Protein AF-0000000071003092 (afdb_homodimer)

Sequence (730 aa):
MAEKEVPLTAVKVDALVVMKIIKHSSQSFPTTATGSIVGMDVDGTLEITNSFPFPVVEMPADSHFDNAAPNPAAAAPRAKANVAYQAEMIRMLREVNVDANNVGWYTSANMGNFVNMNVIENQFFYQKEMNERTVALVHDVSRSAQGSLSLRAFRLSSKFMTAFKENKFTSEELQKSSLRHQDIFVELPVEIHNSHLITTFIHQLQCPSQSTPTDLPPSLAALEKSSFVKDSVLAPNFDNLSLSIDPFLEKNCDLLLDSIETHHTETNNFQYYQRSLAREQAKITAWQAKRKAENASRAALKQPLLPEDEYQRLFKLPQEPSRLETMLNTRQVEQYSRQIDSFVSATTGKMFAVKGNLLPGETAKMAEKEVPLTAVKVDALVVMKIIKHSSQSFPTTATGSIVGMDVDGTLEITNSFPFPVVEMPADSHFDNAAPNPAAAAPRAKANVAYQAEMIRMLREVNVDANNVGWYTSANMGNFVNMNVIENQFFYQKEMNERTVALVHDVSRSAQGSLSLRAFRLSSKFMTAFKENKFTSEELQKSSLRHQDIFVELPVEIHNSHLITTFIHQLQCPSQSTPTDLPPSLAALEKSSFVKDSVLAPNFDNLSLSIDPFLEKNCDLLLDSIETHHTETNNFQYYQRSLAREQAKITAWQAKRKAENASRAALKQPLLPEDEYQRLFKLPQEPSRLETMLNTRQVEQYSRQIDSFVSATTGKMFAVKGNLLPGETAK

Structure (mmCIF, N/CA/C/O backbone):
data_AF-0000000071003092-model_v1
#
loop_
_entity.id
_entity.type
_entity.pdbx_description
1 polymer 'Eukaryotic translation initiation factor 3 subunit H'
#
loop_
_atom_site.group_PDB
_atom_site.id
_atom_site.type_symbol
_atom_site.label_atom_id
_atom_site.label_alt_id
_atom_site.label_comp_id
_atom_site.label_asym_id
_atom_site.label_entity_id
_atom_site.label_seq_id
_atom_site.pdbx_PDB_ins_code
_atom_site.Cartn_x
_atom_site.Cartn_y
_atom_site.Cartn_z
_atom_site.occupancy
_atom_site.B_iso_or_equiv
_atom_site.auth_seq_id
_atom_site.auth_comp_id
_atom_site.auth_asym_id
_atom_site.auth_atom_id
_atom_site.pdbx_PDB_model_num
ATOM 1 N N . MET A 1 1 ? 34.219 16.156 12.375 1 23.14 1 MET A N 1
ATOM 2 C CA . MET A 1 1 ? 33.688 17.078 11.375 1 23.14 1 MET A CA 1
ATOM 3 C C . MET A 1 1 ? 32.156 16.922 11.25 1 23.14 1 MET A C 1
ATOM 5 O O . MET A 1 1 ? 31.688 15.82 10.961 1 23.14 1 MET A O 1
ATOM 9 N N . ALA A 1 2 ? 31.375 17.438 11.961 1 35.41 2 ALA A N 1
ATOM 10 C CA . ALA A 1 2 ? 29.938 17.422 12.164 1 35.41 2 ALA A CA 1
ATOM 11 C C . ALA A 1 2 ? 29.203 17.469 10.828 1 35.41 2 ALA A C 1
ATOM 13 O O . ALA A 1 2 ? 29.406 18.391 10.031 1 35.41 2 ALA A O 1
ATOM 14 N N . GLU A 1 3 ? 29.047 16.422 10.062 1 40.38 3 GLU A N 1
ATOM 15 C CA . GLU A 1 3 ? 28.516 16.297 8.711 1 40.38 3 GLU A CA 1
ATOM 16 C C . GLU A 1 3 ? 27.406 17.297 8.445 1 40.38 3 GLU A C 1
ATOM 18 O O . GLU A 1 3 ? 26.469 17.406 9.242 1 40.38 3 GLU A O 1
ATOM 23 N N . LYS A 1 4 ? 27.562 18.406 7.949 1 46.22 4 LYS A N 1
ATOM 24 C CA . LYS A 1 4 ? 26.766 19.578 7.605 1 46.22 4 LYS A CA 1
ATOM 25 C C . LYS A 1 4 ? 25.375 19.172 7.113 1 46.22 4 LYS A C 1
ATOM 27 O O . LYS A 1 4 ? 25.25 18.547 6.066 1 46.22 4 LYS A O 1
ATOM 32 N N . GLU A 1 5 ? 24.391 18.75 7.922 1 61.12 5 GLU A N 1
ATOM 33 C CA . GLU A 1 5 ? 23.062 18.219 7.621 1 61.12 5 GLU A CA 1
ATOM 34 C C . GLU A 1 5 ? 22.359 19.062 6.562 1 61.12 5 GLU A C 1
ATOM 36 O O . GLU A 1 5 ? 22.219 20.281 6.723 1 61.12 5 GLU A O 1
ATOM 41 N N . VAL A 1 6 ? 22.469 18.797 5.285 1 68.94 6 VAL A N 1
ATOM 42 C CA . VAL A 1 6 ? 21.781 19.438 4.156 1 68.94 6 VAL A CA 1
ATOM 43 C C . VAL A 1 6 ? 20.312 19.625 4.484 1 68.94 6 VAL A C 1
ATOM 45 O O . VAL A 1 6 ? 19.625 18.688 4.898 1 68.94 6 VAL A O 1
ATOM 48 N N . PRO A 1 7 ? 20 20.922 4.57 1 83.5 7 PRO A N 1
ATOM 49 C CA . PRO A 1 7 ? 18.594 21.203 4.855 1 83.5 7 PRO A CA 1
ATOM 50 C C . PRO A 1 7 ? 17.641 20.547 3.84 1 83.5 7 PRO A C 1
ATOM 52 O O . PRO A 1 7 ? 18.031 20.312 2.693 1 83.5 7 PRO A O 1
ATOM 55 N N . LEU A 1 8 ? 16.484 20.156 4.266 1 89.75 8 LEU A N 1
ATOM 56 C CA . LEU A 1 8 ? 15.477 19.594 3.379 1 89.75 8 LEU A CA 1
ATOM 57 C C . LEU A 1 8 ? 14.945 20.641 2.408 1 89.75 8 LEU A C 1
ATOM 59 O O . LEU A 1 8 ? 14.539 21.734 2.826 1 89.75 8 LEU A O 1
ATOM 63 N N . THR A 1 9 ? 14.992 20.375 1.158 1 91.12 9 THR A N 1
ATOM 64 C CA . THR A 1 9 ? 14.609 21.375 0.163 1 91.12 9 THR A CA 1
ATOM 65 C C . THR A 1 9 ? 13.375 20.906 -0.612 1 91.12 9 THR A C 1
ATOM 67 O O . THR A 1 9 ? 12.648 21.734 -1.178 1 91.12 9 THR A O 1
ATOM 70 N N . ALA A 1 10 ? 13.203 19.594 -0.686 1 94.38 10 ALA A N 1
ATOM 71 C CA . ALA A 1 10 ? 12.078 19.078 -1.462 1 94.38 10 ALA A CA 1
ATOM 72 C C . ALA A 1 10 ? 11.641 17.703 -0.952 1 94.38 10 ALA A C 1
ATOM 74 O O . ALA A 1 10 ? 12.359 17.062 -0.191 1 94.38 10 ALA A O 1
ATOM 75 N N . VAL A 1 11 ? 10.469 17.391 -1.286 1 96.19 11 VAL A N 1
ATOM 76 C CA . VAL A 1 11 ? 9.906 16.094 -0.94 1 96.19 11 VAL A CA 1
ATOM 77 C C . VAL A 1 11 ? 9.492 15.359 -2.211 1 96.19 11 VAL A C 1
ATOM 79 O O . VAL A 1 11 ? 8.781 15.914 -3.055 1 96.19 11 VAL A O 1
ATOM 82 N N . LYS A 1 12 ? 10.031 14.219 -2.414 1 94.81 12 LYS A N 1
ATOM 83 C CA . LYS A 1 12 ? 9.641 13.336 -3.514 1 94.81 12 LYS A CA 1
ATOM 84 C C . LYS A 1 12 ? 8.742 12.203 -3.02 1 94.81 12 LYS A C 1
ATOM 86 O O . LYS A 1 12 ? 9.148 11.422 -2.158 1 94.81 12 LYS A O 1
ATOM 91 N N . VAL A 1 13 ? 7.535 12.164 -3.514 1 94.19 13 VAL A N 1
ATOM 92 C CA . VAL A 1 13 ? 6.57 11.18 -3.043 1 94.19 13 VAL A CA 1
ATOM 93 C C . VAL A 1 13 ? 6.242 10.203 -4.168 1 94.19 13 VAL A C 1
ATOM 95 O O . VAL A 1 13 ? 5.906 10.609 -5.281 1 94.19 13 VAL A O 1
ATOM 98 N N . ASP A 1 14 ? 6.297 8.953 -3.889 1 90.88 14 ASP A N 1
ATOM 99 C CA . ASP A 1 14 ? 5.895 7.945 -4.867 1 90.88 14 ASP A CA 1
ATOM 100 C C . ASP A 1 14 ? 4.398 8.031 -5.16 1 90.88 14 ASP A C 1
ATOM 102 O O . ASP A 1 14 ? 3.594 8.242 -4.25 1 90.88 14 ASP A O 1
ATOM 106 N N . ALA A 1 15 ? 4.07 7.789 -6.359 1 86.38 15 ALA A N 1
ATOM 107 C CA . ALA A 1 15 ? 2.674 7.844 -6.781 1 86.38 15 ALA A CA 1
ATOM 108 C C . ALA A 1 15 ? 1.819 6.855 -5.992 1 86.38 15 ALA A C 1
ATOM 110 O O . ALA A 1 15 ? 0.671 7.148 -5.656 1 86.38 15 ALA A O 1
ATOM 111 N N . LEU A 1 16 ? 2.391 5.746 -5.73 1 87.31 16 LEU A N 1
ATOM 112 C CA . LEU A 1 16 ? 1.67 4.727 -4.969 1 87.31 16 LEU A CA 1
ATOM 113 C C . LEU A 1 16 ? 1.322 5.234 -3.576 1 87.31 16 LEU A C 1
ATOM 115 O O . LEU A 1 16 ? 0.236 4.961 -3.062 1 87.31 16 LEU A O 1
ATOM 119 N N . VAL A 1 17 ? 2.207 5.957 -2.971 1 92.88 17 VAL A N 1
ATOM 120 C CA . VAL A 1 17 ? 1.978 6.539 -1.651 1 92.88 17 VAL A CA 1
ATOM 121 C C . VAL A 1 17 ? 0.837 7.551 -1.723 1 92.88 17 VAL A C 1
ATOM 123 O O . VAL A 1 17 ? -0.047 7.562 -0.863 1 92.88 17 VAL A O 1
ATOM 126 N N . VAL A 1 18 ? 0.883 8.344 -2.752 1 91.38 18 VAL A N 1
ATOM 127 C CA . VAL A 1 18 ? -0.157 9.352 -2.943 1 91.38 18 VAL A CA 1
ATOM 128 C C . VAL A 1 18 ? -1.518 8.672 -3.068 1 91.38 18 VAL A C 1
ATOM 130 O O . VAL A 1 18 ? -2.492 9.094 -2.441 1 91.38 18 VAL A O 1
ATOM 133 N N . MET A 1 19 ? -1.547 7.629 -3.74 1 86.81 19 MET A N 1
ATOM 134 C CA . MET A 1 19 ? -2.797 6.906 -3.945 1 86.81 19 MET A CA 1
ATOM 135 C C . MET A 1 19 ? -3.303 6.309 -2.637 1 86.81 19 MET A C 1
ATOM 137 O O . MET A 1 19 ? -4.508 6.305 -2.373 1 86.81 19 MET A O 1
ATOM 141 N N . LYS A 1 20 ? -2.383 5.781 -1.911 1 91.12 20 LYS A N 1
ATOM 142 C CA . LYS A 1 20 ? -2.748 5.234 -0.607 1 91.12 20 LYS A CA 1
ATOM 143 C C . LYS A 1 20 ? -3.371 6.305 0.282 1 91.12 20 LYS A C 1
ATOM 145 O O . LYS A 1 20 ? -4.391 6.062 0.935 1 91.12 20 LYS A O 1
ATOM 150 N N . ILE A 1 21 ? -2.771 7.449 0.269 1 93.75 21 ILE A N 1
ATOM 151 C CA . ILE A 1 21 ? -3.227 8.547 1.11 1 93.75 21 ILE A CA 1
ATOM 152 C C . ILE A 1 21 ? -4.602 9.023 0.641 1 93.75 21 ILE A C 1
ATOM 154 O O . ILE A 1 21 ? -5.496 9.258 1.457 1 93.75 21 ILE A O 1
ATOM 158 N N . ILE A 1 22 ? -4.766 9.094 -0.672 1 88.81 22 ILE A N 1
ATOM 159 C CA . ILE A 1 22 ? -6.039 9.516 -1.238 1 88.81 22 ILE A CA 1
ATOM 160 C C . ILE A 1 22 ? -7.133 8.523 -0.839 1 88.81 22 ILE A C 1
ATOM 162 O O . ILE A 1 22 ? -8.219 8.93 -0.404 1 88.81 22 ILE A O 1
ATOM 166 N N . LYS A 1 23 ? -6.855 7.316 -0.991 1 85.81 23 LYS A N 1
ATOM 167 C CA . LYS A 1 23 ? -7.832 6.285 -0.647 1 85.81 23 LYS A CA 1
ATOM 168 C C . LYS A 1 23 ? -8.203 6.352 0.831 1 85.81 23 LYS A C 1
ATOM 170 O O . LYS A 1 23 ? -9.383 6.363 1.179 1 85.81 23 LYS A O 1
ATOM 175 N N . HIS A 1 24 ? -7.234 6.398 1.65 1 90.19 24 HIS A N 1
ATOM 176 C CA . HIS A 1 24 ? -7.473 6.465 3.088 1 90.19 24 HIS A CA 1
ATOM 177 C C . HIS A 1 24 ? -8.266 7.715 3.459 1 90.19 24 HIS A C 1
ATOM 179 O O . HIS A 1 24 ? -9.219 7.641 4.238 1 90.19 24 HIS A O 1
ATOM 185 N N . SER A 1 25 ? -7.809 8.852 2.932 1 90.25 25 SER A N 1
ATOM 186 C CA . SER A 1 25 ? -8.477 10.117 3.215 1 90.25 25 SER A CA 1
ATOM 187 C C . SER A 1 25 ? -9.938 10.078 2.787 1 90.25 25 SER A C 1
ATOM 189 O O . SER A 1 25 ? -10.812 10.617 3.473 1 90.25 25 SER A O 1
ATOM 191 N N . SER A 1 26 ? -10.156 9.414 1.669 1 83.5 26 SER A N 1
ATOM 192 C CA . SER A 1 26 ? -11.516 9.312 1.139 1 83.5 26 SER A CA 1
ATOM 193 C C . SER A 1 26 ? -12.367 8.375 1.979 1 83.5 26 SER A C 1
ATOM 195 O O . SER A 1 26 ? -13.531 8.664 2.254 1 83.5 26 SER A O 1
ATOM 197 N N . GLN A 1 27 ? -11.836 7.289 2.385 1 83.31 27 GLN A N 1
ATOM 198 C CA . GLN A 1 27 ? -12.562 6.293 3.164 1 83.31 27 GLN A CA 1
ATOM 199 C C . GLN A 1 27 ? -12.891 6.816 4.559 1 83.31 27 GLN A C 1
ATOM 201 O O . GLN A 1 27 ? -13.93 6.469 5.129 1 83.31 27 GLN A O 1
ATOM 206 N N . SER A 1 28 ? -12.008 7.625 5.055 1 85.88 28 SER A N 1
ATOM 207 C CA . SER A 1 28 ? -12.172 8.117 6.422 1 85.88 28 SER A CA 1
ATOM 208 C C . SER A 1 28 ? -12.992 9.398 6.457 1 85.88 28 SER A C 1
ATOM 210 O O . SER A 1 28 ? -13.445 9.82 7.52 1 85.88 28 SER A O 1
ATOM 212 N N . PHE A 1 29 ? -13.203 9.945 5.266 1 80.81 29 PHE A N 1
ATOM 213 C CA . PHE A 1 29 ? -13.922 11.219 5.199 1 80.81 29 PHE A CA 1
ATOM 214 C C . PHE A 1 29 ? -15.328 11.078 5.762 1 80.81 29 PHE A C 1
ATOM 216 O O . PHE A 1 29 ? -16.031 10.102 5.461 1 80.81 29 PHE A O 1
ATOM 223 N N . PRO A 1 30 ? -15.648 11.93 6.742 1 83.44 30 PRO A N 1
ATOM 224 C CA . PRO A 1 30 ? -15.109 13.273 6.996 1 83.44 30 PRO A CA 1
ATOM 225 C C . PRO A 1 30 ? -14.148 13.305 8.18 1 83.44 30 PRO A C 1
ATOM 227 O O . PRO A 1 30 ? -13.633 14.367 8.531 1 83.44 30 PRO A O 1
ATOM 230 N N . THR A 1 31 ? -13.961 12.172 8.773 1 86.19 31 THR A N 1
ATOM 231 C CA . THR A 1 31 ? -13.008 12.117 9.875 1 86.19 31 THR A CA 1
ATOM 232 C C . THR A 1 31 ? -11.578 12.266 9.367 1 86.19 31 THR A C 1
ATOM 234 O O . THR A 1 31 ? -11.25 11.82 8.266 1 86.19 31 THR A O 1
ATOM 237 N N . THR A 1 32 ? -10.812 12.938 10.148 1 90.56 32 THR A N 1
ATOM 238 C CA . THR A 1 32 ? -9.422 13.156 9.781 1 90.56 32 THR A CA 1
ATOM 239 C C . THR A 1 32 ? -8.68 11.828 9.688 1 90.56 32 THR A C 1
ATOM 241 O O . THR A 1 32 ? -8.805 10.977 10.57 1 90.56 32 THR A O 1
ATOM 244 N N . ALA A 1 33 ? -8.023 11.594 8.562 1 93 33 ALA A N 1
ATOM 245 C CA . ALA A 1 33 ? -7.172 10.43 8.367 1 93 33 ALA A CA 1
ATOM 246 C C . ALA A 1 33 ? -5.711 10.766 8.656 1 93 33 ALA A C 1
ATOM 248 O O . ALA A 1 33 ? -5.199 11.789 8.195 1 93 33 ALA A O 1
ATOM 249 N N . THR A 1 34 ? -5.07 9.984 9.516 1 96.5 34 THR A N 1
ATOM 250 C CA . THR A 1 34 ? -3.648 10.164 9.781 1 96.5 34 THR A CA 1
ATOM 251 C C . THR A 1 34 ? -2.895 8.852 9.578 1 96.5 34 THR A C 1
ATOM 253 O O . THR A 1 34 ? -3.473 7.773 9.711 1 96.5 34 THR A O 1
ATOM 256 N N . GLY A 1 35 ? -1.672 8.961 9.188 1 97.06 35 GLY A N 1
ATOM 257 C CA . GLY A 1 35 ? -0.821 7.797 8.992 1 97.06 35 GLY A CA 1
ATOM 258 C C . GLY A 1 35 ? 0.658 8.133 8.984 1 97.06 35 GLY A C 1
ATOM 259 O O . GLY A 1 35 ? 1.035 9.297 9.133 1 97.06 35 GLY A O 1
ATOM 260 N N . SER A 1 36 ? 1.406 7.098 8.859 1 96.56 36 SER A N 1
ATOM 261 C CA . SER A 1 36 ? 2.859 7.238 8.859 1 96.56 36 SER A CA 1
ATOM 262 C C . SER A 1 36 ? 3.42 7.16 7.441 1 96.56 36 SER A C 1
ATOM 264 O O . SER A 1 36 ? 2.846 6.496 6.574 1 96.56 36 SER A O 1
ATOM 266 N N . ILE A 1 37 ? 4.43 7.898 7.207 1 96.44 37 ILE A N 1
ATOM 267 C CA . ILE A 1 37 ? 5.148 7.824 5.938 1 96.44 37 ILE A CA 1
ATOM 268 C C . ILE A 1 37 ? 6.594 7.406 6.188 1 96.44 37 ILE A C 1
ATOM 270 O O . ILE A 1 37 ? 7.203 7.812 7.184 1 96.44 37 ILE A O 1
ATOM 274 N N . VAL A 1 38 ? 7.133 6.57 5.293 1 94.44 38 VAL A N 1
ATOM 275 C CA . VAL A 1 38 ? 8.492 6.059 5.449 1 94.44 38 VAL A CA 1
ATOM 276 C C . VAL A 1 38 ? 9.266 6.25 4.148 1 94.44 38 VAL A C 1
ATOM 278 O O . VAL A 1 38 ? 8.672 6.336 3.07 1 94.44 38 VAL A O 1
ATOM 281 N N . GLY A 1 39 ? 10.508 6.379 4.273 1 94 39 GLY A N 1
ATOM 282 C CA . GLY A 1 39 ? 11.391 6.621 3.139 1 94 39 GLY A CA 1
ATOM 283 C C . GLY A 1 39 ? 12.812 6.945 3.547 1 94 39 GLY A C 1
ATOM 284 O O . GLY A 1 39 ? 13.328 6.398 4.527 1 94 39 GLY A O 1
ATOM 285 N N . MET A 1 40 ? 13.492 7.766 2.672 1 90.5 40 MET A N 1
ATOM 286 C CA . MET A 1 40 ? 14.891 8.109 2.943 1 90.5 40 MET A CA 1
ATOM 287 C C . MET A 1 40 ? 15.195 9.531 2.488 1 90.5 40 MET A C 1
ATOM 289 O O . MET A 1 40 ? 14.516 10.07 1.609 1 90.5 40 MET A O 1
ATOM 293 N N . ASP A 1 41 ? 16.156 10.078 3.186 1 89.69 41 ASP A N 1
ATOM 294 C CA . ASP A 1 41 ? 16.703 11.375 2.789 1 89.69 41 ASP A CA 1
ATOM 295 C C . ASP A 1 41 ? 17.891 11.211 1.855 1 89.69 41 ASP A C 1
ATOM 297 O O . ASP A 1 41 ? 18.891 10.586 2.221 1 89.69 41 ASP A O 1
ATOM 301 N N . VAL A 1 42 ? 17.719 11.711 0.663 1 88.88 42 VAL A N 1
ATOM 302 C CA . VAL A 1 42 ? 18.812 11.633 -0.312 1 88.88 42 VAL A CA 1
ATOM 303 C C . VAL A 1 42 ? 19.234 13.039 -0.717 1 88.88 42 VAL A C 1
ATOM 305 O O . VAL A 1 42 ? 18.594 13.672 -1.559 1 88.88 42 VAL A O 1
ATOM 308 N N . ASP A 1 43 ? 20.266 13.531 -0.182 1 89.75 43 ASP A N 1
ATOM 309 C CA . ASP A 1 43 ? 20.875 14.812 -0.544 1 89.75 43 ASP A CA 1
ATOM 310 C C . ASP A 1 43 ? 19.875 15.961 -0.385 1 89.75 43 ASP A C 1
ATOM 312 O O . ASP A 1 43 ? 19.688 16.75 -1.31 1 89.75 43 ASP A O 1
ATOM 316 N N . GLY A 1 44 ? 19.156 15.945 0.688 1 89.19 44 GLY A N 1
ATOM 317 C CA . GLY A 1 44 ? 18.266 17.062 0.984 1 89.19 44 GLY A CA 1
ATOM 318 C C . GLY A 1 44 ? 16.859 16.859 0.449 1 89.19 44 GLY A C 1
ATOM 319 O O . GLY A 1 44 ? 15.977 17.672 0.71 1 89.19 44 GLY A O 1
ATOM 320 N N . THR A 1 45 ? 16.703 15.828 -0.333 1 93.31 45 THR A N 1
ATOM 321 C CA . THR A 1 45 ? 15.367 15.477 -0.821 1 93.31 45 THR A CA 1
ATOM 322 C C . THR A 1 45 ? 14.805 14.289 -0.053 1 93.31 45 THR A C 1
ATOM 324 O O . THR A 1 45 ? 15.422 13.227 0.001 1 93.31 45 THR A O 1
ATOM 327 N N . LEU A 1 46 ? 13.719 14.539 0.566 1 94.44 46 LEU A N 1
ATOM 328 C CA . LEU A 1 46 ? 13.07 13.453 1.298 1 94.44 46 LEU A CA 1
ATOM 329 C C . LEU A 1 46 ? 12.242 12.586 0.358 1 94.44 46 LEU A C 1
ATOM 331 O O . LEU A 1 46 ? 11.25 13.055 -0.215 1 94.44 46 LEU A O 1
ATOM 335 N N . GLU A 1 47 ? 12.641 11.398 0.172 1 94.62 47 GLU A N 1
ATOM 336 C CA . GLU A 1 47 ? 11.93 10.461 -0.696 1 94.62 47 GLU A CA 1
ATOM 337 C C . GLU A 1 47 ? 10.984 9.578 0.107 1 94.62 47 GLU A C 1
ATOM 339 O O . GLU A 1 47 ? 11.422 8.758 0.916 1 94.62 47 GLU A O 1
ATOM 344 N N . ILE A 1 48 ? 9.719 9.805 -0.11 1 95.38 48 ILE A N 1
ATOM 345 C CA . ILE A 1 48 ? 8.695 9.016 0.572 1 95.38 48 ILE A CA 1
ATOM 346 C C . ILE A 1 48 ? 8.281 7.84 -0.307 1 95.38 48 ILE A C 1
ATOM 348 O O . ILE A 1 48 ? 7.711 8.031 -1.382 1 95.38 48 ILE A O 1
ATOM 352 N N . THR A 1 49 ? 8.508 6.652 0.167 1 92.31 49 THR A N 1
ATOM 353 C CA . THR A 1 49 ? 8.359 5.48 -0.692 1 92.31 49 THR A CA 1
ATOM 354 C C . THR A 1 49 ? 7.191 4.609 -0.228 1 92.31 49 THR A C 1
ATOM 356 O O . THR A 1 49 ? 6.719 3.75 -0.972 1 92.31 49 THR A O 1
ATOM 359 N N . ASN A 1 50 ? 6.746 4.781 0.964 1 92.88 50 ASN A N 1
ATOM 360 C CA . ASN A 1 50 ? 5.633 3.992 1.483 1 92.88 50 ASN A CA 1
ATOM 361 C C . ASN A 1 50 ? 4.883 4.738 2.582 1 92.88 50 ASN A C 1
ATOM 363 O O . ASN A 1 50 ? 5.383 5.73 3.117 1 92.88 50 ASN A O 1
ATOM 367 N N . SER A 1 51 ? 3.67 4.254 2.85 1 95.06 51 SER A N 1
ATOM 368 C CA . SER A 1 51 ? 2.836 4.82 3.904 1 95.06 51 SER A CA 1
ATOM 369 C C . SER A 1 51 ? 1.873 3.783 4.469 1 95.06 51 SER A C 1
ATOM 371 O O . SER A 1 51 ? 1.607 2.764 3.828 1 95.06 51 SER A O 1
ATOM 373 N N . PHE A 1 52 ? 1.426 4.004 5.695 1 93.81 52 PHE A N 1
ATOM 374 C CA . PHE A 1 52 ? 0.403 3.152 6.289 1 93.81 52 PHE A CA 1
ATOM 375 C C . PHE A 1 52 ? -0.428 3.93 7.305 1 93.81 52 PHE A C 1
ATOM 377 O O . PHE A 1 52 ? 0.091 4.805 7.996 1 93.81 52 PHE A O 1
ATOM 384 N N . PRO A 1 53 ? -1.672 3.643 7.355 1 94.88 53 PRO A N 1
ATOM 385 C CA . PRO A 1 53 ? -2.576 4.379 8.242 1 94.88 53 PRO A CA 1
ATOM 386 C C . PRO A 1 53 ? -2.371 4.023 9.719 1 94.88 53 PRO A C 1
ATOM 388 O O . PRO A 1 53 ? -1.895 2.932 10.031 1 94.88 53 PRO A O 1
ATOM 391 N N . PHE A 1 54 ? -2.699 4.941 10.562 1 95.38 54 PHE A N 1
ATOM 392 C CA . PHE A 1 54 ? -2.697 4.688 12 1 95.38 54 PHE A CA 1
ATOM 393 C C . PHE A 1 54 ? -4.043 4.137 12.453 1 95.38 54 PHE A C 1
ATOM 395 O O . PHE A 1 54 ? -5.09 4.535 11.938 1 95.38 54 PHE A O 1
ATOM 402 N N . PRO A 1 55 ? -3.982 3.248 13.445 1 91.25 55 PRO A N 1
ATOM 403 C CA . PRO A 1 55 ? -5.246 2.852 14.07 1 91.25 55 PRO A CA 1
ATOM 404 C C . PRO A 1 55 ? -5.902 3.992 14.844 1 91.25 55 PRO A C 1
ATOM 406 O O . PRO A 1 55 ? -5.211 4.82 15.438 1 91.25 55 PRO A O 1
ATOM 409 N N . VAL A 1 56 ? -7.207 4.09 14.648 1 83.44 56 VAL A N 1
ATOM 410 C CA . VAL A 1 56 ? -7.941 5.094 15.414 1 83.44 56 VAL A CA 1
ATOM 411 C C . VAL A 1 56 ? -8.68 4.426 16.578 1 83.44 56 VAL A C 1
ATOM 413 O O . VAL A 1 56 ? -9.461 3.496 16.359 1 83.44 56 VAL A O 1
ATOM 416 N N . VAL A 1 57 ? -8.148 4.566 17.797 1 69.19 57 VAL A N 1
ATOM 417 C CA . VAL A 1 57 ? -8.766 3.959 18.969 1 69.19 57 VAL A CA 1
ATOM 418 C C . VAL A 1 57 ? -9.977 4.781 19.391 1 69.19 57 VAL A C 1
ATOM 420 O O . VAL A 1 57 ? -9.852 5.965 19.719 1 69.19 57 VAL A O 1
ATOM 423 N N . GLU A 1 58 ? -11.164 4.438 18.812 1 62.72 58 GLU A N 1
ATOM 424 C CA . GLU A 1 58 ? -12.336 5.133 19.328 1 62.72 58 GLU A CA 1
ATOM 425 C C . GLU A 1 58 ? -12.531 4.855 20.828 1 62.72 58 GLU A C 1
ATOM 427 O O . GLU A 1 58 ? -12.469 3.705 21.266 1 62.72 58 GLU A O 1
ATOM 432 N N . MET A 1 59 ? -12.102 5.664 21.688 1 55.25 59 MET A N 1
ATOM 433 C CA . MET A 1 59 ? -12.422 5.484 23.094 1 55.25 59 MET A CA 1
ATOM 434 C C . MET A 1 59 ? -13.93 5.375 23.297 1 55.25 59 MET A C 1
ATOM 436 O O . MET A 1 59 ? -14.703 6.09 22.656 1 55.25 59 MET A O 1
ATOM 440 N N . PRO A 1 60 ? -14.469 4.266 23.797 1 50.44 60 PRO A N 1
ATOM 441 C CA . PRO A 1 60 ? -15.883 4.156 24.156 1 50.44 60 PRO A CA 1
ATOM 442 C C . PRO A 1 60 ? -16.453 5.453 24.719 1 50.44 60 PRO A C 1
ATOM 444 O O . PRO A 1 60 ? -15.734 6.215 25.375 1 50.44 60 PRO A O 1
ATOM 447 N N . ALA A 1 61 ? -17.531 5.918 24.062 1 46.91 61 ALA A N 1
ATOM 448 C CA . ALA A 1 61 ? -18.281 7.066 24.562 1 46.91 61 ALA A CA 1
ATOM 449 C C . ALA A 1 61 ? -18.312 7.082 26.094 1 46.91 61 ALA A C 1
ATOM 451 O O . ALA A 1 61 ? -18.422 8.148 26.703 1 46.91 61 ALA A O 1
ATOM 452 N N . ASP A 1 62 ? -18.578 5.863 26.562 1 45.94 62 ASP A N 1
ATOM 453 C CA . ASP A 1 62 ? -18.875 5.848 28 1 45.94 62 ASP A CA 1
ATOM 454 C C . ASP A 1 62 ? -17.656 6.238 28.828 1 45.94 62 ASP A C 1
ATOM 456 O O . ASP A 1 62 ? -17.703 6.176 30.047 1 45.94 62 ASP A O 1
ATOM 460 N N . SER A 1 63 ? -16.562 6 28.25 1 43.47 63 SER A N 1
ATOM 461 C CA . SER A 1 63 ? -15.508 6.328 29.219 1 43.47 63 SER A CA 1
ATOM 462 C C . SER A 1 63 ? -15.469 7.824 29.5 1 43.47 63 SER A C 1
ATOM 464 O O . SER A 1 63 ? -15.336 8.633 28.578 1 43.47 63 SER A O 1
ATOM 466 N N . HIS A 1 64 ? -16.219 8.242 30.344 1 39.53 64 HIS A N 1
ATOM 467 C CA . HIS A 1 64 ? -16.266 9.516 31.047 1 39.53 64 HIS A CA 1
ATOM 468 C C . HIS A 1 64 ? -14.875 10.117 31.219 1 39.53 64 HIS A C 1
ATOM 470 O O . HIS A 1 64 ? -14.664 10.984 32.062 1 39.53 64 HIS A O 1
ATOM 476 N N . PHE A 1 65 ? -13.781 9.359 30.891 1 42.62 65 PHE A N 1
ATOM 477 C CA . PHE A 1 65 ? -12.578 10.086 31.281 1 42.62 65 PHE A CA 1
ATOM 478 C C . PHE A 1 65 ? -12.438 11.367 30.453 1 42.62 65 PHE A C 1
ATOM 480 O O . PHE A 1 65 ? -12.578 11.344 29.234 1 42.62 65 PHE A O 1
ATOM 487 N N . ASP A 1 66 ? -12.578 12.461 30.984 1 42.44 66 ASP A N 1
ATOM 488 C CA . ASP A 1 66 ? -12.492 13.883 30.641 1 42.44 66 ASP A CA 1
ATOM 489 C C . ASP A 1 66 ? -11.391 14.141 29.609 1 42.44 66 ASP A C 1
ATOM 491 O O . ASP A 1 66 ? -11.422 15.156 28.922 1 42.44 66 ASP A O 1
ATOM 495 N N . ASN A 1 67 ? -10.164 13.406 29.703 1 41.88 67 ASN A N 1
ATOM 496 C CA . ASN A 1 67 ? -8.984 13.898 29.016 1 41.88 67 ASN A CA 1
ATOM 497 C C . ASN A 1 67 ? -8.914 13.375 27.578 1 41.88 67 ASN A C 1
ATOM 499 O O . ASN A 1 67 ? -7.836 13.289 27 1 41.88 67 ASN A O 1
ATOM 503 N N . ALA A 1 68 ? -9.898 12.766 27.141 1 44.88 68 ALA A N 1
ATOM 504 C CA . ALA A 1 68 ? -9.812 12.266 25.766 1 44.88 68 ALA A CA 1
ATOM 505 C C . ALA A 1 68 ? -9.719 13.414 24.766 1 44.88 68 ALA A C 1
ATOM 507 O O . ALA A 1 68 ? -10.5 14.367 24.828 1 44.88 68 ALA A O 1
ATOM 508 N N . ALA A 1 69 ? -8.664 13.578 24.109 1 51.62 69 ALA A N 1
ATOM 509 C CA . ALA A 1 69 ? -8.469 14.625 23.109 1 51.62 69 ALA A CA 1
ATOM 510 C C . ALA A 1 69 ? -9.633 14.656 22.109 1 51.62 69 ALA A C 1
ATOM 512 O O . ALA A 1 69 ? -10.133 13.602 21.703 1 51.62 69 ALA A O 1
ATOM 513 N N . PRO A 1 70 ? -10.461 15.656 21.969 1 58.12 70 PRO A N 1
ATOM 514 C CA . PRO A 1 70 ? -11.672 15.828 21.156 1 58.12 70 PRO A CA 1
ATOM 515 C C . PRO A 1 70 ? -11.562 15.195 19.781 1 58.12 70 PRO A C 1
ATOM 517 O O . PRO A 1 70 ? -12.57 14.805 19.188 1 58.12 70 PRO A O 1
ATOM 520 N N . ASN A 1 71 ? -10.359 14.812 19.312 1 77 71 ASN A N 1
ATOM 521 C CA . ASN A 1 71 ? -10.242 14.219 17.984 1 77 71 ASN A CA 1
ATOM 522 C C . ASN A 1 71 ? -9.148 13.156 17.953 1 77 71 ASN A C 1
ATOM 524 O O . ASN A 1 71 ? -8.008 13.445 17.594 1 77 71 ASN A O 1
ATOM 528 N N . PRO A 1 72 ? -9.516 11.961 18.438 1 81.12 72 PRO A N 1
ATOM 529 C CA . PRO A 1 72 ? -8.508 10.906 18.547 1 81.12 72 PRO A CA 1
ATOM 530 C C . PRO A 1 72 ? -7.781 10.648 17.219 1 81.12 72 PRO A C 1
ATOM 532 O O . PRO A 1 72 ? -6.586 10.352 17.219 1 81.12 72 PRO A O 1
ATOM 535 N N . ALA A 1 73 ? -8.477 10.812 16.141 1 87.19 73 ALA A N 1
ATOM 536 C CA . ALA A 1 73 ? -7.855 10.578 14.844 1 87.19 73 ALA A CA 1
ATOM 537 C C . ALA A 1 73 ? -6.77 11.617 14.562 1 87.19 73 ALA A C 1
ATOM 539 O O . ALA A 1 73 ? -5.719 11.289 14.008 1 87.19 73 ALA A O 1
ATOM 540 N N . ALA A 1 74 ? -7.02 12.812 15.055 1 88.81 74 ALA A N 1
ATOM 541 C CA . ALA A 1 74 ? -6.078 13.906 14.812 1 88.81 74 ALA A CA 1
ATOM 542 C C . ALA A 1 74 ? -4.848 13.781 15.711 1 88.81 74 ALA A C 1
ATOM 544 O O . ALA A 1 74 ? -3.762 14.242 15.352 1 88.81 74 ALA A O 1
ATOM 545 N N . ALA A 1 75 ? -5.012 13.094 16.828 1 90.25 75 ALA A N 1
ATOM 546 C CA . ALA A 1 75 ? -3.914 12.953 17.781 1 90.25 75 ALA A CA 1
ATOM 547 C C . ALA A 1 75 ? -3.227 11.602 17.625 1 90.25 75 ALA A C 1
ATOM 549 O O . ALA A 1 75 ? -2.271 11.289 18.328 1 90.25 75 ALA A O 1
ATOM 550 N N . ALA A 1 76 ? -3.582 10.859 16.625 1 92.06 76 ALA A N 1
ATOM 551 C CA . ALA A 1 76 ? -3.127 9.484 16.469 1 92.06 76 ALA A CA 1
ATOM 552 C C . ALA A 1 76 ? -1.615 9.422 16.266 1 92.06 76 ALA A C 1
ATOM 554 O O . ALA A 1 76 ? -0.944 8.547 16.812 1 92.06 76 ALA A O 1
ATOM 555 N N . PRO A 1 77 ? -1.009 10.359 15.531 1 93.5 77 PRO A N 1
ATOM 556 C CA . PRO A 1 77 ? 0.423 10.266 15.242 1 93.5 77 PRO A CA 1
ATOM 557 C C . PRO A 1 77 ? 1.291 10.359 16.484 1 93.5 77 PRO A C 1
ATOM 559 O O . PRO A 1 77 ? 2.436 9.898 16.484 1 93.5 77 PRO A O 1
ATOM 562 N N . ARG A 1 78 ? 0.779 10.938 17.578 1 91.69 78 ARG A N 1
ATOM 563 C CA . ARG A 1 78 ? 1.59 11.109 18.781 1 91.69 78 ARG A CA 1
ATOM 564 C C . ARG A 1 78 ? 1.121 10.18 19.891 1 91.69 78 ARG A C 1
ATOM 566 O O . ARG A 1 78 ? 1.687 10.18 21 1 91.69 78 ARG A O 1
ATOM 573 N N . ALA A 1 79 ? 0.088 9.445 19.656 1 91.75 79 ALA A N 1
ATOM 574 C CA . ALA A 1 79 ? -0.406 8.492 20.641 1 91.75 79 ALA A CA 1
ATOM 575 C C . ALA A 1 79 ? 0.618 7.387 20.906 1 91.75 79 ALA A C 1
ATOM 577 O O . ALA A 1 79 ? 1.217 6.859 19.953 1 91.75 79 ALA A O 1
ATOM 578 N N . LYS A 1 80 ? 0.791 7.059 22.141 1 91.38 80 LYS A N 1
ATOM 579 C CA . LYS A 1 80 ? 1.794 6.078 22.531 1 91.38 80 LYS A CA 1
ATOM 580 C C . LYS A 1 80 ? 1.567 4.742 21.828 1 91.38 80 LYS A C 1
ATOM 582 O O . LYS A 1 80 ? 2.518 4.113 21.359 1 91.38 80 LYS A O 1
ATOM 587 N N . ALA A 1 81 ? 0.347 4.324 21.781 1 91.38 81 ALA A N 1
ATOM 588 C CA . ALA A 1 81 ? 0.009 3.064 21.125 1 91.38 81 ALA A CA 1
ATOM 589 C C . ALA A 1 81 ? 0.386 3.096 19.656 1 91.38 81 ALA A C 1
ATOM 591 O O . ALA A 1 81 ? 0.842 2.092 19.094 1 91.38 81 ALA A O 1
ATOM 592 N N . ASN A 1 82 ? 0.218 4.234 19.016 1 93.75 82 ASN A N 1
ATOM 593 C CA . ASN A 1 82 ? 0.501 4.348 17.594 1 93.75 82 ASN A CA 1
ATOM 594 C C . ASN A 1 82 ? 1.998 4.484 17.328 1 93.75 82 ASN A C 1
ATOM 596 O O . ASN A 1 82 ? 2.48 4.102 16.25 1 93.75 82 ASN A O 1
ATOM 600 N N . VAL A 1 83 ? 2.732 5.012 18.328 1 93.5 83 VAL A N 1
ATOM 601 C CA . VAL A 1 83 ? 4.188 5.039 18.203 1 93.5 83 VAL A CA 1
ATOM 602 C C . VAL A 1 83 ? 4.73 3.615 18.188 1 93.5 83 VAL A C 1
ATOM 604 O O . VAL A 1 83 ? 5.605 3.291 17.375 1 93.5 83 VAL A O 1
ATOM 607 N N . ALA A 1 84 ? 4.172 2.795 19.047 1 93.81 84 ALA A N 1
ATOM 608 C CA . ALA A 1 84 ? 4.566 1.39 19.078 1 93.81 84 ALA A CA 1
ATOM 609 C C . ALA A 1 84 ? 4.152 0.671 17.797 1 93.81 84 ALA A C 1
ATOM 611 O O . ALA A 1 84 ? 4.914 -0.13 17.25 1 93.81 84 ALA A O 1
ATOM 612 N N . TYR A 1 85 ? 2.992 0.989 17.438 1 94.25 85 TYR A N 1
ATOM 613 C CA . TYR A 1 85 ? 2.486 0.42 16.188 1 94.25 85 TYR A CA 1
ATOM 614 C C . TYR A 1 85 ? 3.395 0.776 15.023 1 94.25 85 TYR A C 1
ATOM 616 O O . TYR A 1 85 ? 3.74 -0.086 14.211 1 94.25 85 TYR A O 1
ATOM 624 N N . GLN A 1 86 ? 3.709 1.984 14.914 1 94 86 GLN A N 1
ATOM 625 C CA . GLN A 1 86 ? 4.562 2.486 13.836 1 94 86 GLN A CA 1
ATOM 626 C C . GLN A 1 86 ? 5.922 1.79 13.852 1 94 86 GLN A C 1
ATOM 628 O O . GLN A 1 86 ? 6.434 1.404 12.797 1 94 86 GLN A O 1
ATOM 633 N N . ALA A 1 87 ? 6.457 1.659 15.008 1 93.44 87 ALA A N 1
ATOM 634 C CA . ALA A 1 87 ? 7.758 1.003 15.133 1 93.44 87 ALA A CA 1
ATOM 635 C C . ALA A 1 87 ? 7.691 -0.444 14.656 1 93.44 87 ALA A C 1
ATOM 637 O O . ALA A 1 87 ? 8.586 -0.912 13.953 1 93.44 87 ALA A O 1
ATOM 638 N N . GLU A 1 88 ? 6.66 -1.069 15.055 1 94.06 88 GLU A N 1
ATOM 639 C CA . GLU A 1 88 ? 6.48 -2.459 14.648 1 94.06 88 GLU A CA 1
ATOM 640 C C . GLU A 1 88 ? 6.281 -2.574 13.141 1 94.06 88 GLU A C 1
ATOM 642 O O . GLU A 1 88 ? 6.836 -3.471 12.5 1 94.06 88 GLU A O 1
ATOM 647 N N . MET A 1 89 ? 5.461 -1.746 12.633 1 92.81 89 MET A N 1
ATOM 648 C CA . MET A 1 89 ? 5.207 -1.746 11.195 1 92.81 89 MET A CA 1
ATOM 649 C C . MET A 1 89 ? 6.496 -1.494 10.414 1 92.81 89 MET A C 1
ATOM 651 O O . MET A 1 89 ? 6.758 -2.154 9.406 1 92.81 89 MET A O 1
ATOM 655 N N . ILE A 1 90 ? 7.27 -0.569 10.836 1 92.62 90 ILE A N 1
ATOM 656 C CA . ILE A 1 90 ? 8.523 -0.234 10.164 1 92.62 90 ILE A CA 1
ATOM 657 C C . ILE A 1 90 ? 9.477 -1.424 10.227 1 92.62 90 ILE A C 1
ATOM 659 O O . ILE A 1 90 ? 10.164 -1.725 9.25 1 92.62 90 ILE A O 1
ATOM 663 N N . ARG A 1 91 ? 9.508 -2.09 11.344 1 92.81 91 ARG A N 1
ATOM 664 C CA . ARG A 1 91 ? 10.32 -3.295 11.477 1 92.81 91 ARG A CA 1
ATOM 665 C C . ARG A 1 91 ? 9.906 -4.348 10.453 1 92.81 91 ARG A C 1
ATOM 667 O O . ARG A 1 91 ? 10.766 -4.961 9.805 1 92.81 91 ARG A O 1
ATOM 674 N N . MET A 1 92 ? 8.641 -4.531 10.305 1 91.5 92 MET A N 1
ATOM 675 C CA . MET A 1 92 ? 8.117 -5.52 9.367 1 91.5 92 MET A CA 1
ATOM 676 C C . MET A 1 92 ? 8.445 -5.129 7.93 1 91.5 92 MET A C 1
ATOM 678 O O . MET A 1 92 ? 8.758 -5.988 7.105 1 91.5 92 MET A O 1
ATOM 682 N N . LEU A 1 93 ? 8.359 -3.861 7.648 1 89.62 93 LEU A N 1
ATOM 683 C CA . LEU A 1 93 ? 8.664 -3.373 6.309 1 89.62 93 LEU A CA 1
ATOM 684 C C . LEU A 1 93 ? 10.148 -3.541 5.996 1 89.62 93 LEU A C 1
ATOM 686 O O . LEU A 1 93 ? 10.523 -3.771 4.844 1 89.62 93 LEU A O 1
ATOM 690 N N . ARG A 1 94 ? 10.977 -3.451 6.977 1 88.88 94 ARG A N 1
ATOM 691 C CA . ARG A 1 94 ? 12.414 -3.637 6.793 1 88.88 94 ARG A CA 1
ATOM 692 C C . ARG A 1 94 ? 12.727 -5.074 6.387 1 88.88 94 ARG A C 1
ATOM 694 O O . ARG A 1 94 ? 13.695 -5.32 5.66 1 88.88 94 ARG A O 1
ATOM 701 N N . GLU A 1 95 ? 11.883 -5.949 6.828 1 87.38 95 GLU A N 1
ATOM 702 C CA . GLU A 1 95 ? 12.094 -7.355 6.504 1 87.38 95 GLU A CA 1
ATOM 703 C C . GLU A 1 95 ? 11.914 -7.609 5.008 1 87.38 95 GLU A C 1
ATOM 705 O O . GLU A 1 95 ? 12.43 -8.602 4.48 1 87.38 95 GLU A O 1
ATOM 710 N N . VAL A 1 96 ? 11.125 -6.754 4.355 1 85.31 96 VAL A N 1
ATOM 711 C CA . VAL A 1 96 ? 10.891 -6.953 2.932 1 85.31 96 VAL A CA 1
ATOM 712 C C . VAL A 1 96 ? 11.734 -5.961 2.127 1 85.31 96 VAL A C 1
ATOM 714 O O . VAL A 1 96 ? 11.414 -5.664 0.971 1 85.31 96 VAL A O 1
ATOM 717 N N . ASN A 1 97 ? 12.781 -5.441 2.621 1 71.38 97 ASN A N 1
ATOM 718 C CA . ASN A 1 97 ? 13.805 -4.605 2.008 1 71.38 97 ASN A CA 1
ATOM 719 C C . ASN A 1 97 ? 13.227 -3.291 1.49 1 71.38 97 ASN A C 1
ATOM 721 O O . ASN A 1 97 ? 13.586 -2.834 0.405 1 71.38 97 ASN A O 1
ATOM 725 N N . VAL A 1 98 ? 12.281 -2.91 2.088 1 72.5 98 VAL A N 1
ATOM 726 C CA . VAL A 1 98 ? 11.781 -1.57 1.794 1 72.5 98 VAL A CA 1
ATOM 727 C C . VAL A 1 98 ? 12.531 -0.543 2.641 1 72.5 98 VAL A C 1
ATOM 729 O O . VAL A 1 98 ? 12.82 -0.79 3.812 1 72.5 98 VAL A O 1
ATOM 732 N N . ASP A 1 99 ? 13.289 0.377 1.929 1 69.62 99 ASP A N 1
ATOM 733 C CA . ASP A 1 99 ? 13.828 1.498 2.693 1 69.62 99 ASP A CA 1
ATOM 734 C C . ASP A 1 99 ? 12.75 2.139 3.562 1 69.62 99 ASP A C 1
ATOM 736 O O . ASP A 1 99 ? 11.836 2.789 3.051 1 69.62 99 ASP A O 1
ATOM 740 N N . ALA A 1 100 ? 12.82 1.712 4.852 1 76.75 100 ALA A N 1
ATOM 741 C CA . ALA A 1 100 ? 11.68 2.129 5.66 1 76.75 100 ALA A CA 1
ATOM 742 C C . ALA A 1 100 ? 12.133 2.914 6.887 1 76.75 100 ALA A C 1
ATOM 744 O O . ALA A 1 100 ? 12.203 2.371 7.992 1 76.75 100 ALA A O 1
ATOM 745 N N . ASN A 1 101 ? 12.664 4.121 6.707 1 88 101 ASN A N 1
ATOM 746 C CA . ASN A 1 101 ? 12.82 5.027 7.84 1 88 101 ASN A CA 1
ATOM 747 C C . ASN A 1 101 ? 11.617 5.957 7.977 1 88 101 ASN A C 1
ATOM 749 O O . ASN A 1 101 ? 10.938 6.254 6.992 1 88 101 ASN A O 1
ATOM 753 N N . ASN A 1 102 ? 11.422 6.207 9.227 1 92.25 102 ASN A N 1
ATOM 754 C CA . ASN A 1 102 ? 10.328 7.137 9.469 1 92.25 102 ASN A CA 1
ATOM 755 C C . ASN A 1 102 ? 10.664 8.539 8.984 1 92.25 102 ASN A C 1
ATOM 757 O O . ASN A 1 102 ? 11.641 9.141 9.438 1 92.25 102 ASN A O 1
ATOM 761 N N . VAL A 1 103 ? 9.953 9.055 8.109 1 94.62 103 VAL A N 1
ATOM 762 C CA . VAL A 1 103 ? 10.258 10.367 7.551 1 94.62 103 VAL A CA 1
ATOM 763 C C . VAL A 1 103 ? 9.102 11.328 7.832 1 94.62 103 VAL A C 1
ATOM 765 O O . VAL A 1 103 ? 9.078 12.453 7.316 1 94.62 103 VAL A O 1
ATOM 768 N N . GLY A 1 104 ? 8.117 10.883 8.609 1 96.88 104 GLY A N 1
ATOM 769 C CA . GLY A 1 104 ? 7.047 11.797 8.969 1 96.88 104 GLY A CA 1
ATOM 770 C C . GLY A 1 104 ? 5.684 11.133 9.047 1 96.88 104 GLY A C 1
ATOM 771 O O . GLY A 1 104 ? 5.574 9.977 9.445 1 96.88 104 GLY A O 1
ATOM 772 N N . TRP A 1 105 ? 4.652 12.008 8.773 1 97.56 105 TRP A N 1
ATOM 773 C CA . TRP A 1 105 ? 3.264 11.57 8.867 1 97.56 105 TRP A CA 1
ATOM 774 C C . TRP A 1 105 ? 2.387 12.336 7.887 1 97.56 105 TRP A C 1
ATOM 776 O O . TRP A 1 105 ? 2.84 13.289 7.254 1 97.56 105 TRP A O 1
ATOM 786 N N . TYR A 1 106 ? 1.253 11.805 7.656 1 98.19 106 TYR A N 1
ATOM 787 C CA . TYR A 1 106 ? 0.326 12.516 6.785 1 98.19 106 TYR A CA 1
ATOM 788 C C . TYR A 1 106 ? -1.023 12.711 7.465 1 98.19 106 TYR A C 1
ATOM 790 O O . TYR A 1 106 ? -1.354 12 8.422 1 98.19 106 TYR A O 1
ATOM 798 N N . THR A 1 107 ? -1.768 13.703 7.02 1 96.94 107 THR A N 1
ATOM 799 C CA . THR A 1 107 ? -3.105 14 7.52 1 96.94 107 THR A CA 1
ATOM 800 C C . THR A 1 107 ? -4.008 14.484 6.391 1 96.94 107 THR A C 1
ATOM 802 O O . THR A 1 107 ? -3.533 15.094 5.43 1 96.94 107 THR A O 1
ATOM 805 N N . SER A 1 108 ? -5.203 14.07 6.484 1 93.81 108 SER A N 1
ATOM 806 C CA . SER A 1 108 ? -6.191 14.617 5.562 1 93.81 108 SER A CA 1
ATOM 807 C C . SER A 1 108 ? -6.723 15.961 6.055 1 93.81 108 SER A C 1
ATOM 809 O O . SER A 1 108 ? -6.633 16.266 7.246 1 93.81 108 SER A O 1
ATOM 811 N N . ALA A 1 109 ? -7.062 16.828 5.195 1 87.62 109 ALA A N 1
ATOM 812 C CA . ALA A 1 109 ? -7.688 18.109 5.488 1 87.62 109 ALA A CA 1
ATOM 813 C C . ALA A 1 109 ? -8.93 18.328 4.629 1 87.62 109 ALA A C 1
ATOM 815 O O . ALA A 1 109 ? -9.141 17.625 3.639 1 87.62 109 ALA A O 1
ATOM 816 N N . ASN A 1 110 ? -9.75 19.078 5.18 1 81.5 110 ASN A N 1
ATOM 817 C CA . ASN A 1 110 ? -10.953 19.484 4.465 1 81.5 110 ASN A CA 1
ATOM 818 C C . ASN A 1 110 ? -11.016 21 4.297 1 81.5 110 ASN A C 1
ATOM 820 O O . ASN A 1 110 ? -11.07 21.734 5.281 1 81.5 110 ASN A O 1
ATOM 824 N N . MET A 1 111 ? -10.93 21.453 3.135 1 69.75 111 MET A N 1
ATOM 825 C CA . MET A 1 111 ? -11.008 22.875 2.832 1 69.75 111 MET A CA 1
ATOM 826 C C . MET A 1 111 ? -9.891 23.641 3.535 1 69.75 111 MET A C 1
ATOM 828 O O . MET A 1 111 ? -10.125 24.719 4.09 1 69.75 111 MET A O 1
ATOM 832 N N . GLY A 1 112 ? -8.789 23.016 3.656 1 75.31 112 GLY A N 1
ATOM 833 C CA . GLY A 1 112 ? -7.609 23.688 4.184 1 75.31 112 GLY A CA 1
ATOM 834 C C . GLY A 1 112 ? -7.598 23.781 5.695 1 75.31 112 GLY A C 1
ATOM 835 O O . GLY A 1 112 ? -6.809 24.531 6.273 1 75.31 112 GLY A O 1
ATOM 836 N N . ASN A 1 113 ? -8.391 23.047 6.422 1 77.5 113 ASN A N 1
ATOM 837 C CA . ASN A 1 113 ? -8.523 23.109 7.875 1 77.5 113 ASN A CA 1
ATOM 838 C C . ASN A 1 113 ? -7.453 22.281 8.57 1 77.5 113 ASN A C 1
ATOM 840 O O . ASN A 1 113 ? -7.77 21.422 9.398 1 77.5 113 ASN A O 1
ATOM 844 N N . PHE A 1 114 ? -6.164 22.531 8.305 1 85.25 114 PHE A N 1
ATOM 845 C CA . PHE A 1 114 ? -5.145 21.688 8.914 1 85.25 114 PHE A CA 1
ATOM 846 C C . PHE A 1 114 ? -4.262 22.5 9.859 1 85.25 114 PHE A C 1
ATOM 848 O O . PHE A 1 114 ? -3.439 21.922 10.586 1 85.25 114 PHE A O 1
ATOM 855 N N . VAL A 1 115 ? -4.461 23.859 9.961 1 84.06 115 VAL A N 1
ATOM 856 C CA . VAL A 1 115 ? -3.629 24.672 10.836 1 84.06 115 VAL A CA 1
ATOM 857 C C . VAL A 1 115 ? -4.25 24.734 12.234 1 84.06 115 VAL A C 1
ATOM 859 O O . VAL A 1 115 ? -4.973 25.672 12.562 1 84.06 115 VAL A O 1
ATOM 862 N N . ASN A 1 116 ? -4.047 23.75 12.984 1 82 116 ASN A N 1
ATOM 863 C CA . ASN A 1 116 ? -4.598 23.641 14.336 1 82 116 ASN A CA 1
ATOM 864 C C . ASN A 1 116 ? -3.584 23.047 15.312 1 82 116 ASN A C 1
ATOM 866 O O . ASN A 1 116 ? -2.471 22.703 14.914 1 82 116 ASN A O 1
ATOM 870 N N . MET A 1 117 ? -3.961 23 16.516 1 85.75 117 MET A N 1
ATOM 871 C CA . MET A 1 117 ? -3.047 22.609 17.578 1 85.75 117 MET A CA 1
ATOM 872 C C . MET A 1 117 ? -2.611 21.156 17.406 1 85.75 117 MET A C 1
ATOM 874 O O . MET A 1 117 ? -1.47 20.797 17.719 1 85.75 117 MET A O 1
ATOM 878 N N . ASN A 1 118 ? -3.467 20.328 16.922 1 88.5 118 ASN A N 1
ATOM 879 C CA . ASN A 1 118 ? -3.125 18.922 16.734 1 88.5 118 ASN A CA 1
ATOM 880 C C . ASN A 1 118 ? -1.988 18.766 15.727 1 88.5 118 ASN A C 1
ATOM 882 O O . ASN A 1 118 ? -1.035 18.016 15.977 1 88.5 118 ASN A O 1
ATOM 886 N N . VAL A 1 119 ? -2.119 19.469 14.664 1 91.19 119 VAL A N 1
ATOM 887 C CA . VAL A 1 119 ? -1.104 19.375 13.625 1 91.19 119 VAL A CA 1
ATOM 888 C C . VAL A 1 119 ? 0.228 19.906 14.148 1 91.19 119 VAL A C 1
ATOM 890 O O . VAL A 1 119 ? 1.283 19.328 13.875 1 91.19 119 VAL A O 1
ATOM 893 N N . ILE A 1 120 ? 0.145 20.984 14.93 1 91.44 120 ILE A N 1
ATOM 894 C CA . ILE A 1 120 ? 1.354 21.578 15.477 1 91.44 120 ILE A CA 1
ATOM 895 C C . ILE A 1 120 ? 2.025 20.609 16.453 1 91.44 120 ILE A C 1
ATOM 897 O O . ILE A 1 120 ? 3.232 20.375 16.359 1 91.44 120 ILE A O 1
ATOM 901 N N . GLU A 1 121 ? 1.264 20.062 17.328 1 92.12 121 GLU A N 1
ATOM 902 C CA . GLU A 1 121 ? 1.801 19.141 18.312 1 92.12 121 GLU A CA 1
ATOM 903 C C . GLU A 1 121 ? 2.369 17.891 17.656 1 92.12 121 GLU A C 1
ATOM 905 O O . GLU A 1 121 ? 3.416 17.391 18.078 1 92.12 121 GLU A O 1
ATOM 910 N N . ASN A 1 122 ? 1.645 17.391 16.688 1 94.5 122 ASN A N 1
ATOM 911 C CA . ASN A 1 122 ? 2.127 16.203 15.969 1 94.5 122 ASN A CA 1
ATOM 912 C C . ASN A 1 122 ? 3.475 16.469 15.305 1 94.5 122 ASN A C 1
ATOM 914 O O . ASN A 1 122 ? 4.426 15.711 15.5 1 94.5 122 ASN A O 1
ATOM 918 N N . GLN A 1 123 ? 3.498 17.516 14.562 1 95.25 123 GLN A N 1
ATOM 919 C CA . GLN A 1 123 ? 4.723 17.797 13.82 1 95.25 123 GLN A CA 1
ATOM 920 C C . GLN A 1 123 ? 5.871 18.125 14.773 1 95.25 123 GLN A C 1
ATOM 922 O O . GLN A 1 123 ? 7.023 17.781 14.5 1 95.25 123 GLN A O 1
ATOM 927 N N . PHE A 1 124 ? 5.605 18.875 15.883 1 94.06 124 PHE A N 1
ATOM 928 C CA . PHE A 1 124 ? 6.621 19.141 16.891 1 94.06 124 PHE A CA 1
ATOM 929 C C . PHE A 1 124 ? 7.191 17.844 17.453 1 94.06 124 PHE A C 1
ATOM 931 O O . PHE A 1 124 ? 8.406 17.719 17.609 1 94.06 124 PHE A O 1
ATOM 938 N N . PHE A 1 125 ? 6.336 16.953 17.75 1 94.12 125 PHE A N 1
ATOM 939 C CA . PHE A 1 125 ? 6.723 15.648 18.266 1 94.12 125 PHE A CA 1
ATOM 940 C C . PHE A 1 125 ? 7.648 14.922 17.297 1 94.12 125 PHE A C 1
ATOM 942 O O . PHE A 1 125 ? 8.688 14.398 17.703 1 94.12 125 PHE A O 1
ATOM 949 N N . TYR A 1 126 ? 7.312 14.852 16 1 94.81 126 TYR A N 1
ATOM 950 C CA . TYR A 1 126 ? 8.102 14.148 14.992 1 94.81 126 TYR A CA 1
ATOM 951 C C . TYR A 1 126 ? 9.445 14.844 14.773 1 94.81 126 TYR A C 1
ATOM 953 O O . TYR A 1 126 ? 10.484 14.188 14.688 1 94.81 126 TYR A O 1
ATOM 961 N N . GLN A 1 127 ? 9.414 16.172 14.719 1 92.25 127 GLN A N 1
ATOM 962 C CA . GLN A 1 127 ? 10.617 16.938 14.406 1 92.25 127 GLN A CA 1
ATOM 963 C C . GLN A 1 127 ? 11.578 16.953 15.594 1 92.25 127 GLN A C 1
ATOM 965 O O . GLN A 1 127 ? 12.797 17.062 15.414 1 92.25 127 GLN A O 1
ATOM 970 N N . LYS A 1 128 ? 11.094 16.844 16.766 1 89 128 LYS A N 1
ATOM 971 C CA . LYS A 1 128 ? 11.922 16.906 17.969 1 89 128 LYS A CA 1
ATOM 972 C C . LYS A 1 128 ? 12.375 15.523 18.406 1 89 128 LYS A C 1
ATOM 974 O O . LYS A 1 128 ? 13.555 15.305 18.656 1 89 128 LYS A O 1
ATOM 979 N N . GLU A 1 129 ? 11.398 14.539 18.484 1 78.56 129 GLU A N 1
ATOM 980 C CA . GLU A 1 129 ? 11.648 13.258 19.141 1 78.56 129 GLU A CA 1
ATOM 981 C C . GLU A 1 129 ? 12.078 12.195 18.125 1 78.56 129 GLU A C 1
ATOM 983 O O . GLU A 1 129 ? 12.859 11.305 18.453 1 78.56 129 GLU A O 1
ATOM 988 N N . MET A 1 130 ? 11.594 12.297 16.953 1 71.62 130 MET A N 1
ATOM 989 C CA . MET A 1 130 ? 11.82 11.203 16.016 1 71.62 130 MET A CA 1
ATOM 990 C C . MET A 1 130 ? 13.023 11.484 15.117 1 71.62 130 MET A C 1
ATOM 992 O O . MET A 1 130 ? 14.016 10.758 15.164 1 71.62 130 MET A O 1
ATOM 996 N N . ASN A 1 131 ? 12.797 12.398 14.258 1 72.62 131 ASN A N 1
ATOM 997 C CA . ASN A 1 131 ? 13.82 12.797 13.297 1 72.62 131 ASN A CA 1
ATOM 998 C C . ASN A 1 131 ? 13.641 14.25 12.867 1 72.62 131 ASN A C 1
ATOM 1000 O O . ASN A 1 131 ? 12.539 14.664 12.5 1 72.62 131 ASN A O 1
ATOM 1004 N N . GLU A 1 132 ? 14.68 14.945 13 1 80.81 132 GLU A N 1
ATOM 1005 C CA . GLU A 1 132 ? 14.602 16.344 12.578 1 80.81 132 GLU A CA 1
ATOM 1006 C C . GLU A 1 132 ? 14.148 16.453 11.125 1 80.81 132 GLU A C 1
ATOM 1008 O O . GLU A 1 132 ? 13.5 17.422 10.742 1 80.81 132 GLU A O 1
ATOM 1013 N N . ARG A 1 133 ? 14.453 15.375 10.422 1 88.56 133 ARG A N 1
ATOM 1014 C CA . ARG A 1 133 ? 14.141 15.43 9 1 88.56 133 ARG A CA 1
ATOM 1015 C C . ARG A 1 133 ? 12.812 14.742 8.695 1 88.56 133 ARG A C 1
ATOM 1017 O O . ARG A 1 133 ? 12.789 13.695 8.039 1 88.56 133 ARG A O 1
ATOM 1024 N N . THR A 1 134 ? 11.766 15.242 9.273 1 94.75 134 THR A N 1
ATOM 1025 C CA . THR A 1 134 ? 10.422 14.703 9.07 1 94.75 134 THR A CA 1
ATOM 1026 C C . THR A 1 134 ? 9.492 15.781 8.508 1 94.75 134 THR A C 1
ATOM 1028 O O . THR A 1 134 ? 9.727 16.969 8.703 1 94.75 134 THR A O 1
ATOM 1031 N N . VAL A 1 135 ? 8.547 15.383 7.809 1 96.75 135 VAL A N 1
ATOM 1032 C CA . VAL A 1 135 ? 7.59 16.312 7.223 1 96.75 135 VAL A CA 1
ATOM 1033 C C . VAL A 1 135 ? 6.168 15.844 7.508 1 96.75 135 VAL A C 1
ATOM 1035 O O . VAL A 1 135 ? 5.941 14.664 7.781 1 96.75 135 VAL A O 1
ATOM 1038 N N . ALA A 1 136 ? 5.234 16.797 7.484 1 97.25 136 ALA A N 1
ATOM 1039 C CA . ALA A 1 136 ? 3.803 16.5 7.504 1 97.25 136 ALA A CA 1
ATOM 1040 C C . ALA A 1 136 ? 3.189 16.656 6.117 1 97.25 136 ALA A C 1
ATOM 1042 O O . ALA A 1 136 ? 3.197 17.75 5.551 1 97.25 136 ALA A O 1
ATOM 1043 N N . LEU A 1 137 ? 2.711 15.57 5.602 1 97.81 137 LEU A N 1
ATOM 1044 C CA . LEU A 1 137 ? 2.002 15.633 4.328 1 97.81 137 LEU A CA 1
ATOM 1045 C C . LEU A 1 137 ? 0.517 15.906 4.543 1 97.81 137 LEU A C 1
ATOM 1047 O O . LEU A 1 137 ? -0.139 15.211 5.324 1 97.81 137 LEU A O 1
ATOM 1051 N N . VAL A 1 138 ? 0.005 16.953 3.889 1 95.44 138 VAL A N 1
ATOM 1052 C CA . VAL A 1 138 ? -1.399 17.312 4.047 1 95.44 138 VAL A CA 1
ATOM 1053 C C . VAL A 1 138 ? -2.139 17.094 2.727 1 95.44 138 VAL A C 1
ATOM 1055 O O . VAL A 1 138 ? -1.81 17.719 1.713 1 95.44 138 VAL A O 1
ATOM 1058 N N . HIS A 1 139 ? -3.018 16.188 2.766 1 94.19 139 HIS A N 1
ATOM 1059 C CA . HIS A 1 139 ? -3.883 15.945 1.615 1 94.19 139 HIS A CA 1
ATOM 1060 C C . HIS A 1 139 ? -5.258 16.578 1.819 1 94.19 139 HIS A C 1
ATOM 1062 O O . HIS A 1 139 ? -6.023 16.141 2.68 1 94.19 139 HIS A O 1
ATOM 1068 N N . ASP A 1 140 ? -5.582 17.516 1.048 1 87.06 140 ASP A N 1
ATOM 1069 C CA . ASP A 1 140 ? -6.891 18.172 1.128 1 87.06 140 ASP A CA 1
ATOM 1070 C C . ASP A 1 140 ? -7.91 17.453 0.249 1 87.06 140 ASP A C 1
ATOM 1072 O O . ASP A 1 140 ? -7.898 17.594 -0.975 1 87.06 140 ASP A O 1
ATOM 1076 N N . VAL A 1 141 ? -8.805 16.75 0.839 1 82 141 VAL A N 1
ATOM 1077 C CA . VAL A 1 141 ? -9.758 15.883 0.16 1 82 141 VAL A CA 1
ATOM 1078 C C . VAL A 1 141 ? -10.711 16.719 -0.691 1 82 141 VAL A C 1
ATOM 1080 O O . VAL A 1 141 ? -10.969 16.391 -1.851 1 82 141 VAL A O 1
ATOM 1083 N N . SER A 1 142 ? -11.164 17.812 -0.16 1 74.19 142 SER A N 1
ATOM 1084 C CA . SER A 1 142 ? -12.133 18.641 -0.854 1 74.19 142 SER A CA 1
ATOM 1085 C C . SER A 1 142 ? -11.516 19.328 -2.074 1 74.19 142 SER A C 1
ATOM 1087 O O . SER A 1 142 ? -12.141 19.391 -3.133 1 74.19 142 SER A O 1
ATOM 1089 N N . ARG A 1 143 ? -10.352 19.781 -1.925 1 72.88 143 ARG A N 1
ATOM 1090 C CA . ARG A 1 143 ? -9.672 20.438 -3.029 1 72.88 143 ARG A CA 1
ATOM 1091 C C . ARG A 1 143 ? -9.312 19.453 -4.129 1 72.88 143 ARG A C 1
ATOM 1093 O O . ARG A 1 143 ? -9.43 19.766 -5.316 1 72.88 143 ARG A O 1
ATOM 1100 N N . SER A 1 144 ? -8.875 18.312 -3.693 1 74.06 144 SER A N 1
ATOM 1101 C CA . SER A 1 144 ? -8.492 17.281 -4.652 1 74.06 144 SER A CA 1
ATOM 1102 C C . SER A 1 144 ? -9.695 16.781 -5.434 1 74.06 144 SER A C 1
ATOM 1104 O O . SER A 1 144 ? -9.578 16.391 -6.598 1 74.06 144 SER A O 1
ATOM 1106 N N . ALA A 1 145 ? -10.805 16.719 -4.793 1 66.69 145 ALA A N 1
ATOM 1107 C CA . ALA A 1 145 ? -12.031 16.266 -5.434 1 66.69 145 ALA A CA 1
ATOM 1108 C C . ALA A 1 145 ? -12.469 17.234 -6.539 1 66.69 145 ALA A C 1
ATOM 1110 O O . ALA A 1 145 ? -13.219 16.844 -7.438 1 66.69 145 ALA A O 1
ATOM 1111 N N . GLN A 1 146 ? -12.023 18.438 -6.438 1 59.5 146 GLN A N 1
ATOM 1112 C CA . GLN A 1 146 ? -12.383 19.438 -7.426 1 59.5 146 GLN A CA 1
ATOM 1113 C C . GLN A 1 146 ? -11.523 19.312 -8.68 1 59.5 146 GLN A C 1
ATOM 1115 O O . GLN A 1 146 ? -11.742 20.031 -9.664 1 59.5 146 GLN A O 1
ATOM 1120 N N . GLY A 1 147 ? -10.617 18.281 -8.711 1 59.56 147 GLY A N 1
ATOM 1121 C CA . GLY A 1 147 ? -9.945 17.969 -9.969 1 59.56 147 GLY A CA 1
ATOM 1122 C C . GLY A 1 147 ? -8.438 17.969 -9.859 1 59.56 147 GLY A C 1
ATOM 1123 O O . GLY A 1 147 ? -7.746 17.328 -10.648 1 59.56 147 GLY A O 1
ATOM 1124 N N . SER A 1 148 ? -7.895 18.891 -9.023 1 65.69 148 SER A N 1
ATOM 1125 C CA . SER A 1 148 ? -6.438 18.891 -8.938 1 65.69 148 SER A CA 1
ATOM 1126 C C . SER A 1 148 ? -5.961 18.375 -7.586 1 65.69 148 SER A C 1
ATOM 1128 O O . SER A 1 148 ? -6.477 18.781 -6.543 1 65.69 148 SER A O 1
ATOM 1130 N N . LEU A 1 149 ? -5.078 17.5 -7.66 1 78.31 149 LEU A N 1
ATOM 1131 C CA . LEU A 1 149 ? -4.512 16.922 -6.449 1 78.31 149 LEU A CA 1
ATOM 1132 C C . LEU A 1 149 ? -3.908 18 -5.559 1 78.31 149 LEU A C 1
ATOM 1134 O O . LEU A 1 149 ? -3.123 18.828 -6.027 1 78.31 149 LEU A O 1
ATOM 1138 N N . SER A 1 150 ? -4.359 18.078 -4.387 1 85.12 150 SER A N 1
ATOM 1139 C CA . SER A 1 150 ? -3.777 18.984 -3.395 1 85.12 150 SER A CA 1
ATOM 1140 C C . SER A 1 150 ? -2.998 18.203 -2.338 1 85.12 150 SER A C 1
ATOM 1142 O O . SER A 1 150 ? -3.584 17.672 -1.395 1 85.12 150 SER A O 1
ATOM 1144 N N . LEU A 1 151 ? -1.789 18.062 -2.518 1 91.75 151 LEU A N 1
ATOM 1145 C CA . LEU A 1 151 ? -0.852 17.422 -1.6 1 91.75 151 LEU A CA 1
ATOM 1146 C C . LEU A 1 151 ? 0.32 18.344 -1.289 1 91.75 151 LEU A C 1
ATOM 1148 O O . LEU A 1 151 ? 1.104 18.672 -2.18 1 91.75 151 LEU A O 1
ATOM 1152 N N . ARG A 1 152 ? 0.407 18.734 -0.001 1 93.69 152 ARG A N 1
ATOM 1153 C CA . ARG A 1 152 ? 1.435 19.688 0.406 1 93.69 152 ARG A CA 1
ATOM 1154 C C . ARG A 1 152 ? 2.262 19.141 1.565 1 93.69 152 ARG A C 1
ATOM 1156 O O . ARG A 1 152 ? 1.783 18.312 2.334 1 93.69 152 ARG A O 1
ATOM 1163 N N . ALA A 1 153 ? 3.451 19.594 1.642 1 96.88 153 ALA A N 1
ATOM 1164 C CA . ALA A 1 153 ? 4.367 19.141 2.693 1 96.88 153 ALA A CA 1
ATOM 1165 C C . ALA A 1 153 ? 4.793 20.312 3.57 1 96.88 153 ALA A C 1
ATOM 1167 O O . ALA A 1 153 ? 5.164 21.375 3.064 1 96.88 153 ALA A O 1
ATOM 1168 N N . PHE A 1 154 ? 4.73 20.141 4.906 1 95.19 154 PHE A N 1
ATOM 1169 C CA . PHE A 1 154 ? 5.016 21.234 5.836 1 95.19 154 PHE A CA 1
ATOM 1170 C C . PHE A 1 154 ? 5.98 20.766 6.926 1 95.19 154 PHE A C 1
ATOM 1172 O O . PHE A 1 154 ? 5.996 19.594 7.289 1 95.19 154 PHE A O 1
ATOM 1179 N N . ARG A 1 155 ? 6.727 21.641 7.387 1 95.12 155 ARG A N 1
ATOM 1180 C CA . ARG A 1 155 ? 7.527 21.531 8.602 1 95.12 155 ARG A CA 1
ATOM 1181 C C . ARG A 1 155 ? 7.352 22.766 9.484 1 95.12 155 ARG A C 1
ATOM 1183 O O . ARG A 1 155 ? 6.957 23.828 9 1 95.12 155 ARG A O 1
ATOM 1190 N N . LEU A 1 156 ? 7.566 22.594 10.742 1 93.56 156 LEU A N 1
ATOM 1191 C CA . LEU A 1 156 ? 7.602 23.75 11.609 1 93.56 156 LEU A CA 1
ATOM 1192 C C . LEU A 1 156 ? 8.914 24.516 11.453 1 93.56 156 LEU A C 1
ATOM 1194 O O . LEU A 1 156 ? 9.977 23.906 11.328 1 93.56 156 LEU A O 1
ATOM 1198 N N . SER A 1 157 ? 8.828 25.781 11.352 1 90.38 157 SER A N 1
ATOM 1199 C CA . SER A 1 157 ? 10.039 26.594 11.266 1 90.38 157 SER A CA 1
ATOM 1200 C C . SER A 1 157 ? 10.883 26.453 12.523 1 90.38 157 SER A C 1
ATOM 1202 O O . SER A 1 157 ? 10.367 26.156 13.602 1 90.38 157 SER A O 1
ATOM 1204 N N . SER A 1 158 ? 12.164 26.641 12.383 1 89.38 158 SER A N 1
ATOM 1205 C CA . SER A 1 158 ? 13.078 26.562 13.523 1 89.38 158 SER A CA 1
ATOM 1206 C C . SER A 1 158 ? 12.711 27.578 14.602 1 89.38 158 SER A C 1
ATOM 1208 O O . SER A 1 158 ? 12.805 27.281 15.789 1 89.38 158 SER A O 1
ATOM 1210 N N . LYS A 1 159 ? 12.305 28.781 14.172 1 86.5 159 LYS A N 1
ATOM 1211 C CA . LYS A 1 159 ? 11.898 29.828 15.109 1 86.5 159 LYS A CA 1
ATOM 1212 C C . LYS A 1 159 ? 10.688 29.391 15.93 1 86.5 159 LYS A C 1
ATOM 1214 O O . LYS A 1 159 ? 10.648 29.578 17.141 1 86.5 159 LYS A O 1
ATOM 1219 N N . PHE A 1 160 ? 9.742 28.859 15.242 1 89.69 160 PHE A N 1
ATOM 1220 C CA . PHE A 1 160 ? 8.531 28.422 15.922 1 89.69 160 PHE A CA 1
ATOM 1221 C C . PHE A 1 160 ? 8.828 27.25 16.859 1 89.69 160 PHE A C 1
ATOM 1223 O O . PHE A 1 160 ? 8.258 27.156 17.938 1 89.69 160 PHE A O 1
ATOM 1230 N N . MET A 1 161 ? 9.656 26.328 16.406 1 90.88 161 MET A N 1
ATOM 1231 C CA . MET A 1 161 ? 10.039 25.188 17.234 1 90.88 161 MET A CA 1
ATOM 1232 C C . MET A 1 161 ? 10.617 25.641 18.562 1 90.88 161 MET A C 1
ATOM 1234 O O . MET A 1 161 ? 10.281 25.094 19.609 1 90.88 161 MET A O 1
ATOM 1238 N N . THR A 1 162 ? 11.445 26.641 18.562 1 87.56 162 THR A N 1
ATOM 1239 C CA . THR A 1 162 ? 12.07 27.172 19.766 1 87.56 162 THR A CA 1
ATOM 1240 C C . THR A 1 162 ? 11.031 27.828 20.672 1 87.56 162 THR A C 1
ATOM 1242 O O . THR A 1 162 ? 11.039 27.625 21.891 1 87.56 162 THR A O 1
ATOM 1245 N N . ALA A 1 163 ? 10.188 28.594 20.031 1 85.94 163 ALA A N 1
ATOM 1246 C CA . ALA A 1 163 ? 9.141 29.281 20.781 1 85.94 163 ALA A CA 1
ATOM 1247 C C . ALA A 1 163 ? 8.195 28.281 21.438 1 85.94 163 ALA A C 1
ATOM 1249 O O . ALA A 1 163 ? 7.77 28.484 22.578 1 85.94 163 ALA A O 1
ATOM 1250 N N . PHE A 1 164 ? 7.848 27.281 20.656 1 87.69 164 PHE A N 1
ATOM 1251 C CA . PHE A 1 164 ? 6.902 26.281 21.156 1 87.69 164 PHE A CA 1
ATOM 1252 C C . PHE A 1 164 ? 7.52 25.469 22.281 1 87.69 164 PHE A C 1
ATOM 1254 O O . PHE A 1 164 ? 6.84 25.125 23.266 1 87.69 164 PHE A O 1
ATOM 1261 N N . LYS A 1 165 ? 8.758 25.109 22.203 1 88.88 165 LYS A N 1
ATOM 1262 C CA . LYS A 1 165 ? 9.477 24.359 23.219 1 88.88 165 LYS A CA 1
ATOM 1263 C C . LYS A 1 165 ? 9.516 25.125 24.547 1 88.88 165 LYS A C 1
ATOM 1265 O O . LYS A 1 165 ? 9.359 24.547 25.609 1 88.88 165 LYS A O 1
ATOM 1270 N N . GLU A 1 166 ? 9.672 26.453 24.438 1 87.62 166 GLU A N 1
ATOM 1271 C CA . GLU A 1 166 ? 9.812 27.297 25.625 1 87.62 166 GLU A CA 1
ATOM 1272 C C . GLU A 1 166 ? 8.469 27.891 26.047 1 87.62 166 GLU A C 1
ATOM 1274 O O . GLU A 1 166 ? 8.375 28.578 27.062 1 87.62 166 GLU A O 1
ATOM 1279 N N . ASN A 1 167 ? 7.449 27.562 25.203 1 83.62 167 ASN A N 1
ATOM 1280 C CA . ASN A 1 167 ? 6.113 28.094 25.453 1 83.62 167 ASN A CA 1
ATOM 1281 C C . ASN A 1 167 ? 6.117 29.625 25.531 1 83.62 167 ASN A C 1
ATOM 1283 O O . ASN A 1 167 ? 5.609 30.203 26.484 1 83.62 167 ASN A O 1
ATOM 1287 N N . LYS A 1 168 ? 6.832 30.281 24.688 1 78.75 168 LYS A N 1
ATOM 1288 C CA . LYS A 1 168 ? 6.98 31.734 24.641 1 78.75 168 LYS A CA 1
ATOM 1289 C C . LYS A 1 168 ? 5.996 32.344 23.656 1 78.75 168 LYS A C 1
ATOM 1291 O O . LYS A 1 168 ? 6.387 32.781 22.562 1 78.75 168 LYS A O 1
ATOM 1296 N N . PHE A 1 169 ? 4.738 32.375 24.062 1 78.25 169 PHE A N 1
ATOM 1297 C CA . PHE A 1 169 ? 3.73 32.906 23.156 1 78.25 169 PHE A CA 1
ATOM 1298 C C . PHE A 1 169 ? 3.006 34.094 23.781 1 78.25 169 PHE A C 1
ATOM 1300 O O . PHE A 1 169 ? 1.824 34.312 23.531 1 78.25 169 PHE A O 1
ATOM 1307 N N . THR A 1 170 ? 3.768 34.75 24.625 1 73.19 170 THR A N 1
ATOM 1308 C CA . THR A 1 170 ? 3.246 36 25.141 1 73.19 170 THR A CA 1
ATOM 1309 C C . THR A 1 170 ? 3.492 37.156 24.156 1 73.19 170 THR A C 1
ATOM 1311 O O . THR A 1 170 ? 4.293 37 23.234 1 73.19 170 THR A O 1
ATOM 1314 N N . SER A 1 171 ? 2.717 38.188 24.281 1 70.81 171 SER A N 1
ATOM 1315 C CA . SER A 1 171 ? 2.842 39.344 23.391 1 70.81 171 SER A CA 1
ATOM 1316 C C . SER A 1 171 ? 4.273 39.875 23.344 1 70.81 171 SER A C 1
ATOM 1318 O O . SER A 1 171 ? 4.793 40.188 22.281 1 70.81 171 SER A O 1
ATOM 1320 N N . GLU A 1 172 ? 4.852 39.969 24.516 1 70.12 172 GLU A N 1
ATOM 1321 C CA . GLU A 1 172 ? 6.223 40.469 24.609 1 70.12 172 GLU A CA 1
ATOM 1322 C C . GLU A 1 172 ? 7.203 39.531 23.922 1 70.12 172 GLU A C 1
ATOM 1324 O O . GLU A 1 172 ? 8.094 40 23.203 1 70.12 172 GLU A O 1
ATOM 1329 N N . GLU A 1 173 ? 7.012 38.281 24.156 1 73.38 173 GLU A N 1
ATOM 1330 C CA . GLU A 1 173 ? 7.902 37.281 23.562 1 73.38 173 GLU A CA 1
ATOM 1331 C C . GLU A 1 173 ? 7.758 37.25 22.047 1 73.38 173 GLU A C 1
ATOM 1333 O O . GLU A 1 173 ? 8.75 37.094 21.328 1 73.38 173 GLU A O 1
ATOM 1338 N N . LEU A 1 174 ? 6.547 37.375 21.578 1 73 174 LEU A N 1
ATOM 1339 C CA . LEU A 1 174 ? 6.285 37.344 20.141 1 73 174 LEU A CA 1
ATOM 1340 C C . LEU A 1 174 ? 6.895 38.531 19.453 1 73 174 LEU A C 1
ATOM 1342 O O . LEU A 1 174 ? 7.379 38.438 18.328 1 73 174 LEU A O 1
ATOM 1346 N N . GLN A 1 175 ? 6.828 39.656 20.156 1 71.5 175 GLN A N 1
ATOM 1347 C CA . GLN A 1 175 ? 7.426 40.875 19.609 1 71.5 175 GLN A CA 1
ATOM 1348 C C . GLN A 1 175 ? 8.945 40.781 19.531 1 71.5 175 GLN A C 1
ATOM 1350 O O . GLN A 1 175 ? 9.555 41.219 18.562 1 71.5 175 GLN A O 1
ATOM 1355 N N . LYS A 1 176 ? 9.5 40.219 20.5 1 77.25 176 LYS A N 1
ATOM 1356 C CA . LYS A 1 176 ? 10.945 40.062 20.562 1 77.25 176 LYS A CA 1
ATOM 1357 C C . LYS A 1 176 ? 11.438 39.094 19.5 1 77.25 176 LYS A C 1
ATOM 1359 O O . LYS A 1 176 ? 12.469 39.312 18.859 1 77.25 176 LYS A O 1
ATOM 1364 N N . SER A 1 177 ? 10.656 38.094 19.297 1 76.38 177 SER A N 1
ATOM 1365 C CA . SER A 1 177 ? 11.078 37.031 18.375 1 76.38 177 SER A CA 1
ATOM 1366 C C . SER A 1 177 ? 10.695 37.344 16.938 1 76.38 177 SER A C 1
ATOM 1368 O O . SER A 1 177 ? 11.195 36.719 16 1 76.38 177 SER A O 1
ATOM 1370 N N . SER A 1 178 ? 9.805 38.312 16.688 1 78.62 178 SER A N 1
ATOM 1371 C CA . SER A 1 178 ? 9.289 38.656 15.359 1 78.62 178 SER A CA 1
ATOM 1372 C C . SER A 1 178 ? 8.602 37.469 14.695 1 78.62 178 SER A C 1
ATOM 1374 O O . SER A 1 178 ? 8.703 37.281 13.484 1 78.62 178 SER A O 1
ATOM 1376 N N . LEU A 1 179 ? 8.078 36.594 15.539 1 78.5 179 LEU A N 1
ATOM 1377 C CA . LEU A 1 179 ? 7.371 35.438 15.031 1 78.5 179 LEU A CA 1
ATOM 1378 C C . LEU A 1 179 ? 5.98 35.812 14.531 1 78.5 179 LEU A C 1
ATOM 1380 O O . LEU A 1 179 ? 5.184 36.375 15.281 1 78.5 179 LEU A O 1
ATOM 1384 N N . ARG A 1 180 ? 5.801 35.656 13.258 1 75.88 180 ARG A N 1
ATOM 1385 C CA . ARG A 1 180 ? 4.496 35.938 12.664 1 75.88 180 ARG A CA 1
ATOM 1386 C C . ARG A 1 180 ? 3.793 34.625 12.273 1 75.88 180 ARG A C 1
ATOM 1388 O O . ARG A 1 180 ? 4.414 33.562 12.25 1 75.88 180 ARG A O 1
ATOM 1395 N N . HIS A 1 181 ? 2.549 34.688 12.109 1 75.06 181 HIS A N 1
ATOM 1396 C CA . HIS A 1 181 ? 1.75 33.5 11.758 1 75.06 181 HIS A CA 1
ATOM 1397 C C . HIS A 1 181 ? 2.266 32.844 10.477 1 75.06 181 HIS A C 1
ATOM 1399 O O . HIS A 1 181 ? 2.111 31.641 10.281 1 75.06 181 HIS A O 1
ATOM 1405 N N . GLN A 1 182 ? 2.924 33.625 9.633 1 75.81 182 GLN A N 1
ATOM 1406 C CA . GLN A 1 182 ? 3.467 33.094 8.375 1 75.81 182 GLN A CA 1
ATOM 1407 C C . GLN A 1 182 ? 4.711 32.25 8.617 1 75.81 182 GLN A C 1
ATOM 1409 O O . GLN A 1 182 ? 5.102 31.453 7.758 1 75.81 182 GLN A O 1
ATOM 1414 N N . ASP A 1 183 ? 5.219 32.469 9.812 1 82.94 183 ASP A N 1
ATOM 1415 C CA . ASP A 1 183 ? 6.484 31.828 10.117 1 82.94 183 ASP A CA 1
ATOM 1416 C C . ASP A 1 183 ? 6.258 30.484 10.805 1 82.94 183 ASP A C 1
ATOM 1418 O O . ASP A 1 183 ? 7.215 29.828 11.227 1 82.94 183 ASP A O 1
ATOM 1422 N N . ILE A 1 184 ? 5.109 30.094 10.906 1 86.38 184 ILE A N 1
ATOM 1423 C CA . ILE A 1 184 ? 4.809 28.859 11.633 1 86.38 184 ILE A CA 1
ATOM 1424 C C . ILE A 1 184 ? 5.293 27.656 10.836 1 86.38 184 ILE A C 1
ATOM 1426 O O . ILE A 1 184 ? 6.051 26.828 11.344 1 86.38 184 ILE A O 1
ATOM 1430 N N . PHE A 1 185 ? 4.844 27.672 9.539 1 90.19 185 PHE A N 1
ATOM 1431 C CA . PHE A 1 185 ? 5.141 26.5 8.711 1 90.19 185 PHE A CA 1
ATOM 1432 C C . PHE A 1 185 ? 6.125 26.859 7.602 1 90.19 185 PHE A C 1
ATOM 1434 O O . PHE A 1 185 ? 6.113 27.984 7.094 1 90.19 185 PHE A O 1
ATOM 1441 N N . VAL A 1 186 ? 7.008 25.969 7.387 1 91.75 186 VAL A N 1
ATOM 1442 C CA . VAL A 1 186 ? 7.809 25.984 6.168 1 91.75 186 VAL A CA 1
ATOM 1443 C C . VAL A 1 186 ? 7.273 24.953 5.18 1 91.75 186 VAL A C 1
ATOM 1445 O O . VAL A 1 186 ? 7.191 23.766 5.504 1 91.75 186 VAL A O 1
ATOM 1448 N N . GLU A 1 187 ? 6.805 25.422 4.047 1 93.38 187 GLU A N 1
ATOM 1449 C CA . GLU A 1 187 ? 6.273 24.516 3.029 1 93.38 187 GLU A CA 1
ATOM 1450 C C . GLU A 1 187 ? 7.371 24.047 2.078 1 93.38 187 GLU A C 1
ATOM 1452 O O . GLU A 1 187 ? 8.18 24.844 1.611 1 93.38 187 GLU A O 1
ATOM 1457 N N . LEU A 1 188 ? 7.449 22.797 1.847 1 95 188 LEU A N 1
ATOM 1458 C CA . LEU A 1 188 ? 8.406 22.219 0.906 1 95 188 LEU A CA 1
ATOM 1459 C C . LEU A 1 188 ? 7.703 21.781 -0.378 1 95 188 LEU A C 1
ATOM 1461 O O . LEU A 1 188 ? 6.586 21.25 -0.337 1 95 188 LEU A O 1
ATOM 1465 N N . PRO A 1 189 ? 8.359 21.984 -1.49 1 95.06 189 PRO A N 1
ATOM 1466 C CA . PRO A 1 189 ? 7.766 21.531 -2.746 1 95.06 189 PRO A CA 1
ATOM 1467 C C . PRO A 1 189 ? 7.656 20.016 -2.826 1 95.06 189 PRO A C 1
ATOM 1469 O O . PRO A 1 189 ? 8.562 19.297 -2.383 1 95.06 189 PRO A O 1
ATOM 1472 N N . VAL A 1 190 ? 6.543 19.562 -3.377 1 94.56 190 VAL A N 1
ATOM 1473 C CA . VAL A 1 190 ? 6.273 18.141 -3.48 1 94.56 190 VAL A CA 1
ATOM 1474 C C . VAL A 1 190 ? 6.352 17.703 -4.941 1 94.56 190 VAL A C 1
ATOM 1476 O O . VAL A 1 190 ? 5.73 18.312 -5.812 1 94.56 190 VAL A O 1
ATOM 1479 N N . GLU A 1 191 ? 7.176 16.719 -5.18 1 90.88 191 GLU A N 1
ATOM 1480 C CA . GLU A 1 191 ? 7.27 16.094 -6.496 1 90.88 191 GLU A CA 1
ATOM 1481 C C . GLU A 1 191 ? 6.777 14.656 -6.465 1 90.88 191 GLU A C 1
ATOM 1483 O O . GLU A 1 191 ? 7.184 13.875 -5.602 1 90.88 191 GLU A O 1
ATOM 1488 N N . ILE A 1 192 ? 5.918 14.336 -7.359 1 87.69 192 ILE A N 1
ATOM 1489 C CA . ILE A 1 192 ? 5.395 12.969 -7.422 1 87.69 192 ILE A CA 1
ATOM 1490 C C . ILE A 1 192 ? 6.242 12.133 -8.375 1 87.69 192 ILE A C 1
ATOM 1492 O O . ILE A 1 192 ? 6.5 12.547 -9.508 1 87.69 192 ILE A O 1
ATOM 1496 N N . HIS A 1 193 ? 6.676 11.07 -7.887 1 85.44 193 HIS A N 1
ATOM 1497 C CA . HIS A 1 193 ? 7.492 10.156 -8.68 1 85.44 193 HIS A CA 1
ATOM 1498 C C . HIS A 1 193 ? 6.699 8.922 -9.078 1 85.44 193 HIS A C 1
ATOM 1500 O O . HIS A 1 193 ? 6.016 8.32 -8.25 1 85.44 193 HIS A O 1
ATOM 1506 N N . ASN A 1 194 ? 6.645 8.57 -10.375 1 75 194 ASN A N 1
ATOM 1507 C CA . ASN A 1 194 ? 5.945 7.391 -10.875 1 75 194 ASN A CA 1
ATOM 1508 C C . ASN A 1 194 ? 6.887 6.457 -11.625 1 75 194 ASN A C 1
ATOM 1510 O O . ASN A 1 194 ? 7.727 6.91 -12.406 1 75 194 ASN A O 1
ATOM 1514 N N . SER A 1 195 ? 6.824 5.246 -11.203 1 68.44 195 SER A N 1
ATOM 1515 C CA . SER A 1 195 ? 7.562 4.281 -12.008 1 68.44 195 SER A CA 1
ATOM 1516 C C . SER A 1 195 ? 6.941 4.125 -13.391 1 68.44 195 SER A C 1
ATOM 1518 O O . SER A 1 195 ? 5.754 4.391 -13.578 1 68.44 195 SER A O 1
ATOM 1520 N N . HIS A 1 196 ? 7.727 3.793 -14.375 1 65.06 196 HIS A N 1
ATOM 1521 C CA . HIS A 1 196 ? 7.27 3.643 -15.75 1 65.06 196 HIS A CA 1
ATOM 1522 C C . HIS A 1 196 ? 6.145 2.617 -15.852 1 65.06 196 HIS A C 1
ATOM 1524 O O . HIS A 1 196 ? 5.152 2.848 -16.547 1 65.06 196 HIS A O 1
ATOM 1530 N N . LEU A 1 197 ? 6.223 1.604 -15.148 1 63.09 197 LEU A N 1
ATOM 1531 C CA . LEU A 1 197 ? 5.242 0.525 -15.219 1 63.09 197 LEU A CA 1
ATOM 1532 C C . LEU A 1 197 ? 3.9 0.97 -14.641 1 63.09 197 LEU A C 1
ATOM 1534 O O . LEU A 1 197 ? 2.846 0.643 -15.188 1 63.09 197 LEU A O 1
ATOM 1538 N N . ILE A 1 198 ? 4 1.727 -13.594 1 71.25 198 ILE A N 1
ATOM 1539 C CA . ILE A 1 198 ? 2.775 2.25 -13 1 71.25 198 ILE A CA 1
ATOM 1540 C C . ILE A 1 198 ? 2.129 3.256 -13.953 1 71.25 198 ILE A C 1
ATOM 1542 O O . ILE A 1 198 ? 0.907 3.266 -14.117 1 71.25 198 ILE A O 1
ATOM 1546 N N . THR A 1 199 ? 2.975 3.945 -14.609 1 67.25 199 THR A N 1
ATOM 1547 C CA . THR A 1 199 ? 2.48 4.91 -15.586 1 67.25 199 THR A CA 1
ATOM 1548 C C . THR A 1 199 ? 1.754 4.207 -16.719 1 67.25 199 THR A C 1
ATOM 1550 O O . THR A 1 199 ? 0.681 4.641 -17.141 1 67.25 199 THR A O 1
ATOM 1553 N N . THR A 1 200 ? 2.344 3.15 -17.156 1 65.38 200 THR A N 1
ATOM 1554 C CA . THR A 1 200 ? 1.751 2.371 -18.234 1 65.38 200 THR A CA 1
ATOM 1555 C C . THR A 1 200 ? 0.416 1.772 -17.812 1 65.38 200 THR A C 1
ATOM 1557 O O . THR A 1 200 ? -0.557 1.796 -18.562 1 65.38 200 THR A O 1
ATOM 1560 N N . PHE A 1 201 ? 0.382 1.323 -16.625 1 69.75 201 PHE A N 1
ATOM 1561 C CA . PHE A 1 201 ? -0.85 0.763 -16.078 1 69.75 201 PHE A CA 1
ATOM 1562 C C . PHE A 1 201 ? -1.931 1.832 -15.977 1 69.75 201 PHE A C 1
ATOM 1564 O O . PHE A 1 201 ? -3.086 1.592 -16.328 1 69.75 201 PHE A O 1
ATOM 1571 N N . ILE A 1 202 ? -1.525 2.885 -15.562 1 66.69 202 ILE A N 1
ATOM 1572 C CA . ILE A 1 202 ? -2.455 3.994 -15.391 1 66.69 202 ILE A CA 1
ATOM 1573 C C . ILE A 1 202 ? -3.041 4.391 -16.75 1 66.69 202 ILE A C 1
ATOM 1575 O O . ILE A 1 202 ? -4.238 4.664 -16.859 1 66.69 202 ILE A O 1
ATOM 1579 N N . HIS A 1 203 ? -2.252 4.344 -17.703 1 62.94 203 HIS A N 1
ATOM 1580 C CA . HIS A 1 203 ? -2.693 4.656 -19.062 1 62.94 203 HIS A CA 1
ATOM 1581 C C . HIS A 1 203 ? -3.703 3.633 -19.562 1 62.94 203 HIS A C 1
ATOM 1583 O O . HIS A 1 203 ? -4.684 3.99 -20.203 1 62.94 203 HIS A O 1
ATOM 1589 N N . GLN A 1 204 ? -3.465 2.457 -19.219 1 64.25 204 GLN A N 1
ATOM 1590 C CA . GLN A 1 204 ? -4.336 1.37 -19.656 1 64.25 204 GLN A CA 1
ATOM 1591 C C . GLN A 1 204 ? -5.691 1.438 -18.953 1 64.25 204 GLN A C 1
ATOM 1593 O O . GLN A 1 204 ? -6.715 1.08 -19.547 1 64.25 204 GLN A O 1
ATOM 1598 N N . LEU A 1 205 ? -5.59 1.774 -17.688 1 63.06 205 LEU A N 1
ATOM 1599 C CA . LEU A 1 205 ? -6.824 1.906 -16.922 1 63.06 205 LEU A CA 1
ATOM 1600 C C . LEU A 1 205 ? -7.719 2.986 -17.516 1 63.06 205 LEU A C 1
ATOM 1602 O O . LEU A 1 205 ? -8.945 2.896 -17.438 1 63.06 205 LEU A O 1
ATOM 1606 N N . GLN A 1 206 ? -7.066 3.904 -18.109 1 56.31 206 GLN A N 1
ATOM 1607 C CA . GLN A 1 206 ? -7.805 5.035 -18.656 1 56.31 206 GLN A CA 1
ATOM 1608 C C . GLN A 1 206 ? -8.359 4.699 -20.047 1 56.31 206 GLN A C 1
ATOM 1610 O O . GLN A 1 206 ? -9.414 5.203 -20.438 1 56.31 206 GLN A O 1
ATOM 1615 N N . CYS A 1 207 ? -7.516 3.992 -20.906 1 48.88 207 CYS A N 1
ATOM 1616 C CA . CYS A 1 207 ? -7.914 3.658 -22.266 1 48.88 207 CYS A CA 1
ATOM 1617 C C . CYS A 1 207 ? -8.117 2.156 -22.422 1 48.88 207 CYS A C 1
ATOM 1619 O O . CYS A 1 207 ? -7.215 1.452 -22.891 1 48.88 207 CYS A O 1
ATOM 1621 N N . PRO A 1 208 ? -9.164 1.613 -21.766 1 44.72 208 PRO A N 1
ATOM 1622 C CA . PRO A 1 208 ? -9.289 0.163 -21.922 1 44.72 208 PRO A CA 1
ATOM 1623 C C . PRO A 1 208 ? -9.352 -0.267 -23.391 1 44.72 208 PRO A C 1
ATOM 1625 O O . PRO A 1 208 ? -9.961 0.417 -24.219 1 44.72 208 PRO A O 1
ATOM 1628 N N . SER A 1 209 ? -8.383 -0.734 -24.031 1 41.53 209 SER A N 1
ATOM 1629 C CA . SER A 1 209 ? -8.375 -1.188 -25.422 1 41.53 209 SER A CA 1
ATOM 1630 C C . SER A 1 209 ? -9.656 -1.945 -25.766 1 41.53 209 SER A C 1
ATOM 1632 O O . SER A 1 209 ? -10.086 -2.816 -25 1 41.53 209 SER A O 1
ATOM 1634 N N . GLN A 1 210 ? -10.672 -1.295 -26.484 1 36.72 210 GLN A N 1
ATOM 1635 C CA . GLN A 1 210 ? -11.742 -1.992 -27.203 1 36.72 210 GLN A CA 1
ATOM 1636 C C . GLN A 1 210 ? -11.227 -3.283 -27.828 1 36.72 210 GLN A C 1
ATOM 1638 O O . GLN A 1 210 ? -10.195 -3.281 -28.5 1 36.72 210 GLN A O 1
ATOM 1643 N N . SER A 1 211 ? -11.438 -4.277 -27.266 1 34.69 211 SER A N 1
ATOM 1644 C CA . SER A 1 211 ? -11.383 -5.461 -28.125 1 34.69 211 SER A CA 1
ATOM 1645 C C . SER A 1 211 ? -11.906 -5.16 -29.516 1 34.69 211 SER A C 1
ATOM 1647 O O . SER A 1 211 ? -13.078 -4.805 -29.688 1 34.69 211 SER A O 1
ATOM 1649 N N . THR A 1 212 ? -11.234 -4.418 -30.359 1 31.66 212 THR A N 1
ATOM 1650 C CA . THR A 1 212 ? -11.742 -4.344 -31.734 1 31.66 212 THR A CA 1
ATOM 1651 C C . THR A 1 212 ? -12.328 -5.688 -32.156 1 31.66 212 THR A C 1
ATOM 1653 O O . THR A 1 212 ? -11.672 -6.723 -32.031 1 31.66 212 THR A O 1
ATOM 1656 N N . PRO A 1 213 ? -13.672 -5.738 -32.125 1 30.41 213 PRO A N 1
ATOM 1657 C CA . PRO A 1 213 ? -14.188 -6.836 -32.938 1 30.41 213 PRO A CA 1
ATOM 1658 C C . PRO A 1 213 ? -13.469 -6.961 -34.281 1 30.41 213 PRO A C 1
ATOM 1660 O O . PRO A 1 213 ? -13.102 -5.949 -34.875 1 30.41 213 PRO A O 1
ATOM 1663 N N . THR A 1 214 ? -12.711 -7.961 -34.5 1 31.16 214 THR A N 1
ATOM 1664 C CA . THR A 1 214 ? -12.164 -8.32 -35.812 1 31.16 214 THR A CA 1
ATOM 1665 C C . THR A 1 214 ? -13.188 -8.078 -36.906 1 31.16 214 THR A C 1
ATOM 1667 O O . THR A 1 214 ? -12.914 -8.328 -38.094 1 31.16 214 THR A O 1
ATOM 1670 N N . ASP A 1 215 ? -14.531 -7.957 -36.656 1 29.58 215 ASP A N 1
ATOM 1671 C CA . ASP A 1 215 ? -15.352 -7.906 -37.875 1 29.58 215 ASP A CA 1
ATOM 1672 C C . ASP A 1 215 ? -15.312 -6.516 -38.5 1 29.58 215 ASP A C 1
ATOM 1674 O O . ASP A 1 215 ? -15.406 -5.508 -37.781 1 29.58 215 ASP A O 1
ATOM 1678 N N . LEU A 1 216 ? -14.641 -6.375 -39.656 1 29.45 216 LEU A N 1
ATOM 1679 C CA . LEU A 1 216 ? -14.625 -5.301 -40.656 1 29.45 216 LEU A CA 1
ATOM 1680 C C . LEU A 1 216 ? -16 -4.66 -40.781 1 29.45 216 LEU A C 1
ATOM 1682 O O . LEU A 1 216 ? -16.984 -5.352 -41.031 1 29.45 216 LEU A O 1
ATOM 1686 N N . PRO A 1 217 ? -16.312 -3.4 -40.219 1 31.72 217 PRO A N 1
ATOM 1687 C CA . PRO A 1 217 ? -17.594 -2.902 -40.719 1 31.72 217 PRO A CA 1
ATOM 1688 C C . PRO A 1 217 ? -17.625 -2.744 -42.219 1 31.72 217 PRO A C 1
ATOM 1690 O O . PRO A 1 217 ? -16.578 -2.529 -42.844 1 31.72 217 PRO A O 1
ATOM 1693 N N . PRO A 1 218 ? -18.5 -3.443 -43.031 1 31.66 218 PRO A N 1
ATOM 1694 C CA . PRO A 1 218 ? -18.547 -3.379 -44.5 1 31.66 218 PRO A CA 1
ATOM 1695 C C . PRO A 1 218 ? -18.422 -1.953 -45.031 1 31.66 218 PRO A C 1
ATOM 1697 O O . PRO A 1 218 ? -18.016 -1.75 -46.188 1 31.66 218 PRO A O 1
ATOM 1700 N N . SER A 1 219 ? -19.344 -0.945 -44.812 1 28.11 219 SER A N 1
ATOM 1701 C CA . SER A 1 219 ? -19.391 0.345 -45.469 1 28.11 219 SER A CA 1
ATOM 1702 C C . SER A 1 219 ? -18.797 1.449 -44.625 1 28.11 219 SER A C 1
ATOM 1704 O O . SER A 1 219 ? -18.688 1.297 -43.406 1 28.11 219 SER A O 1
ATOM 1706 N N . LEU A 1 220 ? -18.141 2.574 -45.281 1 27.06 220 LEU A N 1
ATOM 1707 C CA . LEU A 1 220 ? -17.516 3.822 -44.844 1 27.06 220 LEU A CA 1
ATOM 1708 C C . LEU A 1 220 ? -18.312 4.441 -43.719 1 27.06 220 LEU A C 1
ATOM 1710 O O . LEU A 1 220 ? -17.719 4.984 -42.781 1 27.06 220 LEU A O 1
ATOM 1714 N N . ALA A 1 221 ? -19.562 4.676 -43.969 1 28.75 221 ALA A N 1
ATOM 1715 C CA . ALA A 1 221 ? -20.547 5.355 -43.125 1 28.75 221 ALA A CA 1
ATOM 1716 C C . ALA A 1 221 ? -20.656 4.699 -41.75 1 28.75 221 ALA A C 1
ATOM 1718 O O . ALA A 1 221 ? -20.938 5.371 -40.75 1 28.75 221 ALA A O 1
ATOM 1719 N N . ALA A 1 222 ? -20.594 3.465 -41.719 1 29.06 222 ALA A N 1
ATOM 1720 C CA . ALA A 1 222 ? -20.812 2.631 -40.531 1 29.06 222 ALA A CA 1
ATOM 1721 C C . ALA A 1 222 ? -19.609 2.688 -39.594 1 29.06 22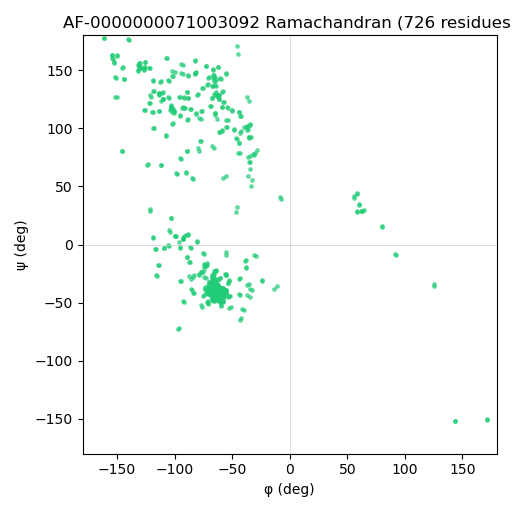2 ALA A C 1
ATOM 1723 O O . ALA A 1 222 ? -19.656 2.174 -38.469 1 29.06 222 ALA A O 1
ATOM 1724 N N . LEU A 1 223 ? -18.344 3.014 -40.031 1 28.83 223 LEU A N 1
ATOM 1725 C CA . LEU A 1 223 ? -17.109 3.393 -39.375 1 28.83 223 LEU A CA 1
ATOM 1726 C C . LEU A 1 223 ? -17.344 4.562 -38.406 1 28.83 223 LEU A C 1
ATOM 1728 O O . LEU A 1 223 ? -16.625 4.711 -37.406 1 28.83 223 LEU A O 1
ATOM 1732 N N . GLU A 1 224 ? -18.078 5.586 -38.781 1 28.59 224 GLU A N 1
ATOM 1733 C CA . GLU A 1 224 ? -18.422 6.754 -37.969 1 28.59 224 GLU A CA 1
ATOM 1734 C C . GLU A 1 224 ? -19 6.348 -36.625 1 28.59 224 GLU A C 1
ATOM 1736 O O . GLU A 1 224 ? -18.859 7.07 -35.625 1 28.59 224 GLU A O 1
ATOM 1741 N N . LYS A 1 225 ? -20.031 5.516 -36.594 1 27.52 225 LYS A N 1
ATOM 1742 C CA . LYS A 1 225 ? -20.828 5.203 -35.438 1 27.52 225 LYS A CA 1
ATOM 1743 C C . LYS A 1 225 ? -20.047 4.324 -34.438 1 27.52 225 LYS A C 1
ATOM 1745 O O . LYS A 1 225 ? -20.641 3.713 -33.562 1 27.52 225 LYS A O 1
ATOM 1750 N N . SER A 1 226 ? -18.953 3.662 -34.812 1 28.59 226 SER A N 1
ATOM 1751 C CA . SER A 1 226 ? -18.328 2.646 -33.969 1 28.59 226 SER A CA 1
ATOM 1752 C C . SER A 1 226 ? -17.922 3.225 -32.625 1 28.59 226 SER A C 1
ATOM 1754 O O . SER A 1 226 ? -17.25 4.262 -32.562 1 28.59 226 SER A O 1
ATOM 1756 N N . SER A 1 227 ? -18.734 3.049 -31.609 1 29.17 227 SER A N 1
ATOM 1757 C CA . SER A 1 227 ? -18.922 3.414 -30.203 1 29.17 227 SER A CA 1
ATOM 1758 C C . SER A 1 227 ? -17.625 3.254 -29.422 1 29.17 227 SER A C 1
ATOM 1760 O O . SER A 1 227 ? -17.344 2.178 -28.891 1 29.17 227 SER A O 1
ATOM 1762 N N . PHE A 1 228 ? -16.531 3.432 -29.922 1 28.38 228 PHE A N 1
ATOM 1763 C CA . PHE A 1 228 ? -15.203 3.604 -29.344 1 28.38 228 PHE A CA 1
ATOM 1764 C C . PHE A 1 228 ? -15.289 4.371 -28.031 1 28.38 228 PHE A C 1
ATOM 1766 O O . PHE A 1 228 ? -14.266 4.625 -27.391 1 28.38 228 PHE A O 1
ATOM 1773 N N . VAL A 1 229 ? -16.25 5.332 -27.906 1 28.69 229 VAL A N 1
ATOM 1774 C CA . VAL A 1 229 ? -16.438 6.141 -26.703 1 28.69 229 VAL A CA 1
ATOM 1775 C C . VAL A 1 229 ? -16.641 5.23 -25.5 1 28.69 229 VAL A C 1
ATOM 1777 O O . VAL A 1 229 ? -17.234 5.641 -24.484 1 28.69 229 VAL A O 1
ATOM 1780 N N . LYS A 1 230 ? -16.797 3.957 -25.797 1 31.48 230 LYS A N 1
ATOM 1781 C CA . LYS A 1 230 ? -17.312 3.32 -24.594 1 31.48 230 LYS A CA 1
ATOM 1782 C C . LYS A 1 230 ? -16.531 3.766 -23.359 1 31.48 230 LYS A C 1
ATOM 1784 O O . LYS A 1 230 ? -15.406 4.262 -23.484 1 31.48 230 LYS A O 1
ATOM 1789 N N . ASP A 1 231 ? -17.156 3.307 -22.125 1 31.97 231 ASP A N 1
ATOM 1790 C CA . ASP A 1 231 ? -17.125 3.639 -20.719 1 31.97 231 ASP A CA 1
ATOM 1791 C C . ASP A 1 231 ? -15.711 3.533 -20.156 1 31.97 231 ASP A C 1
ATOM 1793 O O . ASP A 1 231 ? -15.156 2.436 -20.062 1 31.97 231 ASP A O 1
ATOM 1797 N N . SER A 1 232 ? -14.891 4.219 -20.703 1 32.44 232 SER A N 1
ATOM 1798 C CA . SER A 1 232 ? -13.688 4.363 -19.891 1 32.44 232 SER A CA 1
ATOM 1799 C C . SER A 1 232 ? -14.023 4.293 -18.406 1 32.44 232 SER A C 1
ATOM 1801 O O . SER A 1 232 ? -14.836 5.07 -17.906 1 32.44 232 SER A O 1
ATOM 1803 N N . VAL A 1 233 ? -14.211 3.111 -17.953 1 34.66 233 VAL A N 1
ATOM 1804 C CA . VAL A 1 233 ? -14.484 2.959 -16.531 1 34.66 233 VAL A CA 1
ATOM 1805 C C . VAL A 1 233 ? -13.914 4.152 -15.766 1 34.66 233 VAL A C 1
ATOM 1807 O O . VAL A 1 233 ? -14.312 4.414 -14.625 1 34.66 233 VAL A O 1
ATOM 1810 N N . LEU A 1 234 ? -12.82 4.652 -16.328 1 33.16 234 LEU A N 1
ATOM 1811 C CA . LEU A 1 234 ? -12.219 5.773 -15.625 1 33.16 234 LEU A CA 1
ATOM 1812 C C . LEU A 1 234 ? -12.742 7.102 -16.156 1 33.16 234 LEU A C 1
ATOM 1814 O O . LEU A 1 234 ? -12.133 8.148 -15.93 1 33.16 234 LEU A O 1
ATOM 1818 N N . ALA A 1 235 ? -13.75 7.082 -17.125 1 28.75 235 ALA A N 1
ATOM 1819 C CA . ALA A 1 235 ? -14.172 8.414 -17.578 1 28.75 235 ALA A CA 1
ATOM 1820 C C . ALA A 1 235 ? -14.57 9.281 -16.391 1 28.75 235 ALA A C 1
ATOM 1822 O O . ALA A 1 235 ? -15.359 8.867 -15.539 1 28.75 235 ALA A O 1
ATOM 1823 N N . PRO A 1 236 ? -13.742 10.18 -16.109 1 28.2 236 PRO A N 1
ATOM 1824 C CA . PRO A 1 236 ? -14.297 11.133 -15.141 1 28.2 236 PRO A CA 1
ATOM 1825 C C . PRO A 1 236 ? -15.727 11.539 -15.469 1 28.2 236 PRO A C 1
ATOM 1827 O O . PRO A 1 236 ? -16.094 11.633 -16.641 1 28.2 236 PRO A O 1
ATOM 1830 N N . ASN A 1 237 ? -16.656 10.75 -14.969 1 29.61 237 ASN A N 1
ATOM 1831 C CA . ASN A 1 237 ? -17.969 11.383 -15.062 1 29.61 237 ASN A CA 1
ATOM 1832 C C . ASN A 1 237 ? -17.875 12.898 -14.938 1 29.61 237 ASN A C 1
ATOM 1834 O O . ASN A 1 237 ? -17.641 13.422 -13.844 1 29.61 237 ASN A O 1
ATOM 1838 N N . PHE A 1 238 ? -17.516 13.531 -15.891 1 26.23 238 PHE A N 1
ATOM 1839 C CA . PHE A 1 238 ? -17.578 14.992 -15.953 1 26.23 238 PHE A CA 1
ATOM 1840 C C . PHE A 1 238 ? -18.906 15.492 -15.406 1 26.23 238 PHE A C 1
ATOM 1842 O O . PHE A 1 238 ? -19.125 16.703 -15.273 1 26.23 238 PHE A O 1
ATOM 1849 N N . ASP A 1 239 ? -19.875 14.609 -15.594 1 29.47 239 ASP A N 1
ATOM 1850 C CA . ASP A 1 239 ? -21.094 15.227 -15.094 1 29.47 239 ASP A CA 1
ATOM 1851 C C . ASP A 1 239 ? -20.938 15.672 -13.641 1 29.47 239 ASP A C 1
ATOM 1853 O O . ASP A 1 239 ? -21.672 16.531 -13.164 1 29.47 239 ASP A O 1
ATOM 1857 N N . ASN A 1 240 ? -20.266 14.836 -12.945 1 30.81 240 ASN A N 1
ATOM 1858 C CA . ASN A 1 240 ? -20.234 15.273 -11.555 1 30.81 240 ASN A CA 1
ATOM 1859 C C . ASN A 1 240 ? -19.266 16.438 -11.352 1 30.81 240 ASN A C 1
ATOM 1861 O O . ASN A 1 240 ? -18.938 16.797 -10.219 1 30.81 240 ASN A O 1
ATOM 1865 N N . LEU A 1 241 ? -18.594 16.75 -12.266 1 27.78 241 LEU A N 1
ATOM 1866 C CA . LEU A 1 241 ? -17.922 18.031 -12.297 1 27.78 241 LEU A CA 1
ATOM 1867 C C . LEU A 1 241 ? -18.906 19.172 -12.047 1 27.78 241 LEU A C 1
ATOM 1869 O O . LEU A 1 241 ? -18.562 20.344 -12.219 1 27.78 241 LEU A O 1
ATOM 1873 N N . SER A 1 242 ? -20.141 18.953 -12.484 1 30.28 242 SER A N 1
ATOM 1874 C CA . SER A 1 242 ? -20.922 20.062 -11.984 1 30.28 242 SER A CA 1
ATOM 1875 C C . SER A 1 242 ? -20.438 20.516 -10.609 1 30.28 242 SER A C 1
ATOM 1877 O O . SER A 1 242 ? -20.516 19.766 -9.641 1 30.28 242 SER A O 1
ATOM 1879 N N . LEU A 1 243 ? -19.234 21.016 -10.531 1 35.16 243 LEU A N 1
ATOM 1880 C CA . LEU A 1 243 ? -18.625 21.969 -9.594 1 35.16 243 LEU A CA 1
ATOM 1881 C C . LEU A 1 243 ? -19.688 22.547 -8.664 1 35.16 243 LEU A C 1
ATOM 1883 O O . LEU A 1 243 ? -20.438 23.453 -9.055 1 35.16 243 LEU A O 1
ATOM 1887 N N . SER A 1 244 ? -20.5 21.906 -8.258 1 36.31 244 SER A N 1
ATOM 1888 C CA . SER A 1 244 ? -21.328 22.531 -7.223 1 36.31 244 SER A CA 1
ATOM 1889 C C . SER A 1 244 ? -20.516 23.484 -6.359 1 36.31 244 SER A C 1
ATOM 1891 O O . SER A 1 244 ? -19.828 23.062 -5.438 1 36.31 244 SER A O 1
ATOM 1893 N N . ILE A 1 245 ? -19.734 24.438 -7.016 1 39.94 245 ILE A N 1
ATOM 1894 C CA . ILE A 1 245 ? -19.141 25.688 -6.562 1 39.94 245 ILE A CA 1
ATOM 1895 C C . ILE A 1 245 ? -19.75 26.094 -5.223 1 39.94 245 ILE A C 1
ATOM 1897 O O . ILE A 1 245 ? -19.031 26.484 -4.297 1 39.94 245 ILE A O 1
ATOM 1901 N N . ASP A 1 246 ? -21.156 25.797 -5.168 1 44.88 246 ASP A N 1
ATOM 1902 C CA . ASP A 1 246 ? -21.938 26.375 -4.078 1 44.88 246 ASP A CA 1
ATOM 1903 C C . ASP A 1 246 ? -21.609 25.703 -2.752 1 44.88 246 ASP A C 1
ATOM 1905 O O . ASP A 1 246 ? -21.312 26.359 -1.759 1 44.88 246 ASP A O 1
ATOM 1909 N N . PRO A 1 247 ? -21.422 24.422 -2.982 1 48.03 247 PRO A N 1
ATOM 1910 C CA . PRO A 1 247 ? -21.25 23.859 -1.644 1 48.03 247 PRO A CA 1
ATOM 1911 C C . PRO A 1 247 ? -19.812 24 -1.133 1 48.03 247 PRO A C 1
ATOM 1913 O O . PRO A 1 247 ? -19.594 24.203 0.065 1 48.03 247 PRO 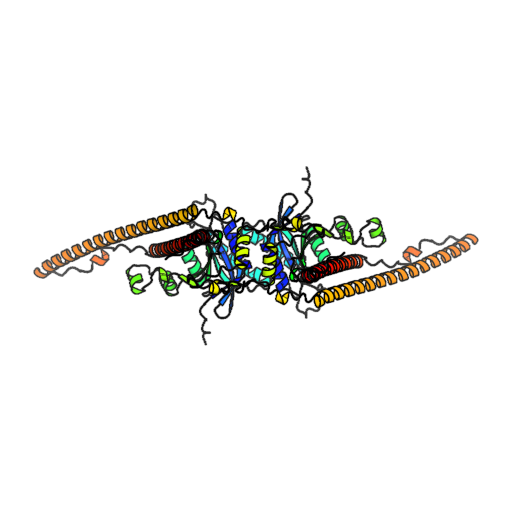A O 1
ATOM 1916 N N . PHE A 1 248 ? -18.875 24.078 -2.098 1 49.81 248 PHE A N 1
ATOM 1917 C CA . PHE A 1 248 ? -17.484 24.266 -1.678 1 49.81 248 PHE A CA 1
ATOM 1918 C C . PHE A 1 248 ? -17.281 25.688 -1.15 1 49.81 248 PHE A C 1
ATOM 1920 O O . PHE A 1 248 ? -16.688 25.875 -0.082 1 49.81 248 PHE A O 1
ATOM 1927 N N . LEU A 1 249 ? -17.734 26.547 -1.942 1 51.56 249 LEU A N 1
ATOM 1928 C CA . LEU A 1 249 ? -17.578 27.938 -1.521 1 51.56 249 LEU A CA 1
ATOM 1929 C C . LEU A 1 249 ? -18.359 28.203 -0.241 1 51.56 249 LEU A C 1
ATOM 1931 O O . LEU A 1 249 ? -17.875 28.906 0.651 1 51.56 249 LEU A O 1
ATOM 1935 N N . GLU A 1 250 ? -19.469 27.531 -0.204 1 51.16 250 GLU A N 1
ATOM 1936 C CA . GLU A 1 250 ? -20.281 27.688 0.992 1 51.16 250 GLU A CA 1
ATOM 1937 C C . GLU A 1 250 ? -19.594 27.125 2.223 1 51.16 250 GLU A C 1
ATOM 1939 O O . GLU A 1 250 ? -19.547 27.766 3.273 1 51.16 250 GLU A O 1
ATOM 1944 N N . LYS A 1 251 ? -19.047 26.062 1.943 1 59.69 251 LYS A N 1
ATOM 1945 C CA . LYS A 1 251 ? -18.406 25.406 3.086 1 59.69 251 LYS A CA 1
ATOM 1946 C C . LYS A 1 251 ? -17.125 26.125 3.486 1 59.69 251 LYS A C 1
ATOM 1948 O O . LYS A 1 251 ? -16.828 26.25 4.676 1 59.69 251 LYS A O 1
ATOM 1953 N N . ASN A 1 252 ? -16.406 26.578 2.518 1 56.97 252 ASN A N 1
ATOM 1954 C CA . ASN A 1 252 ? -15.219 27.359 2.828 1 56.97 252 ASN A CA 1
ATOM 1955 C C . ASN A 1 252 ? -15.57 28.641 3.564 1 56.97 252 ASN A C 1
ATOM 1957 O O . ASN A 1 252 ? -14.852 29.078 4.465 1 56.97 252 ASN A O 1
ATOM 1961 N N . CYS A 1 253 ? -16.734 29.172 3.16 1 56.81 253 CYS A N 1
ATOM 1962 C CA . CYS A 1 253 ? -17.172 30.391 3.83 1 56.81 253 CYS A CA 1
ATOM 1963 C C . CYS A 1 253 ? -17.578 30.094 5.27 1 56.81 253 CYS A C 1
ATOM 1965 O O . CYS A 1 253 ? -17.281 30.891 6.172 1 56.81 253 CYS A O 1
ATOM 1967 N N . ASP A 1 254 ? -18.141 28.953 5.363 1 59.34 254 ASP A N 1
ATOM 1968 C CA . ASP A 1 254 ? -18.531 28.547 6.715 1 59.34 254 ASP A CA 1
ATOM 1969 C C . ASP A 1 254 ? -17.297 28.328 7.598 1 59.34 254 ASP A C 1
ATOM 1971 O O . ASP A 1 254 ? -17.281 28.766 8.75 1 59.34 254 ASP A O 1
ATOM 1975 N N . LEU A 1 255 ? -16.328 27.766 7.047 1 59.94 255 LEU A N 1
ATOM 1976 C CA . LEU A 1 255 ? -15.102 27.5 7.789 1 59.94 255 LEU A CA 1
ATOM 1977 C C . LEU A 1 255 ? -14.375 28.812 8.117 1 59.94 255 LEU A C 1
ATOM 1979 O O . LEU A 1 255 ? -13.844 28.969 9.219 1 59.94 255 LEU A O 1
ATOM 1983 N N . LEU A 1 256 ? -14.461 29.656 7.191 1 58.88 256 LEU A N 1
ATOM 1984 C CA . LEU A 1 256 ? -13.859 30.969 7.414 1 58.88 256 LEU A CA 1
ATOM 1985 C C . LEU A 1 256 ? -14.594 31.719 8.523 1 58.88 256 LEU A C 1
ATOM 1987 O O . LEU A 1 256 ? -13.961 32.312 9.391 1 58.88 256 LEU A O 1
ATOM 1991 N N . LEU A 1 257 ? -15.906 31.594 8.508 1 53.88 257 LEU A N 1
ATOM 1992 C CA . LEU A 1 257 ? -16.719 32.25 9.523 1 53.88 257 LEU A CA 1
ATOM 1993 C C . LEU A 1 257 ? -16.422 31.672 10.906 1 53.88 257 LEU A C 1
ATOM 1995 O O . LEU A 1 257 ? -16.281 32.438 11.875 1 53.88 257 LEU A O 1
ATOM 1999 N N . ASP A 1 258 ? -16.281 30.422 10.875 1 66.56 258 ASP A N 1
ATOM 2000 C CA . ASP A 1 258 ? -15.945 29.781 12.141 1 66.56 258 ASP A CA 1
ATOM 2001 C C . ASP A 1 258 ? -14.594 30.234 12.664 1 66.56 258 ASP A C 1
ATOM 2003 O O . ASP A 1 258 ? -14.422 30.469 13.859 1 66.56 258 ASP A O 1
ATOM 2007 N N . SER A 1 259 ? -13.672 30.391 11.766 1 63.41 259 SER A N 1
ATOM 2008 C CA . SER A 1 259 ? -12.336 30.844 12.141 1 63.41 259 SER A CA 1
ATOM 2009 C C . SER A 1 259 ? -12.359 32.281 12.625 1 63.41 259 SER A C 1
ATOM 2011 O O . SER A 1 259 ? -11.656 32.656 13.57 1 63.41 259 SER A O 1
ATOM 2013 N N . ILE A 1 260 ? -13.219 33.062 12.055 1 56.81 260 ILE A N 1
ATOM 2014 C CA . ILE A 1 260 ? -13.359 34.469 12.438 1 56.81 260 ILE A CA 1
ATOM 2015 C C . ILE A 1 260 ? -14 34.562 13.82 1 56.81 260 ILE A C 1
ATOM 2017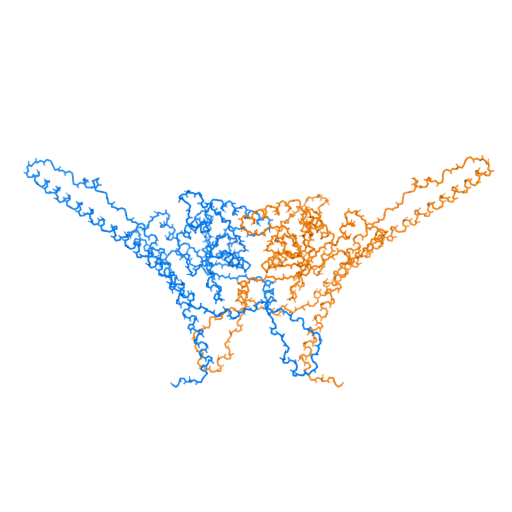 O O . ILE A 1 260 ? -13.562 35.375 14.664 1 56.81 260 ILE A O 1
ATOM 2021 N N . GLU A 1 261 ? -14.977 33.688 14.016 1 61.66 261 GLU A N 1
ATOM 2022 C CA . GLU A 1 261 ? -15.617 33.656 15.328 1 61.66 261 GLU A CA 1
ATOM 2023 C C . GLU A 1 261 ? -14.625 33.25 16.422 1 61.66 261 GLU A C 1
ATOM 2025 O O . GLU A 1 261 ? -14.617 33.844 17.5 1 61.66 261 GLU A O 1
ATOM 2030 N N . THR A 1 262 ? -13.883 32.281 16.078 1 69 262 THR A N 1
ATOM 2031 C CA . THR A 1 262 ? -12.852 31.844 17.016 1 69 262 THR A CA 1
ATOM 2032 C C . THR A 1 262 ? -11.867 32.969 17.297 1 69 262 THR A C 1
ATOM 2034 O O . THR A 1 262 ? -11.461 33.188 18.438 1 69 262 THR A O 1
ATOM 2037 N N . HIS A 1 263 ? -11.508 33.688 16.266 1 60.16 263 HIS A N 1
ATOM 2038 C CA . HIS A 1 263 ? -10.633 34.844 16.406 1 60.16 263 HIS A CA 1
ATOM 2039 C C . HIS A 1 263 ? -11.25 35.875 17.328 1 60.16 263 HIS A C 1
ATOM 2041 O O . HIS A 1 263 ? -10.562 36.438 18.188 1 60.16 263 HIS A O 1
ATOM 2047 N N . HIS A 1 264 ? -12.531 36.094 17.141 1 57.56 264 HIS A N 1
ATOM 2048 C CA . HIS A 1 264 ? -13.242 37.062 17.953 1 57.56 264 HIS A CA 1
ATOM 2049 C C . HIS A 1 264 ? -13.266 36.656 19.422 1 57.56 264 HIS A C 1
ATOM 2051 O O . HIS A 1 264 ? -13.023 37.469 20.312 1 57.56 264 HIS A O 1
ATOM 2057 N N . THR A 1 265 ? -13.547 35.406 19.609 1 68 265 THR A N 1
ATOM 2058 C CA . THR A 1 265 ? -13.594 34.906 20.969 1 68 265 THR A CA 1
ATOM 2059 C C . THR A 1 265 ? -12.234 35.031 21.656 1 68 265 THR A C 1
ATOM 2061 O O . THR A 1 265 ? -12.156 35.469 22.797 1 68 265 THR A O 1
ATOM 2064 N N . GLU A 1 266 ? -11.219 34.75 20.875 1 66 266 GLU A N 1
ATOM 2065 C CA . GLU A 1 266 ? -9.867 34.875 21.422 1 66 266 GLU A CA 1
ATOM 2066 C C . GLU A 1 266 ? -9.484 36.312 21.672 1 66 266 GLU A C 1
ATOM 2068 O O . GLU A 1 266 ? -8.836 36.625 22.672 1 66 266 GLU A O 1
ATOM 2073 N N . THR A 1 267 ? -9.914 37.188 20.844 1 61.53 267 THR A N 1
ATOM 2074 C CA . THR A 1 267 ? -9.664 38.625 21.016 1 61.53 267 THR A CA 1
ATOM 2075 C C . THR A 1 267 ? -10.391 39.156 22.25 1 61.53 267 THR A C 1
ATOM 2077 O O . THR A 1 267 ? -9.836 39.969 23 1 61.53 267 THR A O 1
ATOM 2080 N N . ASN A 1 268 ? -11.562 38.625 22.469 1 66.19 268 ASN A N 1
ATOM 2081 C CA . ASN A 1 268 ? -12.336 39 23.625 1 66.19 268 ASN A CA 1
ATOM 2082 C C . ASN A 1 268 ? -11.68 38.531 24.922 1 66.19 268 ASN A C 1
ATOM 2084 O O . ASN A 1 268 ? -11.641 39.281 25.906 1 66.19 268 ASN A O 1
ATOM 2088 N N . ASN A 1 269 ? -11.227 37.344 24.828 1 73.81 269 ASN A N 1
ATOM 2089 C CA . ASN A 1 269 ? -10.508 36.812 25.984 1 73.81 269 ASN A CA 1
ATOM 2090 C C . ASN A 1 269 ? -9.273 37.656 26.312 1 73.81 269 ASN A C 1
ATOM 2092 O O . ASN A 1 269 ? -8.984 37.906 27.469 1 73.81 269 ASN A O 1
ATOM 2096 N N . PHE A 1 270 ? -8.68 38.062 25.328 1 69.31 270 PHE A N 1
ATOM 2097 C CA . PHE A 1 270 ? -7.492 38.875 25.5 1 69.31 270 PHE A CA 1
ATOM 2098 C C . PHE A 1 270 ? -7.871 40.25 26.031 1 69.31 270 PHE A C 1
ATOM 2100 O O . PHE A 1 270 ? -7.18 40.812 26.891 1 69.31 270 PHE A O 1
ATOM 2107 N N . GLN A 1 271 ? -8.93 40.781 25.547 1 69.81 271 GLN A N 1
ATOM 2108 C CA . GLN A 1 271 ? -9.414 42.094 26.016 1 69.81 271 GLN A CA 1
ATOM 2109 C C . GLN A 1 271 ? -9.797 42.031 27.5 1 69.81 271 GLN A C 1
ATOM 2111 O O . GLN A 1 271 ? -9.523 42.938 28.25 1 69.81 271 GLN A O 1
ATOM 2116 N N . TYR A 1 272 ? -10.438 40.938 27.812 1 72.88 272 TYR A N 1
ATOM 2117 C CA . TYR A 1 272 ? -10.766 40.719 29.219 1 72.88 272 TYR A CA 1
ATOM 2118 C C . TYR A 1 272 ? -9.5 40.688 30.078 1 72.88 272 TYR A C 1
ATOM 2120 O O . TYR A 1 272 ? -9.461 41.312 31.156 1 72.88 272 TYR A O 1
ATOM 2128 N N . TYR A 1 273 ? -8.516 39.969 29.578 1 71.69 273 TYR A N 1
ATOM 2129 C CA . TYR A 1 273 ? -7.234 39.938 30.266 1 71.69 273 TYR A CA 1
ATOM 2130 C C . TYR A 1 273 ? -6.645 41.344 30.406 1 71.69 273 TYR A C 1
ATOM 2132 O O . TYR A 1 273 ? -6.168 41.719 31.469 1 71.69 273 TYR A O 1
ATOM 2140 N N . GLN A 1 274 ? -6.684 42.094 29.391 1 72.5 274 GLN A N 1
ATOM 2141 C CA . GLN A 1 274 ? -6.141 43.438 29.406 1 72.5 274 GLN A CA 1
ATOM 2142 C C . GLN A 1 274 ? -6.855 44.312 30.422 1 72.5 274 GLN A C 1
ATOM 2144 O O . GLN A 1 274 ? -6.223 45.125 31.125 1 72.5 274 GLN A O 1
ATOM 2149 N N . ARG A 1 275 ? -8.125 44.156 30.5 1 73.88 275 ARG A N 1
ATOM 2150 C CA . ARG A 1 275 ? -8.914 44.938 31.469 1 73.88 275 ARG A CA 1
ATOM 2151 C C . ARG A 1 275 ? -8.578 44.531 32.906 1 73.88 275 ARG A C 1
ATOM 2153 O O . ARG A 1 275 ? -8.445 45.375 33.781 1 73.88 275 ARG A O 1
ATOM 2160 N N . SER A 1 276 ? -8.43 43.281 33.062 1 75.25 276 SER A N 1
ATOM 2161 C CA . SER A 1 276 ? -8.07 42.781 34.375 1 75.25 276 SER A CA 1
ATOM 2162 C C . SER A 1 276 ? -6.684 43.25 34.812 1 75.25 276 SER A C 1
ATOM 2164 O O . SER A 1 276 ? -6.473 43.625 35.969 1 75.25 276 SER A O 1
ATOM 2166 N N . LEU A 1 277 ? -5.836 43.125 33.844 1 76.88 277 LEU A N 1
ATOM 2167 C CA . LEU A 1 277 ? -4.48 43.594 34.125 1 76.88 277 LEU A CA 1
ATOM 2168 C C . LEU A 1 277 ? -4.477 45.094 34.469 1 76.88 277 LEU A C 1
ATOM 2170 O O . LEU A 1 277 ? -3.795 45.5 35.406 1 76.88 277 LEU A O 1
ATOM 2174 N N . ALA A 1 278 ? -5.199 45.906 33.719 1 76.56 278 ALA A N 1
ATOM 2175 C CA . ALA A 1 278 ? -5.297 47.344 33.969 1 76.56 278 ALA A CA 1
ATOM 2176 C C . ALA A 1 278 ? -5.871 47.656 35.344 1 76.56 278 ALA A C 1
ATOM 2178 O O . ALA A 1 278 ? -5.406 48.562 36.031 1 76.56 278 ALA A O 1
ATOM 2179 N N . ARG A 1 279 ? -6.848 46.844 35.719 1 81.62 279 ARG A N 1
ATOM 2180 C CA . ARG A 1 279 ? -7.469 47 37.031 1 81.62 279 ARG A CA 1
ATOM 2181 C C . ARG A 1 279 ? -6.469 46.688 38.125 1 81.62 279 ARG A C 1
ATOM 2183 O O . ARG A 1 279 ? -6.383 47.438 39.125 1 81.62 279 ARG A O 1
ATOM 2190 N N . GLU A 1 280 ? -5.766 45.656 37.938 1 80.94 280 GLU A N 1
ATOM 2191 C CA . GLU A 1 280 ? -4.785 45.281 38.969 1 80.94 280 GLU A CA 1
ATOM 2192 C C . GLU A 1 280 ? -3.639 46.281 39.031 1 80.94 280 GLU A C 1
ATOM 2194 O O . GLU A 1 280 ? -3.137 46.594 40.094 1 80.94 280 GLU A O 1
ATOM 2199 N N . GLN A 1 281 ? -3.24 46.719 37.906 1 80.81 281 GLN A N 1
ATOM 2200 C CA . GLN A 1 281 ? -2.195 47.75 37.844 1 80.81 281 GLN A CA 1
ATOM 2201 C C . GLN A 1 281 ? -2.645 49.031 38.531 1 80.81 281 GLN A C 1
ATOM 2203 O O . GLN A 1 281 ? -1.846 49.719 39.188 1 80.81 281 GLN A O 1
ATOM 2208 N N . ALA A 1 282 ? -3.857 49.375 38.344 1 81.44 282 ALA A N 1
ATOM 2209 C CA . ALA A 1 282 ? -4.406 50.594 39 1 81.44 282 ALA A CA 1
ATOM 2210 C C . ALA A 1 282 ? -4.395 50.438 40.531 1 81.44 282 ALA A C 1
ATOM 2212 O O . ALA A 1 282 ? -4.074 51.406 41.219 1 81.44 282 ALA A O 1
ATOM 2213 N N . LYS A 1 283 ? -4.691 49.25 40.969 1 85.06 283 LYS A N 1
ATOM 2214 C CA . LYS A 1 283 ? -4.648 48.969 42.406 1 85.06 283 LYS A CA 1
ATOM 2215 C C . LYS A 1 283 ? -3.23 49.125 42.938 1 85.06 283 LYS A C 1
ATOM 2217 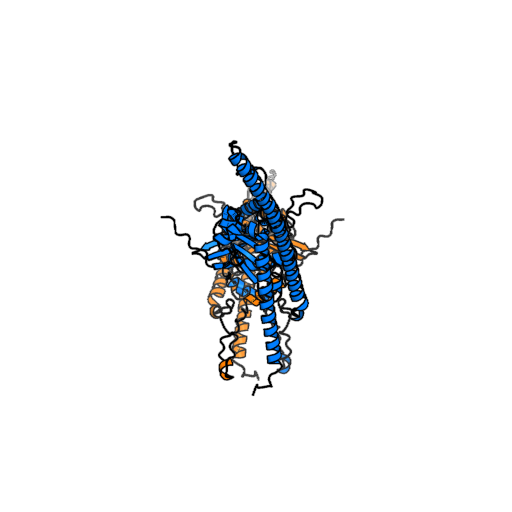O O . LYS A 1 283 ? -3.033 49.656 44.031 1 85.06 283 LYS A O 1
ATOM 2222 N N . ILE A 1 284 ? -2.369 48.594 42.125 1 83.19 284 ILE A N 1
ATOM 2223 C CA . ILE A 1 284 ? -0.968 48.656 42.531 1 83.19 284 ILE A CA 1
ATOM 2224 C C . ILE A 1 284 ? -0.512 50.125 42.562 1 83.19 284 ILE A C 1
ATOM 2226 O O . ILE A 1 284 ? 0.158 50.531 43.5 1 83.19 284 ILE A O 1
ATOM 2230 N N . THR A 1 285 ? -0.871 50.906 41.562 1 85.62 285 THR A N 1
ATOM 2231 C CA . THR A 1 285 ? -0.513 52.312 41.5 1 85.62 285 THR A CA 1
ATOM 2232 C C . THR A 1 285 ? -1.113 53.094 42.688 1 85.62 285 THR A C 1
ATOM 2234 O O . THR A 1 285 ? -0.456 53.938 43.281 1 85.62 285 THR A O 1
ATOM 2237 N N . ALA A 1 286 ? -2.35 52.781 43.031 1 87.19 286 ALA A N 1
ATOM 2238 C CA . ALA A 1 286 ? -3.014 53.406 44.188 1 87.19 286 ALA A CA 1
ATOM 2239 C C . ALA A 1 286 ? -2.314 53.031 45.469 1 87.19 286 ALA A C 1
ATOM 2241 O O . ALA A 1 286 ? -2.123 53.906 46.344 1 87.19 286 ALA A O 1
ATOM 2242 N N . TRP A 1 287 ? -1.983 51.781 45.562 1 86.31 287 TRP A N 1
ATOM 2243 C CA . TRP A 1 287 ? -1.271 51.312 46.75 1 86.31 287 TRP A CA 1
ATOM 2244 C C . TRP A 1 287 ? 0.07 52.031 46.906 1 86.31 287 TRP A C 1
ATOM 2246 O O . TRP A 1 287 ? 0.431 52.469 48 1 86.31 287 TRP A O 1
ATOM 2256 N N . GLN A 1 288 ? 0.776 52.156 45.812 1 87.69 288 GLN A N 1
ATOM 2257 C CA . GLN A 1 288 ? 2.078 52.812 45.812 1 87.69 288 GLN A CA 1
ATOM 2258 C C . GLN A 1 288 ? 1.949 54.281 46.188 1 87.69 288 GLN A C 1
ATOM 2260 O O . GLN A 1 288 ? 2.783 54.812 46.938 1 87.69 288 GLN A O 1
ATOM 2265 N N . ALA A 1 289 ? 0.938 54.906 45.719 1 89.12 289 ALA A N 1
ATOM 2266 C CA . ALA A 1 289 ? 0.699 56.312 46.031 1 89.12 289 ALA A CA 1
ATOM 2267 C C . ALA A 1 289 ? 0.392 56.5 47.531 1 89.12 289 ALA A C 1
ATOM 2269 O O . ALA A 1 289 ? 0.902 57.406 48.156 1 89.12 289 ALA A O 1
ATOM 2270 N N . LYS A 1 290 ? -0.449 55.625 48.062 1 89.38 290 LYS A N 1
ATOM 2271 C CA . LYS A 1 290 ? -0.788 55.656 49.5 1 89.38 290 LYS A CA 1
ATOM 2272 C C . LYS A 1 290 ? 0.445 55.438 50.375 1 89.38 290 LYS A C 1
ATOM 2274 O O . LYS A 1 290 ? 0.64 56.094 51.375 1 89.38 290 LYS A O 1
ATOM 2279 N N . ARG A 1 291 ? 1.224 54.406 49.906 1 88.75 291 ARG A N 1
ATOM 2280 C CA . ARG A 1 291 ? 2.443 54.094 50.656 1 88.75 291 ARG A CA 1
ATOM 2281 C C . ARG A 1 291 ? 3.424 55.25 50.625 1 88.75 291 ARG A C 1
ATOM 2283 O O . ARG A 1 291 ? 4.051 55.562 51.625 1 88.75 291 ARG A O 1
ATOM 2290 N N . LYS A 1 292 ? 3.514 55.938 49.531 1 89.5 292 LYS A N 1
ATOM 2291 C CA . LYS A 1 292 ? 4.391 57.094 49.406 1 89.5 292 LYS A CA 1
ATOM 2292 C C . LYS A 1 292 ? 3.934 58.219 50.281 1 89.5 292 LYS A C 1
ATOM 2294 O O . LYS A 1 292 ? 4.758 58.906 50.906 1 89.5 292 LYS A O 1
ATOM 2299 N N . ALA A 1 293 ? 2.66 58.438 50.375 1 91.25 293 ALA A N 1
ATOM 2300 C CA . ALA A 1 293 ? 2.102 59.469 51.219 1 91.25 293 ALA A CA 1
ATOM 2301 C C . ALA A 1 293 ? 2.328 59.156 52.688 1 91.25 293 ALA A C 1
ATOM 2303 O O . ALA A 1 293 ? 2.684 60.031 53.469 1 91.25 293 ALA A O 1
ATOM 2304 N N . GLU A 1 294 ? 2.092 57.875 53 1 91.12 294 GLU A N 1
ATOM 2305 C CA . GLU A 1 294 ? 2.324 57.438 54.375 1 91.12 294 GLU A CA 1
ATOM 2306 C C . GLU A 1 294 ? 3.789 57.625 54.75 1 91.12 294 GLU A C 1
ATOM 2308 O O . GLU A 1 294 ? 4.09 58.062 55.875 1 91.12 294 GLU A O 1
ATOM 2313 N N . ASN A 1 295 ? 4.648 57.281 53.844 1 91.44 295 ASN A N 1
ATOM 2314 C CA . ASN A 1 295 ? 6.078 57.406 54.125 1 91.44 295 ASN A CA 1
ATOM 2315 C C . ASN A 1 295 ? 6.516 58.844 54.188 1 91.44 295 ASN A C 1
ATOM 2317 O O . ASN A 1 295 ? 7.414 59.188 54.969 1 91.44 295 ASN A O 1
ATOM 2321 N N . ALA A 1 296 ? 5.91 59.719 53.438 1 90.44 296 ALA A N 1
ATOM 2322 C CA . ALA A 1 296 ? 6.184 61.125 53.531 1 90.44 296 ALA A CA 1
ATOM 2323 C C . ALA A 1 296 ? 5.797 61.688 54.906 1 90.44 296 ALA A C 1
ATOM 2325 O O . ALA A 1 296 ? 6.535 62.469 55.5 1 90.44 296 ALA A O 1
ATOM 2326 N N . SER A 1 297 ? 4.676 61.25 55.375 1 91.38 297 SER A N 1
ATOM 2327 C CA . SER A 1 297 ? 4.207 61.656 56.688 1 91.38 297 SER A CA 1
ATOM 2328 C C . SER A 1 297 ? 5.113 61.094 57.781 1 91.38 297 SER A C 1
ATOM 2330 O O . SER A 1 297 ? 5.434 61.812 58.75 1 91.38 297 SER A O 1
ATOM 2332 N N . ARG A 1 298 ? 5.531 59.875 57.562 1 90.62 298 ARG A N 1
ATOM 2333 C CA . ARG A 1 298 ? 6.418 59.25 58.531 1 90.62 298 ARG A CA 1
ATOM 2334 C C . ARG A 1 298 ? 7.785 59.938 58.531 1 90.62 298 ARG A C 1
ATOM 2336 O O . ARG A 1 298 ? 8.391 60.125 59.594 1 90.62 298 ARG A O 1
ATOM 2343 N N . ALA A 1 299 ? 8.211 60.312 57.406 1 89.94 299 ALA A N 1
ATOM 2344 C CA . ALA A 1 299 ? 9.477 61.031 57.312 1 89.94 299 ALA A CA 1
ATOM 2345 C C . ALA A 1 299 ? 9.414 62.375 58 1 89.94 299 ALA A C 1
ATOM 2347 O O . ALA A 1 299 ? 10.367 62.781 58.688 1 89.94 299 ALA A O 1
ATOM 2348 N N . ALA A 1 300 ? 8.281 63 57.906 1 90.06 300 ALA A N 1
ATOM 2349 C CA . ALA A 1 300 ? 8.086 64.25 58.562 1 90.06 300 ALA A CA 1
ATOM 2350 C C . ALA A 1 300 ? 8.086 64.125 60.094 1 90.06 300 ALA A C 1
ATOM 2352 O O . ALA A 1 300 ? 8.508 65 60.812 1 90.06 300 ALA A O 1
ATOM 2353 N N . LEU A 1 301 ? 7.68 62.969 60.562 1 90.94 301 LEU A N 1
ATOM 2354 C CA . LEU A 1 301 ? 7.586 62.688 61.969 1 90.94 301 LEU A CA 1
ATOM 2355 C C . LEU A 1 301 ? 8.828 61.969 62.469 1 90.94 301 LEU A C 1
ATOM 2357 O O . LEU A 1 301 ? 8.883 61.531 63.625 1 90.94 301 LEU A O 1
ATOM 2361 N N . LYS A 1 302 ? 9.789 61.781 61.531 1 89.94 302 LYS A N 1
ATOM 2362 C CA . LYS A 1 302 ? 11.062 61.125 61.844 1 89.94 302 LYS A CA 1
ATOM 2363 C C . LYS A 1 302 ? 10.867 59.688 62.25 1 89.94 302 LYS A C 1
ATOM 2365 O O . LYS A 1 302 ? 11.523 59.188 63.156 1 89.94 302 LYS A O 1
ATOM 2370 N N . GLN A 1 303 ? 9.828 59.156 61.688 1 88.31 303 GLN A N 1
ATOM 2371 C CA . GLN A 1 303 ? 9.562 57.719 61.906 1 88.31 303 GLN A CA 1
ATOM 2372 C C . GLN A 1 303 ? 10.164 56.875 60.781 1 88.31 303 GLN A C 1
ATOM 2374 O O . GLN A 1 303 ? 10.43 57.375 59.688 1 88.31 303 GLN A O 1
ATOM 2379 N N . PRO A 1 304 ? 10.461 55.562 61.094 1 89 304 PRO A N 1
ATOM 2380 C CA . PRO A 1 304 ? 11.031 54.688 60.062 1 89 304 PRO A CA 1
ATOM 2381 C C . PRO A 1 304 ? 10.078 54.469 58.906 1 89 304 PRO A C 1
ATOM 2383 O O . PRO A 1 304 ? 8.875 54.281 59.094 1 89 304 PRO A O 1
ATOM 2386 N N . LEU A 1 305 ? 10.625 54.656 57.656 1 86.62 305 LEU A N 1
ATOM 2387 C CA . LEU A 1 305 ? 9.844 54.531 56.438 1 86.62 305 LEU A CA 1
ATOM 2388 C C . LEU A 1 305 ? 9.391 53.094 56.219 1 86.62 305 LEU A C 1
ATOM 2390 O O . LEU A 1 305 ? 10.047 52.156 56.688 1 86.62 305 LEU A O 1
ATOM 2394 N N . LEU A 1 306 ? 8.164 52.906 55.688 1 84.94 306 LEU A N 1
ATOM 2395 C CA . LEU A 1 306 ? 7.617 51.594 55.375 1 84.94 306 LEU A CA 1
ATOM 2396 C C . LEU A 1 306 ? 8.125 51.094 54.031 1 84.94 306 LEU A C 1
ATOM 2398 O O . LEU A 1 306 ? 8.414 51.906 53.125 1 84.94 306 LEU A O 1
ATOM 2402 N N . PRO A 1 307 ? 8.336 49.656 53.875 1 84.38 307 PRO A N 1
ATOM 2403 C CA . PRO A 1 307 ? 8.844 49.125 52.625 1 84.38 307 PRO A CA 1
ATOM 2404 C C . PRO A 1 307 ? 7.914 49.406 51.438 1 84.38 307 PRO A C 1
ATOM 2406 O O . PRO A 1 307 ? 6.691 49.281 51.562 1 84.38 307 PRO A O 1
ATOM 2409 N N . GLU A 1 308 ? 8.43 49.969 50.312 1 82.38 308 GLU A N 1
ATOM 2410 C CA . GLU A 1 308 ? 7.68 50.344 49.125 1 82.38 308 GLU A CA 1
ATOM 2411 C C . GLU A 1 308 ? 7.547 49.156 48.156 1 82.38 308 GLU A C 1
ATOM 2413 O O . GLU A 1 308 ? 6.832 49.25 47.156 1 82.38 308 GLU A O 1
ATOM 2418 N N . ASP A 1 309 ? 8.117 48 48.438 1 80.56 309 ASP A N 1
ATOM 2419 C CA . ASP A 1 309 ? 8.125 46.875 47.531 1 80.56 309 ASP A CA 1
ATOM 2420 C C . ASP A 1 309 ? 7.125 45.781 47.938 1 80.56 309 ASP A C 1
ATOM 2422 O O . ASP A 1 309 ? 7.07 44.719 47.375 1 80.56 309 ASP A O 1
ATOM 2426 N N . GLU A 1 310 ? 6.293 46.125 48.875 1 82.25 310 GLU A N 1
ATOM 2427 C CA . GLU A 1 310 ? 5.363 45.125 49.406 1 82.25 310 GLU A CA 1
ATOM 2428 C C . GLU A 1 310 ? 4.258 44.812 48.406 1 82.25 310 GLU A C 1
ATOM 2430 O O . GLU A 1 310 ? 3.607 43.75 48.5 1 82.25 310 GLU A O 1
ATOM 2435 N N . TYR A 1 311 ? 4.102 45.75 47.438 1 79.38 311 TYR A N 1
ATOM 2436 C CA . TYR A 1 311 ? 3.039 45.562 46.469 1 79.38 311 TYR A CA 1
ATOM 2437 C C . TYR A 1 311 ? 3.281 44.281 45.656 1 79.38 311 TYR A C 1
ATOM 2439 O O . TYR A 1 311 ? 2.332 43.656 45.188 1 79.38 311 TYR A O 1
ATOM 2447 N N . GLN A 1 312 ? 4.488 43.875 45.438 1 78 312 GLN A N 1
ATOM 2448 C CA . GLN A 1 312 ? 4.824 42.719 44.625 1 78 312 GLN A CA 1
ATOM 2449 C C . GLN A 1 312 ? 4.293 41.438 45.281 1 78 312 GLN A C 1
ATOM 2451 O O . GLN A 1 312 ? 3.967 40.469 44.594 1 78 312 GLN A O 1
ATOM 2456 N N . ARG A 1 313 ? 4.273 41.469 46.562 1 77.75 313 ARG A N 1
ATOM 2457 C CA . ARG A 1 313 ? 3.789 40.312 47.312 1 77.75 313 ARG A CA 1
ATOM 2458 C C . ARG A 1 313 ? 2.273 40.375 47.5 1 77.75 313 ARG A C 1
ATOM 2460 O O . ARG A 1 313 ? 1.615 39.312 47.531 1 77.75 313 ARG A O 1
ATOM 2467 N N . LEU A 1 314 ? 1.731 41.562 47.5 1 78.62 314 LEU A N 1
ATOM 2468 C CA . LEU A 1 314 ? 0.319 41.75 47.812 1 78.62 314 LEU A CA 1
ATOM 2469 C C . LEU A 1 314 ? -0.542 41.562 46.562 1 78.62 314 LEU A C 1
ATOM 2471 O O . LEU A 1 314 ? -1.666 41.062 46.656 1 78.62 314 LEU A O 1
ATOM 2475 N N . PHE A 1 315 ? -0.038 42.031 45.438 1 80.38 315 PHE A N 1
ATOM 2476 C CA . PHE A 1 315 ? -0.849 42 44.219 1 80.38 315 PHE A CA 1
ATOM 2477 C C . PHE A 1 315 ? -0.271 41 43.219 1 80.38 315 PHE A C 1
ATOM 2479 O O . PHE A 1 315 ? 0.941 40.969 43 1 80.38 315 PHE A O 1
ATOM 2486 N N . LYS A 1 316 ? -1.098 40.062 42.812 1 77.12 316 LYS A N 1
ATOM 2487 C CA . LYS A 1 316 ? -0.722 39.094 41.781 1 77.12 316 LYS A CA 1
ATOM 2488 C C . LYS A 1 316 ? -1.312 39.469 40.406 1 77.12 316 LYS A C 1
ATOM 2490 O O . LYS A 1 316 ? -2.525 39.625 40.281 1 77.12 316 LYS A O 1
ATOM 2495 N N . LEU A 1 317 ? -0.397 39.812 39.5 1 73.81 317 LEU A N 1
ATOM 2496 C CA . LEU A 1 317 ? -0.829 40.188 38.188 1 73.81 317 LEU A CA 1
ATOM 2497 C C . LEU A 1 317 ? -1.35 38.969 37.406 1 73.81 317 LEU A C 1
ATOM 2499 O O . LEU A 1 317 ? -0.85 37.875 37.594 1 73.81 317 LEU A O 1
ATOM 2503 N N . PRO A 1 318 ? -2.469 39.25 36.719 1 71.56 318 PRO A N 1
ATOM 2504 C CA . PRO A 1 318 ? -3 38.156 35.906 1 71.56 318 PRO A CA 1
ATOM 2505 C C . PRO A 1 318 ? -2.01 37.656 34.844 1 71.56 318 PRO A C 1
ATOM 2507 O O . PRO A 1 318 ? -1.212 38.438 34.344 1 71.56 318 PRO A O 1
ATOM 2510 N N . GLN A 1 319 ? -2.035 36.375 34.656 1 74.38 319 GLN A N 1
ATOM 2511 C CA . GLN A 1 319 ? -1.149 35.781 33.656 1 74.38 319 GLN A CA 1
ATOM 2512 C C . GLN A 1 319 ? -1.717 35.938 32.25 1 74.38 319 GLN A C 1
ATOM 2514 O O . GLN A 1 319 ? -2.914 35.75 32.031 1 74.38 319 GLN A O 1
ATOM 2519 N N . GLU A 1 320 ? -0.957 36.438 31.312 1 71.12 320 GLU A N 1
ATOM 2520 C CA . GLU A 1 320 ? -1.378 36.625 29.922 1 71.12 320 GLU A CA 1
ATOM 2521 C C . GLU A 1 320 ? -1.678 35.281 29.266 1 71.12 320 GLU A C 1
ATOM 2523 O O . GLU A 1 320 ? -0.896 34.344 29.391 1 71.12 320 GLU A O 1
ATOM 2528 N N . PRO A 1 321 ? -2.846 35.188 28.641 1 68.81 321 PRO A N 1
ATOM 2529 C CA . PRO A 1 321 ? -3.15 33.938 27.938 1 68.81 321 PRO A CA 1
ATOM 2530 C C . PRO A 1 321 ? -2.236 33.688 26.734 1 68.81 321 PRO A C 1
ATOM 2532 O O . PRO A 1 321 ? -1.743 34.656 26.125 1 68.81 321 PRO A O 1
ATOM 2535 N N . SER A 1 322 ? -1.94 32.438 26.484 1 72.19 322 SER A N 1
ATOM 2536 C CA . SER A 1 322 ? -1.103 32.094 25.344 1 72.19 322 SER A CA 1
ATOM 2537 C C . SER A 1 322 ? -1.712 32.562 24.047 1 72.19 322 SER A C 1
ATOM 2539 O O . SER A 1 322 ? -2.918 32.438 23.828 1 72.19 322 SER A O 1
ATOM 2541 N N . ARG A 1 323 ? -0.977 33.188 23.25 1 68.12 323 ARG A N 1
ATOM 2542 C CA . ARG A 1 323 ? -1.438 33.719 21.984 1 68.12 323 ARG A CA 1
ATOM 2543 C C . ARG A 1 323 ? -1.262 32.688 20.859 1 68.12 323 ARG A C 1
ATOM 2545 O O . ARG A 1 323 ? -1.48 33 19.688 1 68.12 323 ARG A O 1
ATOM 2552 N N . LEU A 1 324 ? -0.914 31.547 21.203 1 68.62 324 LEU A N 1
ATOM 2553 C CA . LEU A 1 324 ? -0.651 30.5 20.219 1 68.62 324 LEU A CA 1
ATOM 2554 C C . LEU A 1 324 ? -1.911 30.172 19.422 1 68.62 324 LEU A C 1
ATOM 2556 O O . LEU A 1 324 ? -1.872 30.109 18.203 1 68.62 324 LEU A O 1
ATOM 2560 N N . GLU A 1 325 ? -2.986 30.016 20.047 1 70.25 325 GLU A N 1
ATOM 2561 C CA . GLU A 1 325 ? -4.246 29.672 19.391 1 70.25 325 GLU A CA 1
ATOM 2562 C C . GLU A 1 325 ? -4.664 30.766 18.406 1 70.25 325 GLU A C 1
ATOM 2564 O O . GLU A 1 325 ? -5.164 30.469 17.312 1 70.25 325 GLU A O 1
ATOM 2569 N N . THR A 1 326 ? -4.453 31.984 18.891 1 67.69 326 THR A N 1
ATOM 2570 C CA . THR A 1 326 ? -4.781 33.125 18.016 1 67.69 326 THR A CA 1
ATOM 2571 C C . THR A 1 326 ? -3.906 33.125 16.766 1 67.69 326 THR A C 1
ATOM 2573 O O . THR A 1 326 ? -4.391 33.375 15.664 1 67.69 326 THR A O 1
ATOM 2576 N N . MET A 1 327 ? -2.697 32.844 17.047 1 66.94 327 MET A N 1
ATOM 2577 C CA . MET A 1 327 ? -1.755 32.781 15.938 1 66.94 327 MET A CA 1
ATOM 2578 C C . MET A 1 327 ? -2.15 31.672 14.961 1 66.94 327 MET A C 1
ATOM 2580 O O . MET A 1 327 ? -2.16 31.891 13.742 1 66.94 327 MET A O 1
ATOM 2584 N N . LEU A 1 328 ? -2.469 30.547 15.367 1 71.5 328 LEU A N 1
ATOM 2585 C CA . LEU A 1 328 ? -2.871 29.422 14.539 1 71.5 328 LEU A CA 1
ATOM 2586 C C . LEU A 1 328 ? -4.152 29.734 13.773 1 71.5 328 LEU A C 1
ATOM 2588 O O . LEU A 1 328 ? -4.27 29.391 12.594 1 71.5 328 LEU A O 1
ATOM 2592 N N . ASN A 1 329 ? -5.082 30.312 14.461 1 67.81 329 ASN A N 1
ATOM 2593 C CA . ASN A 1 329 ? -6.344 30.688 13.828 1 67.81 329 ASN A CA 1
ATOM 2594 C C . ASN A 1 329 ? -6.125 31.688 12.695 1 67.81 329 ASN A C 1
ATOM 2596 O O . ASN A 1 329 ? -6.781 31.609 11.656 1 67.81 329 ASN A O 1
ATOM 2600 N N . THR A 1 330 ? -5.262 32.625 12.992 1 63.75 330 THR A N 1
ATOM 2601 C CA . THR A 1 330 ? -4.945 33.625 11.953 1 63.75 330 THR A CA 1
ATOM 2602 C C . THR A 1 330 ? -4.344 32.938 10.734 1 63.75 330 THR A C 1
ATOM 2604 O O . THR A 1 330 ? -4.695 33.25 9.594 1 63.75 330 THR A O 1
ATOM 2607 N N . ARG A 1 331 ? -3.484 32.031 11.008 1 64.69 331 ARG A N 1
ATOM 2608 C CA . ARG A 1 331 ? -2.873 31.281 9.914 1 64.69 331 ARG A CA 1
ATOM 2609 C C . ARG A 1 331 ? -3.916 30.469 9.164 1 64.69 331 ARG A C 1
ATOM 2611 O O . ARG A 1 331 ? -3.852 30.344 7.941 1 64.69 331 ARG A O 1
ATOM 2618 N N . GLN A 1 332 ? -4.816 29.922 9.828 1 70 332 GLN A N 1
ATOM 2619 C CA . GLN A 1 332 ? -5.891 29.156 9.219 1 70 332 GLN A CA 1
ATOM 2620 C C . GLN A 1 332 ? -6.777 30.031 8.336 1 70 332 GLN A C 1
ATOM 2622 O O . GLN A 1 332 ? -7.199 29.609 7.258 1 70 332 GLN A O 1
ATOM 2627 N N . VAL A 1 333 ? -7.07 31.203 8.852 1 61.84 333 VAL A N 1
ATOM 2628 C CA . VAL A 1 333 ? -7.863 32.156 8.086 1 61.84 333 VAL A CA 1
ATOM 2629 C C . VAL A 1 333 ? -7.145 32.5 6.781 1 61.84 333 VAL A C 1
ATOM 2631 O O . VAL A 1 333 ? -7.773 32.594 5.723 1 61.84 333 VAL A O 1
ATOM 2634 N N . GLU A 1 334 ? -5.898 32.688 6.945 1 60.28 334 GLU A N 1
ATOM 2635 C CA . GLU A 1 334 ? -5.105 32.938 5.75 1 60.28 334 GLU A CA 1
ATOM 2636 C C . GLU A 1 334 ? -5.191 31.781 4.762 1 60.28 334 GLU A C 1
ATOM 2638 O O . GLU A 1 334 ? -5.305 32 3.555 1 60.28 334 GLU A O 1
ATOM 2643 N N . GLN A 1 335 ? -5.121 30.641 5.285 1 68.44 335 GLN A N 1
ATOM 2644 C CA . GLN A 1 335 ? -5.23 29.438 4.461 1 68.44 335 GLN A CA 1
ATOM 2645 C C . GLN A 1 335 ? -6.57 29.391 3.73 1 68.44 335 GLN A C 1
ATOM 2647 O O . GLN A 1 335 ? -6.621 29.078 2.539 1 68.44 335 GLN A O 1
ATOM 2652 N N . TYR A 1 336 ? -7.68 29.656 4.398 1 60.69 336 TYR A N 1
ATOM 2653 C CA . TYR A 1 336 ? -9.008 29.688 3.797 1 60.69 336 TYR A CA 1
ATOM 2654 C C . TYR A 1 336 ? -9.094 30.766 2.715 1 60.69 336 TYR A C 1
ATOM 2656 O O . TYR A 1 336 ? -9.664 30.516 1.644 1 60.69 336 TYR A O 1
ATOM 2664 N N . SER A 1 337 ? -8.5 31.891 3.057 1 61.72 337 SER A N 1
ATOM 2665 C CA . SER A 1 337 ? -8.523 33 2.113 1 61.72 337 SER A CA 1
ATOM 2666 C C . SER A 1 337 ? -7.793 32.656 0.822 1 61.72 337 SER A C 1
ATOM 2668 O O . SER A 1 337 ? -8.273 32.938 -0.273 1 61.72 337 SER A O 1
ATOM 2670 N N . ARG A 1 338 ? -6.691 32 0.921 1 62.56 338 ARG A N 1
ATOM 2671 C CA . ARG A 1 338 ? -5.922 31.594 -0.248 1 62.56 338 ARG A CA 1
ATOM 2672 C C . ARG A 1 338 ? -6.699 30.594 -1.092 1 62.56 338 ARG A C 1
ATOM 2674 O O . ARG A 1 338 ? -6.66 30.641 -2.322 1 62.56 338 ARG A O 1
ATOM 2681 N N . GLN A 1 339 ? -7.352 29.797 -0.441 1 64 339 GLN A N 1
ATOM 2682 C CA . GLN A 1 339 ? -8.133 28.766 -1.133 1 64 339 GLN A CA 1
ATOM 2683 C C . GLN A 1 339 ? -9.289 29.406 -1.906 1 64 339 GLN A C 1
ATOM 2685 O O . GLN A 1 339 ? -9.57 29 -3.039 1 64 339 GLN A O 1
ATOM 2690 N N . ILE A 1 340 ? -9.961 30.281 -1.237 1 54.16 340 ILE A N 1
ATOM 2691 C CA . ILE A 1 340 ? -11.086 30.984 -1.87 1 54.16 340 ILE A CA 1
ATOM 2692 C C . ILE A 1 340 ? -10.586 31.766 -3.082 1 54.16 340 ILE A C 1
ATOM 2694 O O . ILE A 1 340 ? -11.211 31.734 -4.145 1 54.16 340 ILE A O 1
ATOM 2698 N N . ASP A 1 341 ? -9.445 32.375 -2.92 1 52.31 341 ASP A N 1
ATOM 2699 C CA . ASP A 1 341 ? -8.859 33.156 -4.02 1 52.31 341 ASP A CA 1
ATOM 2700 C C . ASP A 1 341 ? -8.531 32.219 -5.199 1 52.31 341 ASP A C 1
ATOM 2702 O O . ASP A 1 341 ? -8.797 32.562 -6.352 1 52.31 341 ASP A O 1
ATOM 2706 N N . SER A 1 342 ? -7.941 31.109 -4.855 1 56.88 342 SER A N 1
ATOM 2707 C CA . SER A 1 342 ? -7.566 30.156 -5.895 1 56.88 342 SER A CA 1
ATOM 2708 C C . SER A 1 342 ? -8.797 29.594 -6.594 1 56.88 342 SER A C 1
ATOM 2710 O O . SER A 1 342 ? -8.797 29.406 -7.812 1 56.88 342 SER A O 1
ATOM 2712 N N . PHE A 1 343 ? -9.781 29.344 -5.855 1 50.75 343 PHE A N 1
ATOM 2713 C CA . PHE A 1 343 ? -11.023 28.828 -6.406 1 50.75 343 PHE A CA 1
ATOM 2714 C C . PHE A 1 343 ? -11.703 29.859 -7.297 1 50.75 343 PHE A C 1
ATOM 2716 O O . PHE A 1 343 ? -12.156 29.531 -8.398 1 50.75 343 PHE A O 1
ATOM 2723 N N . VAL A 1 344 ? -11.797 31 -6.773 1 45.16 344 VAL A N 1
ATOM 2724 C CA . VAL A 1 344 ? -12.422 32.094 -7.531 1 45.16 344 VAL A CA 1
ATOM 2725 C C . VAL A 1 344 ? -11.633 32.344 -8.812 1 45.16 344 VAL A C 1
ATOM 2727 O O . VAL A 1 344 ? -12.211 32.531 -9.883 1 45.16 344 VAL A O 1
ATOM 2730 N N . SER A 1 345 ? -10.383 32.219 -8.656 1 43.59 345 SER A N 1
ATOM 2731 C CA . SER A 1 345 ? -9.531 32.469 -9.82 1 43.59 345 SER A CA 1
ATOM 2732 C C . SER A 1 345 ? -9.695 31.344 -10.852 1 43.59 345 SER A C 1
ATOM 2734 O O . SER A 1 345 ? -9.758 31.609 -12.055 1 43.59 345 SER A O 1
ATOM 2736 N N . ALA A 1 346 ? -9.734 30.109 -10.367 1 46.56 346 ALA A N 1
ATOM 2737 C CA . ALA A 1 346 ? -9.898 28.969 -11.258 1 46.56 346 ALA A CA 1
ATOM 2738 C C . ALA A 1 346 ? -11.281 28.969 -11.906 1 46.56 346 ALA A C 1
ATOM 2740 O O . ALA A 1 346 ? -11.414 28.672 -13.094 1 46.56 346 ALA A O 1
ATOM 2741 N N . THR A 1 347 ? -12.305 29.219 -11.125 1 41.41 347 THR A N 1
ATOM 2742 C CA . THR A 1 347 ? -13.672 29.25 -11.641 1 41.41 347 THR A CA 1
ATOM 2743 C C . THR A 1 347 ? -13.859 30.438 -12.594 1 41.41 347 THR A C 1
ATOM 2745 O O . THR A 1 347 ? -14.516 30.297 -13.633 1 41.41 347 THR A O 1
ATOM 2748 N N . THR A 1 348 ? -13.328 31.516 -12.125 1 36.97 348 THR A N 1
ATOM 2749 C CA . THR A 1 348 ? -13.398 32.656 -13.023 1 36.97 348 THR A CA 1
ATOM 2750 C C . THR A 1 348 ? -12.656 32.375 -14.32 1 36.97 348 THR A C 1
ATOM 2752 O O . THR A 1 348 ? -13.109 32.781 -15.398 1 36.97 348 THR A O 1
ATOM 2755 N N . GLY A 1 349 ? -11.594 31.688 -14.156 1 35.75 349 GLY A N 1
ATOM 2756 C CA . GLY A 1 349 ? -10.875 31.297 -15.359 1 35.75 349 GLY A CA 1
ATOM 2757 C C . GLY A 1 349 ? -11.648 30.344 -16.234 1 35.75 349 GLY A C 1
ATOM 2758 O O . GLY A 1 349 ? -11.688 30.516 -17.469 1 35.75 349 GLY A O 1
ATOM 2759 N N . LYS A 1 350 ? -12.203 29.359 -15.672 1 38.69 350 LYS A N 1
ATOM 2760 C CA . LYS A 1 350 ? -13.039 28.438 -16.422 1 38.69 350 LYS A CA 1
ATOM 2761 C C . LYS A 1 350 ? -14.227 29.156 -17.062 1 38.69 350 LYS A C 1
ATOM 2763 O O . LYS A 1 350 ? -14.586 28.875 -18.203 1 38.69 350 LYS A O 1
ATOM 2768 N N . MET A 1 351 ? -14.852 29.953 -16.266 1 31.92 351 MET A N 1
ATOM 2769 C CA . MET A 1 351 ? -15.977 30.719 -16.781 1 31.92 351 MET A CA 1
ATOM 2770 C C . MET A 1 351 ? -15.562 31.578 -17.969 1 31.92 351 MET A C 1
ATOM 2772 O O . MET A 1 351 ? -16.297 31.688 -18.938 1 31.92 351 MET A O 1
ATOM 2776 N N . PHE A 1 352 ? -14.477 32.125 -17.75 1 31.75 352 PHE A N 1
ATOM 2777 C CA . PHE A 1 352 ? -13.992 32.938 -18.859 1 31.75 352 PHE A CA 1
ATOM 2778 C C . PHE A 1 352 ? -13.656 32.062 -20.078 1 31.75 352 PHE A C 1
ATOM 2780 O O . PHE A 1 352 ? -13.859 32.469 -21.219 1 31.75 352 PHE A O 1
ATOM 2787 N N . ALA A 1 353 ? -13.141 30.906 -19.734 1 35.62 353 ALA A N 1
ATOM 2788 C CA . ALA A 1 353 ? -12.82 30 -20.828 1 35.62 353 ALA A CA 1
ATOM 2789 C C . ALA A 1 353 ? -14.086 29.531 -21.547 1 35.62 353 ALA A C 1
ATOM 2791 O O . ALA A 1 353 ? -14.117 29.406 -22.766 1 35.62 353 ALA A O 1
ATOM 2792 N N . VAL A 1 354 ? -15.039 29.203 -20.812 1 33.91 354 VAL A N 1
ATOM 2793 C CA . VAL A 1 354 ? -16.312 28.828 -21.391 1 33.91 354 VAL A CA 1
ATOM 2794 C C . VAL A 1 354 ? -16.922 30.016 -22.141 1 33.91 354 VAL A C 1
ATOM 2796 O O . VAL A 1 354 ? -17.422 29.859 -23.266 1 33.91 354 VAL A O 1
ATOM 2799 N N . LYS A 1 355 ? -16.859 31.172 -21.453 1 31.78 355 LYS A N 1
ATOM 2800 C CA . LYS A 1 355 ? -17.391 32.344 -22.141 1 31.78 355 LYS A CA 1
ATOM 2801 C C . LYS A 1 355 ? -16.578 32.656 -23.406 1 31.78 355 LYS A C 1
ATOM 2803 O O . LYS A 1 355 ? -17.125 33.031 -24.438 1 31.78 355 LYS A O 1
ATOM 2808 N N . GLY A 1 356 ? -15.266 32.5 -23.172 1 33.22 356 GLY A N 1
ATOM 2809 C CA . GLY A 1 356 ? -14.469 32.781 -24.359 1 33.22 356 GLY A CA 1
ATOM 2810 C C . GLY A 1 356 ? -14.781 31.828 -25.516 1 33.22 356 GLY A C 1
ATOM 2811 O O . GLY A 1 356 ? -14.711 32.219 -26.672 1 33.22 356 GLY A O 1
ATOM 2812 N N . ASN A 1 357 ? -14.953 30.562 -25.188 1 34.53 357 ASN A N 1
ATOM 2813 C CA . ASN A 1 357 ? -15.352 29.672 -26.266 1 34.53 357 ASN A CA 1
ATOM 2814 C C . ASN A 1 357 ? -16.75 29.984 -26.766 1 34.53 357 ASN A C 1
ATOM 2816 O O . ASN A 1 357 ? -17.109 29.609 -27.891 1 34.53 357 ASN A O 1
ATOM 2820 N N . LEU A 1 358 ? -17.562 30.438 -25.875 1 30.25 358 LEU A N 1
ATOM 2821 C CA . LEU A 1 358 ? -18.891 30.766 -26.391 1 30.25 358 LEU A CA 1
ATOM 2822 C C . LEU A 1 358 ? -18.844 32.062 -27.188 1 30.25 358 LEU A C 1
ATOM 2824 O O . LEU A 1 358 ? -19.688 32.25 -28.078 1 30.25 358 LEU A O 1
ATOM 2828 N N . LEU A 1 359 ? -18.109 33.125 -26.641 1 26.86 359 LEU A N 1
ATOM 2829 C CA . LEU A 1 359 ? -18.188 34.375 -27.438 1 26.86 359 LEU A CA 1
ATOM 2830 C C . LEU A 1 359 ? -17.062 34.406 -28.484 1 26.86 359 LEU A C 1
ATOM 2832 O O . LEU A 1 359 ? -15.945 34.812 -28.172 1 26.86 359 LEU A O 1
ATOM 2836 N N . PRO A 1 360 ? -16.984 33.469 -29.438 1 33.62 360 PRO A N 1
ATOM 2837 C CA . PRO A 1 360 ? -16 33.625 -30.516 1 33.62 360 PRO A CA 1
ATOM 2838 C C . PRO A 1 360 ? -15.945 35.031 -31.062 1 33.62 360 PRO A C 1
ATOM 2840 O O . PRO A 1 360 ? -14.922 35.438 -31.625 1 33.62 360 PRO A O 1
ATOM 2843 N N . GLY A 1 361 ? -17.156 35.688 -31.266 1 31.14 361 GLY A N 1
ATOM 2844 C CA . GLY A 1 361 ? -17.266 36.812 -32.188 1 31.14 361 GLY A CA 1
ATOM 2845 C C . GLY A 1 361 ? -16.703 38.094 -31.625 1 31.14 361 GLY A C 1
ATOM 2846 O O . GLY A 1 361 ? -16.516 39.062 -32.375 1 31.14 361 GLY A O 1
ATOM 2847 N N . GLU A 1 362 ? -17.062 38.625 -30.469 1 27.59 362 GLU A N 1
ATOM 2848 C CA . GLU A 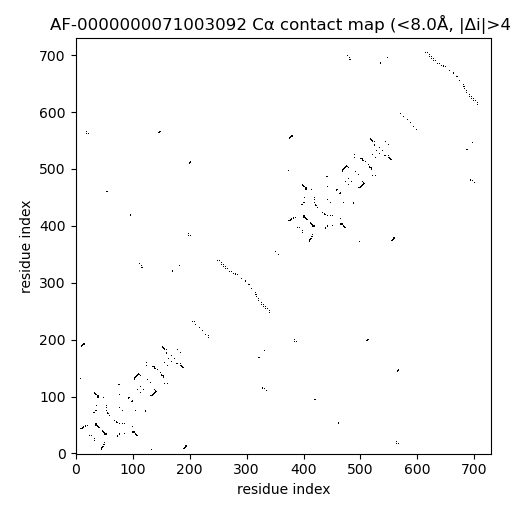1 362 ? -16.922 40.094 -30.328 1 27.59 362 GLU A CA 1
ATOM 2849 C C . GLU A 1 362 ? -15.477 40.469 -30.047 1 27.59 362 GLU A C 1
ATOM 2851 O O . GLU A 1 362 ? -14.914 40.094 -29.031 1 27.59 362 GLU A O 1
ATOM 2856 N N . THR A 1 363 ? -14.586 40.531 -31.172 1 29.02 363 THR A N 1
ATOM 2857 C CA . THR A 1 363 ? -13.328 41.25 -31.359 1 29.02 363 THR A CA 1
ATOM 2858 C C . THR A 1 363 ? -13.367 42.594 -30.656 1 29.02 363 THR A C 1
ATOM 2860 O O . THR A 1 363 ? -14.258 43.406 -30.891 1 29.02 363 THR A O 1
ATOM 2863 N N . ALA A 1 364 ? -12.922 42.75 -29.391 1 27.62 364 ALA A N 1
ATOM 2864 C CA . ALA A 1 364 ? -12.664 44.094 -28.891 1 27.62 364 ALA A CA 1
ATOM 2865 C C . ALA A 1 364 ? -11.961 44.938 -29.938 1 27.62 364 ALA A C 1
ATOM 2867 O O . ALA A 1 364 ? -10.875 44.594 -30.406 1 27.62 364 ALA A O 1
ATOM 2868 N N . LYS A 1 365 ? -12.781 45.781 -30.688 1 22.86 365 LYS A N 1
ATOM 2869 C CA . LYS A 1 365 ? -12.281 47.062 -31.188 1 22.86 365 LYS A CA 1
ATOM 2870 C C . LYS A 1 365 ? -11.672 47.906 -30.078 1 22.86 365 LYS A C 1
ATOM 2872 O O . LYS A 1 365 ? -12.227 48 -28.984 1 22.86 365 LYS A O 1
ATOM 2877 N N . MET B 1 1 ? -27.859 -26.406 8.922 1 23.09 1 MET B N 1
ATOM 2878 C CA . MET B 1 1 ? -28.031 -26.203 7.484 1 23.09 1 MET B CA 1
ATOM 2879 C C . MET B 1 1 ? -26.719 -25.719 6.855 1 23.09 1 MET B C 1
ATOM 2881 O O . MET B 1 1 ? -26.156 -24.719 7.289 1 23.09 1 MET B O 1
ATOM 2885 N N . ALA B 1 2 ? -25.859 -26.438 6.48 1 35.53 2 ALA B N 1
ATOM 2886 C CA . ALA B 1 2 ? -24.516 -26.297 5.961 1 35.53 2 ALA B CA 1
ATOM 2887 C C . ALA B 1 2 ? -24.438 -25.203 4.91 1 35.53 2 ALA B C 1
ATOM 2889 O O . ALA B 1 2 ? -25.141 -25.234 3.906 1 35.53 2 ALA B O 1
ATOM 2890 N N . GLU B 1 3 ? -24.391 -23.938 5.219 1 40.5 3 GLU B N 1
ATOM 2891 C CA . GLU B 1 3 ? -24.469 -22.75 4.371 1 40.5 3 GLU B CA 1
ATOM 2892 C C . GLU B 1 3 ? -23.797 -22.984 3.023 1 40.5 3 GLU B C 1
ATOM 2894 O O . GLU B 1 3 ? -22.656 -23.469 2.969 1 40.5 3 GLU B O 1
ATOM 2899 N N . LYS B 1 4 ? -24.375 -23.375 2.025 1 46.41 4 LYS B N 1
ATOM 2900 C CA . LYS B 1 4 ? -24.062 -23.719 0.644 1 46.41 4 LYS B CA 1
ATOM 2901 C C . LYS B 1 4 ? -22.953 -22.828 0.094 1 46.41 4 LYS B C 1
ATOM 2903 O O . LYS B 1 4 ? -23.141 -21.625 -0.059 1 46.41 4 LYS B O 1
ATOM 2908 N N . GLU B 1 5 ? -21.656 -22.984 0.418 1 61.41 5 GLU B N 1
ATOM 2909 C CA . GLU B 1 5 ? -20.5 -22.156 0.09 1 61.41 5 GLU B CA 1
ATOM 2910 C C . GLU B 1 5 ? -20.484 -21.781 -1.39 1 61.41 5 GLU B C 1
ATOM 2912 O O . GLU B 1 5 ? -20.547 -22.656 -2.256 1 61.41 5 GLU B O 1
ATOM 2917 N N . VAL B 1 6 ? -21.047 -20.688 -1.822 1 69.25 6 VAL B N 1
ATOM 2918 C CA . VAL B 1 6 ? -21.047 -20.125 -3.172 1 69.25 6 VAL B CA 1
ATOM 2919 C C . VAL B 1 6 ? -19.641 -20.203 -3.764 1 69.25 6 VAL B C 1
ATOM 2921 O O . VAL B 1 6 ? -18.688 -19.75 -3.143 1 69.25 6 VAL B O 1
ATOM 2924 N N . PRO B 1 7 ? -19.609 -21.047 -4.801 1 83.62 7 PRO B N 1
ATOM 2925 C CA . PRO B 1 7 ? -18.297 -21.141 -5.438 1 83.62 7 PRO B CA 1
ATOM 2926 C C . PRO B 1 7 ? -17.75 -19.797 -5.898 1 83.62 7 PRO B C 1
ATOM 2928 O O . PRO B 1 7 ? -18.531 -18.875 -6.172 1 83.62 7 PRO B O 1
ATOM 2931 N N . LEU B 1 8 ? -16.469 -19.609 -5.863 1 89.69 8 LEU B N 1
ATOM 2932 C CA . LEU B 1 8 ? -15.844 -18.391 -6.34 1 89.69 8 LEU B CA 1
ATOM 2933 C C . LEU B 1 8 ? -15.992 -18.25 -7.852 1 89.69 8 LEU B C 1
ATOM 2935 O O . LEU B 1 8 ? -15.656 -19.172 -8.602 1 89.69 8 LEU B O 1
ATOM 2939 N N . THR B 1 9 ? -16.5 -17.172 -8.297 1 91.06 9 THR B N 1
ATOM 2940 C CA . THR B 1 9 ? -16.781 -17 -9.719 1 91.06 9 THR B CA 1
ATOM 2941 C C . THR B 1 9 ? -15.914 -15.891 -10.312 1 91.06 9 THR B C 1
ATOM 2943 O O . THR B 1 9 ? -15.68 -15.859 -11.523 1 91.06 9 THR B O 1
ATOM 2946 N N . ALA B 1 10 ? -15.523 -14.953 -9.453 1 94.38 10 ALA B N 1
ATOM 2947 C CA . ALA B 1 10 ? -14.75 -13.828 -9.961 1 94.38 10 ALA B CA 1
ATOM 2948 C C . ALA B 1 10 ? -13.875 -13.227 -8.859 1 94.38 10 ALA B C 1
ATOM 2950 O O . ALA B 1 10 ? -14.078 -13.508 -7.676 1 94.38 10 ALA B O 1
ATOM 2951 N N . VAL B 1 11 ? -12.93 -12.539 -9.305 1 96.25 11 VAL B N 1
ATOM 2952 C CA . VAL B 1 11 ? -12.023 -11.844 -8.398 1 96.25 11 VAL B CA 1
ATOM 2953 C C . VAL B 1 11 ? -12.039 -10.344 -8.703 1 96.25 11 VAL B C 1
ATOM 2955 O O . VAL B 1 11 ? -11.875 -9.938 -9.859 1 96.25 11 VAL B O 1
ATOM 2958 N N . LYS B 1 12 ? -12.367 -9.562 -7.746 1 94.88 12 LYS B N 1
ATOM 2959 C CA . LYS B 1 12 ? -12.305 -8.109 -7.852 1 94.88 12 LYS B CA 1
ATOM 2960 C C . LYS B 1 12 ? -11.078 -7.559 -7.121 1 94.88 12 LYS B C 1
ATOM 2962 O O . LYS B 1 12 ? -10.914 -7.773 -5.922 1 94.88 12 LYS B O 1
ATOM 2967 N N . VAL B 1 13 ? -10.203 -6.926 -7.867 1 94.25 13 VAL B N 1
ATOM 2968 C CA . VAL B 1 13 ? -8.953 -6.438 -7.289 1 94.25 13 VAL B CA 1
ATOM 2969 C C . VAL B 1 13 ? -8.938 -4.914 -7.301 1 94.25 13 VAL B C 1
ATOM 2971 O O . VAL B 1 13 ? -9.195 -4.289 -8.336 1 94.25 13 VAL B O 1
ATOM 2974 N N . ASP B 1 14 ? -8.625 -4.316 -6.215 1 90.88 14 ASP B N 1
ATOM 2975 C CA . ASP B 1 14 ? -8.477 -2.865 -6.16 1 90.88 14 ASP B CA 1
ATOM 2976 C C . ASP B 1 14 ? -7.297 -2.398 -7 1 90.88 14 ASP B C 1
ATOM 2978 O O . ASP B 1 14 ? -6.242 -3.041 -7.012 1 90.88 14 ASP B O 1
ATOM 2982 N N . ALA B 1 15 ? -7.457 -1.295 -7.594 1 86.38 15 ALA B N 1
ATOM 2983 C CA . ALA B 1 15 ? -6.406 -0.739 -8.445 1 86.38 15 ALA B CA 1
ATOM 2984 C C . ALA B 1 15 ? -5.125 -0.506 -7.648 1 86.38 15 ALA B C 1
ATOM 2986 O O . ALA B 1 15 ? -4.023 -0.714 -8.164 1 86.38 15 ALA B O 1
ATOM 2987 N N . LEU B 1 16 ? -5.297 -0.098 -6.461 1 87.56 16 LEU B N 1
ATOM 2988 C CA . LEU B 1 16 ? -4.141 0.148 -5.605 1 87.56 16 LEU B CA 1
ATOM 2989 C C . LEU B 1 16 ? -3.35 -1.137 -5.383 1 87.56 16 LEU B C 1
ATOM 2991 O O . LEU B 1 16 ? -2.117 -1.116 -5.363 1 87.56 16 LEU B O 1
ATOM 2995 N N . VAL B 1 17 ? -4.023 -2.227 -5.215 1 92.94 17 VAL B N 1
ATOM 2996 C CA . VAL B 1 17 ? -3.383 -3.525 -5.035 1 92.94 17 VAL B CA 1
ATOM 2997 C C . VAL B 1 17 ? -2.604 -3.896 -6.293 1 92.94 17 VAL B C 1
ATOM 2999 O O . VAL B 1 17 ? -1.461 -4.355 -6.211 1 92.94 17 VAL B O 1
ATOM 3002 N N . VAL B 1 18 ? -3.234 -3.666 -7.406 1 91.5 18 VAL B N 1
ATOM 3003 C CA . VAL B 1 18 ? -2.592 -3.965 -8.68 1 91.5 18 VAL B CA 1
ATOM 3004 C C . VAL B 1 18 ? -1.303 -3.156 -8.812 1 91.5 18 VAL B C 1
ATOM 3006 O O . VAL B 1 18 ? -0.262 -3.695 -9.195 1 91.5 18 VAL B O 1
ATOM 3009 N N . MET B 1 19 ? -1.345 -1.98 -8.414 1 86.88 19 MET B N 1
ATOM 3010 C CA . MET B 1 19 ? -0.178 -1.108 -8.508 1 86.88 19 MET B CA 1
ATOM 3011 C C . MET B 1 19 ? 0.936 -1.585 -7.586 1 86.88 19 MET B C 1
ATOM 3013 O O . MET B 1 19 ? 2.113 -1.532 -7.945 1 86.88 19 MET B O 1
ATOM 3017 N N . LYS B 1 20 ? 0.523 -1.975 -6.434 1 91.19 20 LYS B N 1
ATOM 3018 C CA . LYS B 1 20 ? 1.501 -2.51 -5.488 1 91.19 20 LYS B CA 1
ATOM 3019 C C . LYS B 1 20 ? 2.213 -3.73 -6.066 1 91.19 20 LYS B C 1
ATOM 3021 O O . LYS B 1 20 ? 3.436 -3.85 -5.965 1 91.19 20 LYS B O 1
ATOM 3026 N N . ILE B 1 21 ? 1.448 -4.574 -6.664 1 93.88 21 ILE B N 1
ATOM 3027 C CA . ILE B 1 21 ? 1.985 -5.812 -7.215 1 93.88 21 ILE B CA 1
ATOM 3028 C C . ILE B 1 21 ? 2.912 -5.496 -8.391 1 93.88 21 ILE B C 1
ATOM 3030 O O . ILE B 1 21 ? 4 -6.066 -8.5 1 93.88 21 ILE B O 1
ATOM 3034 N N . ILE B 1 22 ? 2.496 -4.543 -9.203 1 88.88 22 ILE B N 1
ATOM 3035 C CA . ILE B 1 22 ? 3.309 -4.141 -10.352 1 88.88 22 ILE B CA 1
ATOM 3036 C C . ILE B 1 22 ? 4.641 -3.574 -9.859 1 88.88 22 ILE B C 1
ATOM 3038 O O . ILE B 1 22 ? 5.699 -3.934 -10.383 1 88.88 22 ILE B O 1
ATOM 3042 N N . LYS B 1 23 ? 4.566 -2.734 -8.93 1 85.75 23 LYS B N 1
ATOM 3043 C CA . LYS B 1 23 ? 5.781 -2.127 -8.398 1 85.75 23 LYS B CA 1
ATOM 3044 C C . LYS B 1 23 ? 6.719 -3.184 -7.816 1 85.75 23 LYS B C 1
ATOM 3046 O O . LYS B 1 23 ? 7.906 -3.207 -8.133 1 85.75 23 LYS B O 1
ATOM 3051 N N . HIS B 1 24 ? 6.195 -4.02 -7.012 1 90.25 24 HIS B N 1
ATOM 3052 C CA . HIS B 1 24 ? 6.992 -5.074 -6.395 1 90.25 24 HIS B CA 1
ATOM 3053 C C . HIS B 1 24 ? 7.602 -5.992 -7.453 1 90.25 24 HIS B C 1
ATOM 3055 O O . HIS B 1 24 ? 8.781 -6.328 -7.383 1 90.25 24 HIS B O 1
ATOM 3061 N N . SER B 1 25 ? 6.742 -6.426 -8.383 1 90.31 25 SER B N 1
ATOM 3062 C CA . SER B 1 25 ? 7.199 -7.312 -9.445 1 90.31 25 SER B CA 1
ATOM 3063 C C . SER B 1 25 ? 8.328 -6.672 -10.25 1 90.31 25 SER B C 1
ATOM 3065 O O . SER B 1 25 ? 9.273 -7.352 -10.648 1 90.31 25 SER B O 1
ATOM 3067 N N . SER B 1 26 ? 8.188 -5.375 -10.445 1 83.5 26 SER B N 1
ATOM 3068 C CA . SER B 1 26 ? 9.188 -4.648 -11.219 1 83.5 26 SER B CA 1
ATOM 3069 C C . SER B 1 26 ? 10.484 -4.492 -10.438 1 83.5 26 SER B C 1
ATOM 3071 O O . SER B 1 26 ? 11.57 -4.648 -10.992 1 83.5 26 SER B O 1
ATOM 3073 N N . GLN B 1 27 ? 10.398 -4.203 -9.203 1 83.44 27 GLN B N 1
ATOM 3074 C CA . GLN B 1 27 ? 11.562 -3.988 -8.359 1 83.44 27 GLN B CA 1
ATOM 3075 C C . GLN B 1 27 ? 12.336 -5.285 -8.141 1 83.44 27 GLN B C 1
ATOM 3077 O O . GLN B 1 27 ? 13.562 -5.273 -8.016 1 83.44 27 GLN B O 1
ATOM 3082 N N . SER B 1 28 ? 11.609 -6.355 -8.109 1 85.88 28 SER B N 1
ATOM 3083 C CA . SER B 1 28 ? 12.219 -7.645 -7.805 1 85.88 28 SER B CA 1
ATOM 3084 C C . SER B 1 28 ? 12.703 -8.336 -9.078 1 85.88 28 SER B C 1
ATOM 3086 O O . SER B 1 28 ? 13.461 -9.305 -9.016 1 85.88 28 SER B O 1
ATOM 3088 N N . PHE B 1 29 ? 12.281 -7.758 -10.195 1 80.94 29 PHE B N 1
ATOM 3089 C CA . PHE B 1 29 ? 12.625 -8.383 -11.469 1 80.94 29 PHE B CA 1
ATOM 3090 C C . PHE B 1 29 ? 14.141 -8.422 -11.656 1 80.94 29 PHE B C 1
ATOM 3092 O O . PHE B 1 29 ? 14.828 -7.434 -11.398 1 80.94 29 PHE B O 1
ATOM 3099 N N . PRO B 1 30 ? 14.672 -9.641 -11.914 1 83.38 30 PRO B N 1
ATOM 3100 C CA . PRO B 1 30 ? 14.031 -10.805 -12.547 1 83.38 30 PRO B CA 1
ATOM 3101 C C . PRO B 1 30 ? 13.664 -11.891 -11.539 1 83.38 30 PRO B C 1
ATOM 3103 O O . PRO B 1 30 ? 13.141 -12.938 -11.922 1 83.38 30 PRO B O 1
ATOM 3106 N N . THR B 1 31 ? 13.992 -11.625 -10.297 1 86.12 31 THR B N 1
ATOM 3107 C CA . THR B 1 31 ? 13.617 -12.602 -9.273 1 86.12 31 THR B CA 1
ATOM 3108 C C . THR B 1 31 ? 12.109 -12.609 -9.055 1 86.12 31 THR B C 1
ATOM 3110 O O . THR B 1 31 ? 11.453 -11.57 -9.18 1 86.12 31 THR B O 1
ATOM 3113 N N . THR B 1 32 ? 11.625 -13.773 -8.812 1 90.5 32 THR B N 1
ATOM 3114 C CA . THR B 1 32 ? 10.188 -13.914 -8.586 1 90.5 32 THR B CA 1
ATOM 3115 C C . THR B 1 32 ? 9.758 -13.141 -7.348 1 90.5 32 THR B C 1
ATOM 3117 O O . THR B 1 32 ? 10.414 -13.211 -6.301 1 90.5 32 THR B O 1
ATOM 3120 N N . ALA B 1 33 ? 8.758 -12.297 -7.504 1 93.06 33 ALA B N 1
ATOM 3121 C CA . ALA B 1 33 ? 8.148 -11.57 -6.391 1 93.06 33 ALA B CA 1
ATOM 3122 C C . ALA B 1 33 ? 6.906 -12.289 -5.875 1 93.06 33 ALA B C 1
ATOM 3124 O O . ALA B 1 33 ? 6.055 -12.711 -6.66 1 93.06 33 ALA B O 1
ATOM 3125 N N . THR B 1 34 ? 6.848 -12.555 -4.578 1 96.5 34 THR B N 1
ATOM 3126 C CA . THR B 1 34 ? 5.66 -13.148 -3.979 1 96.5 34 THR B CA 1
ATOM 3127 C C . THR B 1 34 ? 5.168 -12.305 -2.805 1 96.5 34 THR B C 1
ATOM 3129 O O . THR B 1 34 ? 5.953 -11.586 -2.18 1 96.5 34 THR B O 1
ATOM 3132 N N . GLY B 1 35 ? 3.906 -12.344 -2.574 1 97.06 35 GLY B N 1
ATOM 3133 C CA . GLY B 1 35 ? 3.301 -11.617 -1.468 1 97.06 35 GLY B CA 1
ATOM 3134 C C . GLY B 1 35 ? 1.92 -12.133 -1.104 1 97.06 35 GLY B C 1
ATOM 3135 O O . GLY B 1 35 ? 1.416 -13.07 -1.724 1 97.06 35 GLY B O 1
ATOM 3136 N N . SER B 1 36 ? 1.409 -11.508 -0.095 1 96.56 36 SER B N 1
ATOM 3137 C CA . SER B 1 36 ? 0.093 -11.891 0.406 1 96.56 36 SER B CA 1
ATOM 3138 C C . SER B 1 36 ? -0.98 -10.914 -0.054 1 96.56 36 SER B C 1
ATOM 3140 O O . SER B 1 36 ? -0.699 -9.734 -0.274 1 96.56 36 SER B O 1
ATOM 3142 N N . ILE B 1 37 ? -2.123 -11.422 -0.298 1 96.44 37 ILE B N 1
ATOM 3143 C CA . ILE B 1 37 ? -3.275 -10.594 -0.622 1 96.44 37 ILE B CA 1
ATOM 3144 C C . ILE B 1 37 ? -4.371 -10.797 0.422 1 96.44 37 ILE B C 1
ATOM 3146 O O . ILE B 1 37 ? -4.57 -11.914 0.909 1 96.44 37 ILE B O 1
ATOM 3150 N N . VAL B 1 38 ? -5.051 -9.703 0.786 1 94.44 38 VAL B N 1
ATOM 3151 C CA . VAL B 1 38 ? -6.086 -9.758 1.812 1 94.44 38 VAL B CA 1
ATOM 3152 C C . VAL B 1 38 ? -7.355 -9.086 1.3 1 94.44 38 VAL B C 1
ATOM 3154 O O . VAL B 1 38 ? -7.301 -8.227 0.415 1 94.44 38 VAL B O 1
ATOM 3157 N N . GLY B 1 39 ? -8.438 -9.508 1.782 1 94 39 GLY B N 1
ATOM 3158 C CA . GLY B 1 39 ? -9.734 -9.016 1.365 1 94 39 GLY B CA 1
ATOM 3159 C C . GLY B 1 39 ? -10.891 -9.812 1.935 1 94 39 GLY B C 1
ATOM 3160 O O . GLY B 1 39 ? -10.828 -10.289 3.07 1 94 39 GLY B O 1
ATOM 3161 N N . MET B 1 40 ? -12.016 -9.836 1.156 1 90.5 40 MET B N 1
ATOM 3162 C CA . MET B 1 40 ? -13.203 -10.539 1.63 1 90.5 40 MET B CA 1
ATOM 3163 C C . MET B 1 40 ? -13.953 -11.188 0.469 1 90.5 40 MET B C 1
ATOM 3165 O O . MET B 1 40 ? -13.828 -10.75 -0.676 1 90.5 40 MET B O 1
ATOM 3169 N N . ASP B 1 41 ? -14.633 -12.242 0.835 1 89.62 41 ASP B N 1
ATOM 3170 C CA . ASP B 1 41 ? -15.539 -12.898 -0.106 1 89.62 41 ASP B CA 1
ATOM 3171 C C . ASP B 1 41 ? -16.953 -12.344 0.021 1 89.62 41 ASP B C 1
ATOM 3173 O O . ASP B 1 41 ? -17.562 -12.398 1.097 1 89.62 41 ASP B O 1
ATOM 3177 N N . VAL B 1 42 ? -17.391 -11.758 -1.052 1 88.94 42 VAL B N 1
ATOM 3178 C CA . VAL B 1 42 ? -18.75 -11.219 -1.062 1 88.94 42 VAL B CA 1
ATOM 3179 C C . VAL B 1 42 ? -19.578 -11.922 -2.133 1 88.94 42 VAL B C 1
ATOM 3181 O O . VAL B 1 42 ? -19.5 -11.586 -3.316 1 88.94 42 VAL B O 1
ATOM 3184 N N . ASP B 1 43 ? -20.359 -12.828 -1.787 1 89.69 43 ASP B N 1
ATOM 3185 C CA . ASP B 1 43 ? -21.312 -13.508 -2.662 1 89.69 43 ASP B CA 1
ATOM 3186 C C . ASP B 1 43 ? -20.594 -14.164 -3.84 1 89.69 43 ASP B C 1
ATOM 3188 O O . ASP B 1 43 ? -20.969 -13.961 -4.996 1 89.69 43 ASP B O 1
ATOM 3192 N N . GLY B 1 44 ? -19.516 -14.805 -3.559 1 89.19 44 GLY B N 1
ATOM 3193 C CA . GLY B 1 44 ? -18.828 -15.562 -4.594 1 89.19 44 GLY B CA 1
ATOM 3194 C C . GLY B 1 44 ? -17.766 -14.758 -5.316 1 89.19 44 GLY B C 1
ATOM 3195 O O . GLY B 1 44 ? -17.031 -15.297 -6.148 1 89.19 44 GLY B O 1
ATOM 3196 N N . THR B 1 45 ? -17.734 -13.477 -5.039 1 93.38 45 THR B N 1
ATOM 3197 C CA . THR B 1 45 ? -16.688 -12.625 -5.602 1 93.38 45 THR B CA 1
ATOM 3198 C C . THR B 1 45 ? -15.625 -12.305 -4.547 1 93.38 45 THR B C 1
ATOM 3200 O O . THR B 1 45 ? -15.945 -11.789 -3.477 1 93.38 45 THR B O 1
ATOM 3203 N N . LEU B 1 46 ? -14.469 -12.711 -4.859 1 94.44 46 LEU B N 1
ATOM 3204 C CA . LEU B 1 46 ? -13.367 -12.422 -3.947 1 94.44 46 LEU B CA 1
ATOM 3205 C C . LEU B 1 46 ? -12.852 -11 -4.152 1 94.44 46 LEU B C 1
ATOM 3207 O O . LEU B 1 46 ? -12.312 -10.68 -5.215 1 94.44 46 LEU B O 1
ATOM 3211 N N . GLU B 1 47 ? -13.047 -10.172 -3.209 1 94.69 47 GLU B N 1
ATOM 3212 C CA . GLU B 1 47 ? -12.594 -8.781 -3.281 1 94.69 47 GLU B CA 1
ATOM 3213 C C . GLU B 1 47 ? -11.242 -8.609 -2.596 1 94.69 47 GLU B C 1
ATOM 3215 O O . GLU B 1 47 ? -11.125 -8.773 -1.379 1 94.69 47 GLU B O 1
ATOM 3220 N N . ILE B 1 48 ? -10.258 -8.359 -3.406 1 95.38 48 ILE B N 1
ATOM 3221 C CA . ILE B 1 48 ? -8.906 -8.141 -2.889 1 95.38 48 ILE B CA 1
ATOM 3222 C C . ILE B 1 48 ? -8.68 -6.648 -2.66 1 95.38 48 ILE B C 1
ATOM 3224 O O . ILE B 1 48 ? -8.664 -5.863 -3.611 1 95.38 48 ILE B O 1
ATOM 3228 N N . THR B 1 49 ? -8.43 -6.27 -1.442 1 92.44 49 THR B N 1
ATOM 3229 C CA . THR B 1 49 ? -8.43 -4.852 -1.099 1 92.44 49 THR B CA 1
ATOM 3230 C C . THR B 1 49 ? -7.031 -4.391 -0.696 1 92.44 49 THR B C 1
ATOM 3232 O O . THR B 1 49 ? -6.754 -3.191 -0.654 1 92.44 49 THR B O 1
ATOM 3235 N N . ASN B 1 50 ? -6.164 -5.289 -0.367 1 92.88 50 ASN B N 1
ATOM 3236 C CA . ASN B 1 50 ? -4.805 -4.934 0.024 1 92.88 50 ASN B CA 1
ATOM 3237 C C . ASN B 1 50 ? -3.828 -6.074 -0.249 1 92.88 50 ASN B C 1
ATOM 3239 O O . ASN B 1 50 ? -4.242 -7.211 -0.482 1 92.88 50 ASN B O 1
ATOM 3243 N N . SER B 1 51 ? -2.547 -5.715 -0.252 1 95.12 51 SER B N 1
ATOM 3244 C CA . SER B 1 51 ? -1.48 -6.688 -0.456 1 95.12 51 SER B CA 1
ATOM 3245 C C . SER B 1 51 ? -0.185 -6.238 0.21 1 95.12 51 SER B C 1
ATOM 3247 O O . SER B 1 51 ? -0.014 -5.055 0.511 1 95.12 51 SER B O 1
ATOM 3249 N N . PHE B 1 52 ? 0.688 -7.195 0.505 1 93.88 52 PHE B N 1
ATOM 3250 C CA . PHE B 1 52 ? 2.014 -6.875 1.025 1 93.88 52 PHE B CA 1
ATOM 3251 C C . PHE B 1 52 ? 3.018 -7.961 0.648 1 93.88 52 PHE B C 1
ATOM 3253 O O . PHE B 1 52 ? 2.672 -9.141 0.589 1 93.88 52 PHE B O 1
ATOM 3260 N N . PRO B 1 53 ? 4.199 -7.562 0.375 1 94.88 53 PRO B N 1
ATOM 3261 C CA . PRO B 1 53 ? 5.223 -8.508 -0.065 1 94.88 53 PRO B CA 1
ATOM 3262 C C . PRO B 1 53 ? 5.723 -9.406 1.066 1 94.88 53 PRO B C 1
ATOM 3264 O O . PRO B 1 53 ? 5.648 -9.023 2.238 1 94.88 53 PRO B O 1
ATOM 3267 N N . PHE B 1 54 ? 6.184 -10.555 0.709 1 95.38 54 PHE B N 1
ATOM 3268 C CA . PHE B 1 54 ? 6.832 -11.445 1.662 1 95.38 54 PHE B CA 1
ATOM 3269 C C . PHE B 1 54 ? 8.32 -11.156 1.752 1 95.38 54 PHE B C 1
ATOM 3271 O O . PHE B 1 54 ? 8.961 -10.828 0.748 1 95.38 54 PHE B O 1
ATOM 3278 N N . PRO B 1 55 ? 8.859 -11.32 2.965 1 91.25 55 PRO B N 1
ATOM 3279 C CA . PRO B 1 55 ? 10.32 -11.273 3.066 1 91.25 55 PRO B CA 1
ATOM 3280 C C . PRO B 1 55 ? 10.992 -12.453 2.367 1 91.25 55 PRO B C 1
ATOM 3282 O O . PRO B 1 55 ? 10.461 -13.562 2.361 1 91.25 55 PRO B O 1
ATOM 3285 N N . VAL B 1 56 ? 12.055 -12.109 1.649 1 83.94 56 VAL B N 1
ATOM 3286 C CA . VAL B 1 56 ? 12.82 -13.172 1.011 1 83.94 56 VAL B CA 1
ATOM 3287 C C . VAL B 1 56 ? 14.078 -13.461 1.824 1 83.94 56 VAL B C 1
ATOM 3289 O O . VAL B 1 56 ? 14.875 -12.555 2.088 1 83.94 56 VAL B O 1
ATOM 3292 N N . VAL B 1 57 ? 14.086 -14.57 2.578 1 69.62 57 VAL B N 1
ATOM 3293 C CA . VAL B 1 57 ? 15.227 -14.93 3.4 1 69.62 57 VAL B CA 1
ATOM 3294 C C . VAL B 1 57 ? 16.328 -15.531 2.523 1 69.62 57 VAL B C 1
ATOM 3296 O O . VAL B 1 57 ? 16.109 -16.547 1.857 1 69.62 57 VAL B O 1
ATOM 3299 N N . GLU B 1 58 ? 17.219 -14.641 2.002 1 62.94 58 GLU B N 1
ATOM 3300 C CA . GLU B 1 58 ? 18.344 -15.234 1.283 1 62.94 58 GLU B CA 1
ATOM 3301 C C . GLU B 1 58 ? 19.188 -16.125 2.199 1 62.94 58 GLU B C 1
ATOM 3303 O O . GLU B 1 58 ? 19.516 -15.734 3.314 1 62.94 58 GLU B O 1
ATOM 3308 N N . MET B 1 59 ? 19 -17.359 2.223 1 55.97 59 MET B N 1
ATOM 3309 C CA . MET B 1 59 ? 19.891 -18.234 2.98 1 55.97 59 MET B CA 1
ATOM 3310 C C . MET B 1 59 ? 21.344 -18.016 2.564 1 55.97 59 MET B C 1
ATOM 3312 O O . MET B 1 59 ? 21.641 -17.844 1.379 1 55.97 59 MET B O 1
ATOM 3316 N N . PRO B 1 60 ? 22.266 -17.578 3.453 1 51.06 60 PRO B N 1
ATOM 3317 C CA . PRO B 1 60 ? 23.688 -17.484 3.145 1 51.06 60 PRO B CA 1
ATOM 3318 C C . PRO B 1 60 ? 24.172 -18.641 2.254 1 51.06 60 PRO B C 1
ATOM 3320 O O . PRO B 1 60 ? 23.641 -19.75 2.332 1 51.06 60 PRO B O 1
ATOM 3323 N N . ALA B 1 61 ? 24.812 -18.219 1.153 1 47.69 61 ALA B N 1
ATOM 3324 C CA . ALA B 1 61 ? 25.438 -19.156 0.232 1 47.69 61 ALA B CA 1
ATOM 3325 C C . ALA B 1 61 ? 26.078 -20.328 0.987 1 47.69 61 ALA B C 1
ATOM 3327 O O . ALA B 1 61 ? 26.219 -21.422 0.445 1 47.69 61 ALA B O 1
ATOM 3328 N N . ASP B 1 62 ? 26.719 -19.891 2.037 1 46.09 62 ASP B N 1
ATOM 3329 C CA . ASP B 1 62 ? 27.578 -20.891 2.674 1 46.09 62 ASP B CA 1
ATOM 3330 C C . ASP B 1 62 ? 26.734 -22 3.314 1 46.09 62 ASP B C 1
ATOM 3332 O O . ASP B 1 62 ? 27.281 -22.875 4.004 1 46.09 62 ASP B O 1
ATOM 3336 N N . SER B 1 63 ? 25.578 -21.641 3.639 1 43.88 63 SER B N 1
ATOM 3337 C CA . SER B 1 63 ? 24.953 -22.75 4.332 1 43.88 63 SER B CA 1
ATOM 3338 C C . SER B 1 63 ? 24.734 -23.938 3.389 1 43.88 63 SER B C 1
ATOM 3340 O O . SER B 1 63 ? 24.078 -23.797 2.352 1 43.88 63 SER B O 1
ATOM 3342 N N . HIS B 1 64 ? 25.656 -24.672 3.213 1 39.72 64 HIS B N 1
ATOM 3343 C CA . HIS B 1 64 ? 25.734 -26.016 2.623 1 39.72 64 HIS B CA 1
ATOM 3344 C C . HIS B 1 64 ? 24.438 -26.781 2.836 1 39.72 64 HIS B C 1
ATOM 3346 O O . HIS B 1 64 ? 24.422 -28.016 2.74 1 39.72 64 HIS B O 1
ATOM 3352 N N . PHE B 1 65 ? 23.484 -26.266 3.684 1 42.78 65 PHE B N 1
ATOM 3353 C CA . PHE B 1 65 ? 22.406 -27.234 3.836 1 42.78 65 PHE B CA 1
ATOM 3354 C C . PHE B 1 65 ? 21.703 -27.484 2.504 1 42.78 65 PHE B C 1
ATOM 3356 O O . PHE B 1 65 ? 21.328 -26.531 1.809 1 42.78 65 PHE B O 1
ATOM 3363 N N . ASP B 1 66 ? 21.859 -28.531 1.923 1 42.59 66 ASP B N 1
ATOM 3364 C CA . ASP B 1 66 ? 21.375 -29.219 0.723 1 42.59 66 ASP B CA 1
ATOM 3365 C C . ASP B 1 66 ? 19.922 -28.844 0.423 1 42.59 66 ASP B C 1
ATOM 3367 O O . ASP B 1 66 ? 19.469 -28.984 -0.714 1 42.59 66 ASP B O 1
ATOM 3371 N N . ASN B 1 67 ? 19 -28.688 1.513 1 42.31 67 ASN B N 1
ATOM 3372 C CA . ASN B 1 67 ? 17.562 -28.719 1.256 1 42.31 67 ASN B CA 1
ATOM 3373 C C . ASN B 1 67 ? 17.031 -27.328 0.917 1 42.31 67 ASN B C 1
ATOM 3375 O O . ASN B 1 67 ? 15.844 -27.047 1.126 1 42.31 67 ASN B O 1
ATOM 3379 N N . ALA B 1 68 ? 17.828 -26.406 0.731 1 45.16 68 ALA B N 1
ATOM 3380 C CA . ALA B 1 68 ? 17.297 -25.094 0.413 1 45.16 68 ALA B CA 1
ATOM 3381 C C . ALA B 1 68 ? 16.578 -25.094 -0.93 1 45.16 68 ALA B C 1
ATOM 3383 O O . ALA B 1 68 ? 17.094 -25.609 -1.92 1 45.16 68 ALA B O 1
ATOM 3384 N N . ALA B 1 69 ? 15.344 -24.906 -0.963 1 51.84 69 ALA B N 1
ATOM 3385 C CA . ALA B 1 69 ? 14.547 -24.875 -2.184 1 51.84 69 ALA B CA 1
ATOM 3386 C C . ALA B 1 69 ? 15.164 -23.938 -3.217 1 51.84 69 ALA B C 1
ATOM 3388 O O . ALA B 1 69 ? 15.648 -22.859 -2.873 1 51.84 69 ALA B O 1
ATOM 3389 N N . PRO B 1 70 ? 15.656 -24.312 -4.371 1 58.12 70 PRO B N 1
ATOM 3390 C CA . PRO B 1 70 ? 16.359 -23.594 -5.43 1 58.12 70 PRO B CA 1
ATOM 3391 C C . PRO B 1 70 ? 15.828 -22.188 -5.656 1 58.12 70 PRO B C 1
ATOM 3393 O O . PRO B 1 70 ? 16.562 -21.312 -6.109 1 58.12 70 PRO B O 1
ATOM 3396 N N . ASN B 1 71 ? 14.648 -21.828 -5.109 1 76.94 71 ASN B N 1
ATOM 3397 C CA . ASN B 1 71 ? 14.109 -20.484 -5.316 1 76.94 71 ASN B CA 1
ATOM 3398 C C . ASN B 1 71 ? 13.344 -19.984 -4.094 1 76.94 71 ASN B C 1
ATOM 3400 O O . ASN B 1 71 ? 12.125 -20.125 -4.023 1 76.94 71 ASN B O 1
ATOM 3404 N N . PRO B 1 72 ? 14.117 -19.5 -3.129 1 81.12 72 PRO B N 1
ATOM 3405 C CA . PRO B 1 72 ? 13.477 -19.094 -1.87 1 81.12 72 PRO B CA 1
ATOM 3406 C C . PRO B 1 72 ? 12.336 -18.109 -2.074 1 81.12 72 PRO B C 1
ATOM 3408 O O . PRO B 1 72 ? 11.336 -18.156 -1.355 1 81.12 72 PRO B O 1
ATOM 3411 N N . ALA B 1 73 ? 12.469 -17.281 -3.061 1 87.5 73 ALA B N 1
ATOM 3412 C CA . ALA B 1 73 ? 11.414 -16.312 -3.328 1 87.5 73 ALA B CA 1
ATOM 3413 C C . ALA B 1 73 ? 10.133 -16.984 -3.789 1 87.5 73 ALA B C 1
ATOM 3415 O O . ALA B 1 73 ? 9.031 -16.578 -3.4 1 87.5 73 ALA B O 1
ATOM 3416 N N . ALA B 1 74 ? 10.32 -18.078 -4.508 1 88.88 74 ALA B N 1
ATOM 3417 C CA . ALA B 1 74 ? 9.172 -18.781 -5.047 1 88.88 74 ALA B CA 1
ATOM 3418 C C . ALA B 1 74 ? 8.477 -19.609 -3.965 1 88.88 74 ALA B C 1
ATOM 3420 O O . ALA B 1 74 ? 7.273 -19.875 -4.047 1 88.88 74 ALA B O 1
ATOM 3421 N N . ALA B 1 75 ? 9.227 -19.953 -2.934 1 90.31 75 ALA B N 1
ATOM 3422 C CA . ALA B 1 75 ? 8.68 -20.781 -1.863 1 90.31 75 ALA B CA 1
ATOM 3423 C C . ALA B 1 75 ? 8.273 -19.938 -0.664 1 90.31 75 ALA B C 1
ATOM 3425 O O . ALA B 1 75 ? 7.781 -20.453 0.34 1 90.31 75 ALA B O 1
ATOM 3426 N N . ALA B 1 76 ? 8.32 -18.672 -0.798 1 92.25 76 ALA B N 1
ATOM 3427 C CA . ALA B 1 76 ? 8.117 -17.734 0.316 1 92.25 76 ALA B CA 1
ATOM 3428 C C . ALA B 1 76 ? 6.707 -17.859 0.881 1 92.25 76 ALA B C 1
ATOM 3430 O O . ALA B 1 76 ? 6.512 -17.828 2.1 1 92.25 76 ALA B O 1
ATOM 3431 N N . PRO B 1 77 ? 5.68 -18.047 0.057 1 93.5 77 PRO B N 1
ATOM 3432 C CA . PRO B 1 77 ? 4.305 -18.062 0.563 1 93.5 77 PRO B CA 1
ATOM 3433 C C . PRO B 1 77 ? 4.039 -19.219 1.523 1 93.5 77 PRO B C 1
ATOM 3435 O O . PRO B 1 77 ? 3.119 -19.141 2.342 1 93.5 77 PRO B O 1
ATOM 3438 N N . ARG B 1 78 ? 4.824 -20.297 1.458 1 91.62 78 ARG B N 1
ATOM 3439 C CA . ARG B 1 78 ? 4.57 -21.453 2.307 1 91.62 78 ARG B CA 1
ATOM 3440 C C . ARG B 1 78 ? 5.633 -21.578 3.391 1 91.62 78 ARG B C 1
ATOM 3442 O O . ARG B 1 78 ? 5.59 -22.5 4.207 1 91.62 78 ARG B O 1
ATOM 3449 N N . ALA B 1 79 ? 6.594 -20.719 3.375 1 91.75 79 ALA B N 1
ATOM 3450 C CA . ALA B 1 79 ? 7.633 -20.734 4.402 1 91.75 79 ALA B CA 1
ATOM 3451 C C . ALA B 1 79 ? 7.051 -20.406 5.777 1 91.75 79 ALA B C 1
ATOM 3453 O O . ALA B 1 79 ? 6.234 -19.5 5.914 1 91.75 79 ALA B O 1
ATOM 3454 N N . LYS B 1 80 ? 7.477 -21.141 6.758 1 91.38 80 LYS B N 1
ATOM 3455 C CA . LYS B 1 80 ? 6.949 -21 8.109 1 91.38 80 LYS B CA 1
ATOM 3456 C C . LYS B 1 80 ? 7.121 -19.578 8.625 1 91.38 80 LYS B C 1
ATOM 3458 O O . LYS B 1 80 ? 6.207 -19.016 9.227 1 91.38 80 LYS B O 1
ATOM 3463 N N . ALA B 1 81 ? 8.273 -19.031 8.398 1 91.44 81 ALA B N 1
ATOM 3464 C CA . ALA B 1 81 ? 8.555 -17.672 8.836 1 91.44 81 ALA B CA 1
ATOM 3465 C C . ALA B 1 81 ? 7.598 -16.688 8.188 1 91.44 81 ALA B C 1
ATOM 3467 O O . ALA B 1 81 ? 7.16 -15.719 8.82 1 91.44 81 ALA B O 1
ATOM 3468 N N . ASN B 1 82 ? 7.258 -16.922 6.934 1 93.88 82 ASN B N 1
ATOM 3469 C CA . ASN B 1 82 ? 6.391 -16 6.207 1 93.88 82 ASN B CA 1
ATOM 3470 C C . ASN B 1 82 ? 4.926 -16.203 6.586 1 93.88 82 ASN B C 1
ATOM 3472 O O . ASN B 1 82 ? 4.125 -15.258 6.492 1 93.88 82 ASN B O 1
ATOM 3476 N N . VAL B 1 83 ? 4.594 -17.422 7.039 1 93.5 83 VAL B N 1
ATOM 3477 C CA . VAL B 1 83 ? 3.25 -17.641 7.559 1 93.5 83 VAL B CA 1
ATOM 3478 C C . VAL B 1 83 ? 3.041 -16.812 8.828 1 93.5 83 VAL B C 1
ATOM 3480 O O . VAL B 1 83 ? 1.992 -16.188 9 1 93.5 83 VAL B O 1
ATOM 3483 N N . ALA B 1 84 ? 4.043 -16.797 9.656 1 93.88 84 ALA B N 1
ATOM 3484 C CA . ALA B 1 84 ? 3.986 -16 10.875 1 93.88 84 ALA B CA 1
ATOM 3485 C C . ALA B 1 84 ? 3.963 -14.508 10.547 1 93.88 84 ALA B C 1
ATOM 3487 O O . ALA B 1 84 ? 3.219 -13.742 11.164 1 93.88 84 ALA B O 1
ATOM 3488 N N . TYR B 1 85 ? 4.785 -14.211 9.633 1 94.31 85 TYR B N 1
ATOM 3489 C CA . TYR B 1 85 ? 4.828 -12.828 9.18 1 94.31 85 TYR B CA 1
ATOM 3490 C C . TYR B 1 85 ? 3.463 -12.375 8.672 1 94.31 85 TYR B C 1
ATOM 3492 O O . TYR B 1 85 ? 2.99 -11.289 9.023 1 94.31 85 TYR B O 1
ATOM 3500 N N . GLN B 1 86 ? 2.898 -13.141 7.859 1 94.06 86 GLN B N 1
ATOM 3501 C CA . GLN B 1 86 ? 1.594 -12.844 7.273 1 94.06 86 GLN B CA 1
ATOM 3502 C C . GLN B 1 86 ? 0.532 -12.68 8.359 1 94.06 86 GLN B C 1
ATOM 3504 O O . GLN B 1 86 ? -0.285 -11.758 8.297 1 94.06 86 GLN B O 1
ATOM 3509 N N . ALA B 1 87 ? 0.571 -13.555 9.289 1 93.44 87 ALA B N 1
ATOM 3510 C CA . ALA B 1 87 ? -0.397 -13.484 10.383 1 93.44 87 ALA B CA 1
ATOM 3511 C C . ALA B 1 87 ? -0.248 -12.18 11.164 1 93.44 87 ALA B C 1
ATOM 3513 O O . ALA B 1 87 ? -1.242 -11.539 11.508 1 93.44 87 ALA B O 1
ATOM 3514 N N . GLU B 1 88 ? 0.952 -11.859 11.414 1 94.06 88 GLU B N 1
ATOM 3515 C CA . GLU B 1 88 ? 1.223 -10.625 12.148 1 94.06 88 GLU B CA 1
ATOM 3516 C C . GLU B 1 88 ? 0.794 -9.398 11.352 1 94.06 88 GLU B C 1
ATOM 3518 O O . GLU B 1 88 ? 0.214 -8.461 11.898 1 94.06 88 GLU B O 1
ATOM 3523 N N . MET B 1 89 ? 1.146 -9.398 10.133 1 92.75 89 MET B N 1
ATOM 3524 C CA . MET B 1 89 ? 0.77 -8.281 9.258 1 92.75 89 MET B CA 1
ATOM 3525 C C . MET B 1 89 ? -0.747 -8.133 9.195 1 92.75 89 MET B C 1
ATOM 3527 O O . MET B 1 89 ? -1.266 -7.016 9.258 1 92.75 89 MET B O 1
ATOM 3531 N N . ILE B 1 90 ? -1.442 -9.195 9.055 1 92.62 90 ILE B N 1
ATOM 3532 C CA . ILE B 1 90 ? -2.898 -9.172 8.969 1 92.62 90 ILE B CA 1
ATOM 3533 C C . ILE B 1 90 ? -3.482 -8.641 10.281 1 92.62 90 ILE B C 1
ATOM 3535 O O . ILE B 1 90 ? -4.441 -7.863 10.266 1 92.62 90 ILE B O 1
ATOM 3539 N N . ARG B 1 91 ? -2.912 -9.039 11.375 1 92.75 91 ARG B N 1
ATOM 3540 C CA . ARG B 1 91 ? -3.336 -8.523 12.672 1 92.75 91 ARG B CA 1
ATOM 3541 C C . ARG B 1 91 ? -3.188 -7.008 12.727 1 92.75 91 ARG B C 1
ATOM 3543 O O . ARG B 1 91 ? -4.09 -6.309 13.195 1 92.75 91 ARG B O 1
ATOM 3550 N N . MET B 1 92 ? -2.086 -6.527 12.266 1 91.44 92 MET B N 1
ATOM 3551 C CA . MET B 1 92 ? -1.819 -5.09 12.273 1 91.44 92 MET B CA 1
ATOM 3552 C C . MET B 1 92 ? -2.789 -4.352 11.359 1 91.44 92 MET B C 1
ATOM 3554 O O . MET B 1 92 ? -3.24 -3.252 11.688 1 91.44 92 MET B O 1
ATOM 3558 N N . LEU B 1 93 ? -3.072 -4.938 10.234 1 89.5 93 LEU B N 1
ATOM 3559 C CA . LEU B 1 93 ? -4.004 -4.328 9.289 1 89.5 93 LEU B CA 1
ATOM 3560 C C . LEU B 1 93 ? -5.414 -4.289 9.867 1 89.5 93 LEU B C 1
ATOM 3562 O O . LEU B 1 93 ? -6.18 -3.367 9.578 1 89.5 93 LEU B O 1
ATOM 3566 N N . ARG B 1 94 ? -5.754 -5.234 10.672 1 88.94 94 ARG B N 1
ATOM 3567 C CA . ARG B 1 94 ? -7.066 -5.27 11.312 1 88.94 94 ARG B CA 1
ATOM 3568 C C . ARG B 1 94 ? -7.23 -4.109 12.281 1 88.94 94 ARG B C 1
ATOM 3570 O O . ARG B 1 94 ? -8.344 -3.607 12.477 1 88.94 94 ARG B O 1
ATOM 3577 N N . GLU B 1 95 ? -6.125 -3.691 12.812 1 87.19 95 GLU B N 1
ATOM 3578 C CA . GLU B 1 95 ? -6.168 -2.584 13.758 1 87.19 95 GLU B CA 1
ATOM 3579 C C . GLU B 1 95 ? -6.586 -1.285 13.078 1 87.19 95 GLU B C 1
ATOM 3581 O O . GLU B 1 95 ? -7.062 -0.358 13.734 1 87.19 95 GLU B O 1
ATOM 3586 N N . VAL B 1 96 ? -6.328 -1.199 11.773 1 85.25 96 VAL B N 1
ATOM 3587 C CA . VAL B 1 96 ? -6.676 0.025 11.062 1 85.25 96 VAL B CA 1
ATOM 3588 C C . VAL B 1 96 ? -7.953 -0.193 10.25 1 85.25 96 VAL B C 1
ATOM 3590 O O . VAL B 1 96 ? -8.211 0.526 9.281 1 85.25 96 VAL B O 1
ATOM 3593 N N . ASN B 1 97 ? -8.773 -1.106 10.562 1 71.31 97 ASN B N 1
ATOM 3594 C CA . ASN B 1 97 ? -10.109 -1.404 10.047 1 71.31 97 ASN B CA 1
ATOM 3595 C C . ASN B 1 97 ? -10.07 -1.762 8.562 1 71.31 97 ASN B C 1
ATOM 3597 O O . ASN B 1 97 ? -10.93 -1.335 7.793 1 71.31 97 ASN B O 1
ATOM 3601 N N . VAL B 1 98 ? -9.062 -2.25 8.219 1 72.44 98 VAL B N 1
ATOM 3602 C CA . VAL B 1 98 ? -9.008 -2.799 6.863 1 72.44 98 VAL B CA 1
ATOM 3603 C C . VAL B 1 98 ? -9.531 -4.23 6.867 1 72.44 98 VAL B C 1
ATOM 3605 O O . VAL B 1 98 ? -9.273 -4.992 7.801 1 72.44 98 VAL B O 1
ATOM 3608 N N . ASP B 1 99 ? -10.68 -4.445 6.117 1 69.69 99 ASP B N 1
ATOM 3609 C CA . ASP B 1 99 ? -11.078 -5.836 5.918 1 69.69 99 ASP B CA 1
ATOM 3610 C C . ASP B 1 99 ? -9.883 -6.684 5.469 1 69.69 99 ASP B C 1
ATOM 3612 O O . ASP B 1 99 ? -9.422 -6.559 4.332 1 69.69 99 ASP B O 1
ATOM 3616 N N . ALA B 1 100 ? -9.328 -7.367 6.516 1 76.62 100 ALA B N 1
ATOM 3617 C CA . ALA B 1 100 ? -8.062 -8.008 6.172 1 76.62 100 ALA B CA 1
ATOM 3618 C C . ALA B 1 100 ? -8.117 -9.508 6.434 1 76.62 100 ALA B C 1
ATOM 3620 O O . ALA B 1 100 ? -7.637 -9.984 7.469 1 76.62 100 ALA B O 1
ATOM 3621 N N . ASN B 1 101 ? -8.883 -10.258 5.652 1 87.81 101 ASN B N 1
ATOM 3622 C CA . ASN B 1 101 ? -8.727 -11.711 5.652 1 87.81 101 ASN B CA 1
ATOM 3623 C C . ASN B 1 101 ? -7.789 -12.172 4.539 1 87.81 101 ASN B C 1
ATOM 3625 O O . ASN B 1 101 ? -7.66 -11.5 3.514 1 87.81 101 ASN B O 1
ATOM 3629 N N . ASN B 1 102 ? -7.145 -13.219 4.938 1 92.19 102 ASN B N 1
ATOM 3630 C CA . ASN B 1 102 ? -6.258 -13.781 3.928 1 92.19 102 ASN B CA 1
ATOM 3631 C C . ASN B 1 102 ? -7.039 -14.406 2.775 1 92.19 102 ASN B C 1
ATOM 3633 O O . ASN B 1 102 ? -7.84 -15.32 2.986 1 92.19 102 ASN B O 1
ATOM 3637 N N . VAL B 1 103 ? -6.879 -13.945 1.628 1 94.56 103 VAL B N 1
ATOM 3638 C CA . VAL B 1 103 ? -7.645 -14.445 0.49 1 94.56 103 VAL B CA 1
ATOM 3639 C C . VAL B 1 103 ? -6.695 -15.047 -0.546 1 94.56 103 VAL B C 1
ATOM 3641 O O . VAL B 1 103 ? -7.117 -15.398 -1.65 1 94.56 103 VAL B O 1
ATOM 3644 N N . GLY B 1 104 ? -5.406 -15.133 -0.214 1 96.88 104 GLY B N 1
ATOM 3645 C CA . GLY B 1 104 ? -4.492 -15.781 -1.14 1 96.88 104 GLY B CA 1
ATOM 3646 C C . GLY B 1 104 ? -3.123 -15.125 -1.181 1 96.88 104 GLY B C 1
ATOM 3647 O O . GLY B 1 104 ? -2.625 -14.656 -0.158 1 96.88 104 GLY B O 1
ATOM 3648 N N . TRP B 1 105 ? -2.486 -15.281 -2.393 1 97.56 105 TRP B N 1
ATOM 3649 C CA . TRP B 1 105 ? -1.129 -14.789 -2.6 1 97.56 105 TRP B CA 1
ATOM 3650 C C . TRP B 1 105 ? -0.912 -14.391 -4.055 1 97.56 105 TRP B C 1
ATOM 3652 O O . TRP B 1 105 ? -1.769 -14.633 -4.906 1 97.56 105 TRP B O 1
ATOM 3662 N N . TYR B 1 106 ? 0.09 -13.641 -4.262 1 98.19 106 TYR B N 1
ATOM 3663 C CA . TYR B 1 106 ? 0.405 -13.273 -5.637 1 98.19 106 TYR B CA 1
ATOM 3664 C C . TYR B 1 106 ? 1.847 -13.625 -5.98 1 98.19 106 TYR B C 1
ATOM 3666 O O . TYR B 1 106 ? 2.68 -13.805 -5.086 1 98.19 106 TYR B O 1
ATOM 3674 N N . THR B 1 107 ? 2.129 -13.789 -7.258 1 96.94 107 THR B N 1
ATOM 3675 C CA . THR B 1 107 ? 3.465 -14.078 -7.77 1 96.94 107 THR B CA 1
ATOM 3676 C C . THR B 1 107 ? 3.693 -13.383 -9.109 1 96.94 107 THR B C 1
ATOM 3678 O O . THR B 1 107 ? 2.75 -13.172 -9.875 1 96.94 107 THR B O 1
ATOM 3681 N N . SER B 1 108 ? 4.871 -12.93 -9.25 1 93.81 108 SER B N 1
ATOM 3682 C CA . SER B 1 108 ? 5.254 -12.406 -10.555 1 93.81 108 SER B CA 1
ATOM 3683 C C . SER B 1 108 ? 5.656 -13.531 -11.5 1 93.81 108 SER B C 1
ATOM 3685 O O . SER B 1 108 ? 6.008 -14.633 -11.062 1 93.81 108 SER B O 1
ATOM 3687 N N . ALA B 1 109 ? 5.441 -13.383 -12.734 1 87.62 109 ALA B N 1
ATOM 3688 C CA . ALA B 1 109 ? 5.859 -14.305 -13.789 1 87.62 109 ALA B CA 1
ATOM 3689 C C . ALA B 1 109 ? 6.562 -13.562 -14.922 1 87.62 109 ALA B C 1
ATOM 3691 O O . ALA B 1 109 ? 6.477 -12.336 -15.016 1 87.62 109 ALA B O 1
ATOM 3692 N N . ASN B 1 110 ? 7.375 -14.289 -15.516 1 81.5 110 ASN B N 1
ATOM 3693 C CA . ASN B 1 110 ? 8.062 -13.789 -16.703 1 81.5 110 ASN B CA 1
ATOM 3694 C C . ASN B 1 110 ? 7.738 -14.633 -17.938 1 81.5 110 ASN B C 1
ATOM 3696 O O . ASN B 1 110 ? 8.055 -15.82 -17.984 1 81.5 110 ASN B O 1
ATOM 3700 N N . MET B 1 111 ? 7.102 -14.078 -18.844 1 69.38 111 MET B N 1
ATOM 3701 C CA . MET B 1 111 ? 6.758 -14.758 -20.094 1 69.38 111 MET B CA 1
ATOM 3702 C C . MET B 1 111 ? 5.906 -15.992 -19.812 1 69.38 111 MET B C 1
ATOM 3704 O O . MET B 1 111 ? 6.129 -17.047 -20.422 1 69.38 111 MET B O 1
ATOM 3708 N N . GLY B 1 112 ? 5.102 -15.906 -18.844 1 75.06 112 GLY B N 1
ATOM 3709 C CA . GLY B 1 112 ? 4.145 -16.969 -18.562 1 75.06 112 GLY B CA 1
ATOM 3710 C C . GLY B 1 112 ? 4.746 -18.141 -17.812 1 75.06 112 GLY B C 1
ATOM 3711 O O . GLY B 1 112 ? 4.141 -19.203 -17.734 1 75.06 112 GLY B O 1
ATOM 3712 N N . ASN B 1 113 ? 5.898 -18.047 -17.219 1 77.5 113 ASN B N 1
ATOM 3713 C CA . ASN B 1 113 ? 6.605 -19.141 -16.562 1 77.5 113 ASN B CA 1
ATOM 3714 C C . ASN B 1 113 ? 6.117 -19.328 -15.125 1 77.5 113 ASN B C 1
ATOM 3716 O O . ASN B 1 113 ? 6.914 -19.312 -14.188 1 77.5 113 ASN B O 1
ATOM 3720 N N . PHE B 1 114 ? 4.809 -19.562 -14.914 1 85.38 114 PHE B N 1
ATOM 3721 C CA . PHE B 1 114 ? 4.328 -19.672 -13.547 1 85.38 114 PHE B CA 1
ATOM 3722 C C . PHE B 1 114 ? 3.775 -21.062 -13.266 1 85.38 114 PHE B C 1
ATOM 3724 O O . PHE B 1 114 ? 3.453 -21.391 -12.125 1 85.38 114 PHE B O 1
ATOM 3731 N N . VAL B 1 115 ? 3.717 -21.984 -14.312 1 84 115 VAL B N 1
ATOM 3732 C CA . VAL B 1 115 ? 3.182 -23.312 -14.102 1 84 115 VAL B CA 1
ATOM 3733 C C . VAL B 1 115 ? 4.301 -24.25 -13.656 1 84 115 VAL B C 1
ATOM 3735 O O . VAL B 1 115 ? 4.895 -24.953 -14.477 1 84 115 VAL B O 1
ATOM 3738 N N . ASN B 1 116 ? 4.637 -24.219 -12.438 1 81.88 116 ASN B N 1
ATOM 3739 C CA . ASN B 1 116 ? 5.707 -25.031 -11.875 1 81.88 116 ASN B CA 1
ATOM 3740 C C . ASN B 1 116 ? 5.336 -25.562 -10.492 1 81.88 116 ASN B C 1
ATOM 3742 O O . ASN B 1 116 ? 4.258 -25.266 -9.977 1 81.88 116 ASN B O 1
ATOM 3746 N N . MET B 1 117 ? 6.191 -26.328 -9.977 1 85.75 117 MET B N 1
ATOM 3747 C CA . MET B 1 117 ? 5.906 -27.047 -8.734 1 85.75 117 MET B CA 1
ATOM 3748 C C . MET B 1 117 ? 5.738 -26.062 -7.574 1 85.75 117 MET B C 1
ATOM 3750 O O . MET B 1 117 ? 4.93 -26.297 -6.676 1 85.75 117 MET B O 1
ATOM 3754 N N . ASN B 1 118 ? 6.461 -25.016 -7.586 1 88.56 118 ASN B N 1
ATOM 3755 C CA . ASN B 1 118 ? 6.359 -24.031 -6.508 1 88.56 118 ASN B CA 1
ATOM 3756 C C . ASN B 1 118 ? 4.965 -23.406 -6.445 1 88.56 118 ASN B C 1
ATOM 3758 O O . ASN B 1 118 ? 4.375 -23.312 -5.367 1 88.56 118 ASN B O 1
ATOM 3762 N N . VAL B 1 119 ? 4.496 -23.062 -7.582 1 91.25 119 VAL B N 1
ATOM 3763 C CA . VAL B 1 119 ? 3.178 -22.438 -7.641 1 91.25 119 VAL B CA 1
ATOM 3764 C C . VAL B 1 119 ? 2.111 -23.438 -7.199 1 91.25 119 VAL B C 1
ATOM 3766 O O . VAL B 1 119 ? 1.181 -23.078 -6.473 1 91.25 119 VAL B O 1
ATOM 3769 N N . ILE B 1 120 ? 2.295 -24.688 -7.609 1 91.38 120 ILE B N 1
ATOM 3770 C CA . ILE B 1 120 ? 1.332 -25.734 -7.262 1 91.38 120 ILE B CA 1
ATOM 3771 C C . ILE B 1 120 ? 1.334 -25.953 -5.754 1 91.38 120 ILE B C 1
ATOM 3773 O O . ILE B 1 120 ? 0.275 -25.969 -5.121 1 91.38 120 ILE B O 1
ATOM 3777 N N . GLU B 1 121 ? 2.48 -26.094 -5.203 1 92.06 121 GLU B N 1
ATOM 3778 C CA . GLU B 1 121 ? 2.605 -26.344 -3.771 1 92.06 121 GLU B CA 1
ATOM 3779 C C . GLU B 1 121 ? 2.078 -25.156 -2.959 1 92.06 121 GLU B C 1
ATOM 3781 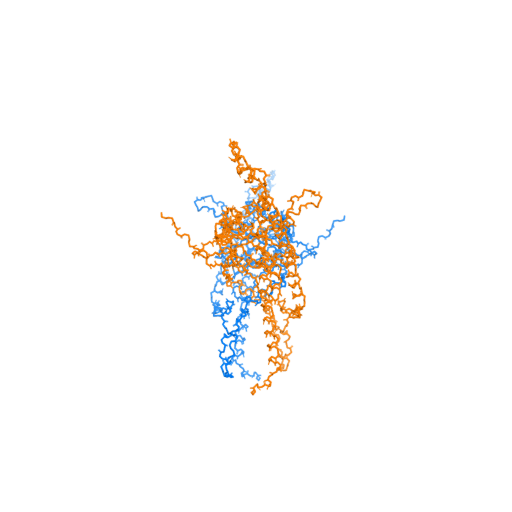O O . GLU B 1 121 ? 1.424 -25.344 -1.932 1 92.06 121 GLU B O 1
ATOM 3786 N N . ASN B 1 122 ? 2.414 -23.969 -3.414 1 94.56 122 ASN B N 1
ATOM 3787 C CA . ASN B 1 122 ? 1.923 -22.781 -2.725 1 94.56 122 ASN B CA 1
ATOM 3788 C C . ASN B 1 122 ? 0.398 -22.734 -2.707 1 94.56 122 ASN B C 1
ATOM 3790 O O . ASN B 1 122 ? -0.21 -22.578 -1.646 1 94.56 122 ASN B O 1
ATOM 3794 N N . GLN B 1 123 ? -0.136 -22.859 -3.854 1 95.31 123 GLN B N 1
ATOM 3795 C CA . GLN B 1 123 ? -1.588 -22.75 -3.949 1 95.31 123 GLN B CA 1
ATOM 3796 C C . GLN B 1 123 ? -2.277 -23.891 -3.205 1 95.31 123 GLN B C 1
ATOM 3798 O O . GLN B 1 123 ? -3.346 -23.703 -2.619 1 95.31 123 GLN B O 1
ATOM 3803 N N . PHE B 1 124 ? -1.726 -25.125 -3.277 1 94.12 124 PHE B N 1
ATOM 3804 C CA . PHE B 1 124 ? -2.258 -26.25 -2.52 1 94.12 124 PHE B CA 1
ATOM 3805 C C . PHE B 1 124 ? -2.27 -25.953 -1.027 1 94.12 124 PHE B C 1
ATOM 3807 O O . PHE B 1 124 ? -3.256 -26.219 -0.339 1 94.12 124 PHE B O 1
ATOM 3814 N N . PHE B 1 125 ? -1.214 -25.406 -0.564 1 94 125 PHE B N 1
ATOM 3815 C CA . PHE B 1 125 ? -1.076 -25.031 0.837 1 94 125 PHE B CA 1
ATOM 3816 C C . PHE B 1 125 ? -2.16 -24.047 1.238 1 94 125 PHE B C 1
ATOM 3818 O O . PHE B 1 125 ? -2.807 -24.203 2.275 1 94 125 PHE B O 1
ATOM 3825 N N . TYR B 1 126 ? -2.396 -22.984 0.457 1 94.88 126 TYR B N 1
ATOM 3826 C CA . TYR B 1 126 ? -3.381 -21.953 0.768 1 94.88 126 TYR B CA 1
ATOM 3827 C C . TYR B 1 126 ? -4.797 -22.516 0.696 1 94.88 126 TYR B C 1
ATOM 3829 O O . TYR B 1 126 ? -5.625 -22.234 1.565 1 94.88 126 TYR B O 1
ATOM 3837 N N . GLN B 1 127 ? -5.055 -23.297 -0.318 1 92.25 127 GLN B N 1
ATOM 3838 C CA . GLN B 1 127 ? -6.402 -23.812 -0.55 1 92.25 127 GLN B CA 1
ATOM 3839 C C . GLN B 1 127 ? -6.762 -24.891 0.468 1 92.25 127 GLN B C 1
ATOM 3841 O O . GLN B 1 127 ? -7.938 -25.078 0.795 1 92.25 127 GLN B O 1
ATOM 3846 N N . LYS B 1 128 ? -5.828 -25.594 0.964 1 88.88 128 LYS B N 1
ATOM 3847 C CA . LYS B 1 128 ? -6.07 -26.688 1.894 1 88.88 128 LYS B CA 1
ATOM 3848 C C . LYS B 1 128 ? -6.012 -26.203 3.34 1 88.88 128 LYS B C 1
ATOM 3850 O O . LYS B 1 128 ? -6.906 -26.5 4.137 1 88.88 128 LYS B O 1
ATOM 3855 N N . GLU B 1 129 ? -4.93 -25.438 3.713 1 77.88 129 GLU B N 1
ATOM 3856 C CA . GLU B 1 129 ? -4.617 -25.141 5.109 1 77.88 129 GLU B CA 1
ATOM 3857 C C . GLU B 1 129 ? -5.211 -23.797 5.535 1 77.88 129 GLU B C 1
ATOM 3859 O O . GLU B 1 129 ? -5.57 -23.625 6.699 1 77.88 129 GLU B O 1
ATOM 3864 N N . MET B 1 130 ? -5.301 -22.922 4.637 1 71.44 130 MET B N 1
ATOM 3865 C CA . MET B 1 130 ? -5.672 -21.562 5.047 1 71.44 130 MET B CA 1
ATOM 3866 C C . MET B 1 130 ? -7.164 -21.328 4.855 1 71.44 130 MET B C 1
ATOM 3868 O O . MET B 1 130 ? -7.891 -21.109 5.828 1 71.44 130 MET B O 1
ATOM 3872 N N . ASN B 1 131 ? -7.504 -21.203 3.637 1 72 131 ASN B N 1
ATOM 3873 C CA . ASN B 1 131 ? -8.891 -20.969 3.252 1 72 131 ASN B CA 1
ATOM 3874 C C . ASN B 1 131 ? -9.203 -21.547 1.873 1 72 131 ASN B C 1
ATOM 3876 O O . ASN B 1 131 ? -8.453 -21.328 0.92 1 72 131 ASN B O 1
ATOM 3880 N N . GLU B 1 132 ? -10.203 -22.312 1.876 1 80.38 132 GLU B N 1
ATOM 3881 C CA . GLU B 1 132 ? -10.586 -22.891 0.588 1 80.38 132 GLU B CA 1
ATOM 3882 C C . GLU B 1 132 ? -10.82 -21.797 -0.452 1 80.38 132 GLU B C 1
ATOM 3884 O O . GLU B 1 132 ? -10.594 -22.016 -1.646 1 80.38 132 GLU B O 1
ATOM 3889 N N . ARG B 1 133 ? -11.148 -20.641 0.087 1 88.44 133 ARG B N 1
ATOM 3890 C CA . ARG B 1 133 ? -11.477 -19.562 -0.84 1 88.44 133 ARG B CA 1
ATOM 3891 C C . ARG B 1 133 ? -10.289 -18.641 -1.044 1 88.44 133 ARG B C 1
ATOM 3893 O O . ARG B 1 133 ? -10.328 -17.469 -0.635 1 88.44 133 ARG B O 1
ATOM 3900 N N . THR B 1 134 ? -9.227 -19.172 -1.548 1 94.75 134 THR B N 1
ATOM 3901 C CA . THR B 1 134 ? -8.016 -18.406 -1.819 1 94.75 134 THR B CA 1
ATOM 3902 C C . THR B 1 134 ? -7.637 -18.5 -3.295 1 94.75 134 THR B C 1
ATOM 3904 O O . THR B 1 134 ? -8 -19.469 -3.975 1 94.75 134 THR B O 1
ATOM 3907 N N . VAL B 1 135 ? -7.02 -17.547 -3.779 1 96.75 135 VAL B N 1
ATOM 3908 C CA . VAL B 1 135 ? -6.602 -17.516 -5.18 1 96.75 135 VAL B CA 1
ATOM 3909 C C . VAL B 1 135 ? -5.125 -17.141 -5.27 1 96.75 135 VAL B C 1
ATOM 3911 O O . VAL B 1 135 ? -4.578 -16.531 -4.348 1 96.75 135 VAL B O 1
ATOM 3914 N N . ALA B 1 136 ? -4.5 -17.547 -6.379 1 97.25 136 ALA B N 1
ATOM 3915 C CA . ALA B 1 136 ? -3.164 -17.078 -6.746 1 97.25 136 ALA B CA 1
ATOM 3916 C C . ALA B 1 136 ? -3.23 -16.047 -7.859 1 97.25 136 ALA B C 1
ATOM 3918 O O . ALA B 1 136 ? -3.691 -16.328 -8.961 1 97.25 136 ALA B O 1
ATOM 3919 N N . LEU B 1 137 ? -2.807 -14.852 -7.523 1 97.81 137 LEU B N 1
ATOM 3920 C CA . LEU B 1 137 ? -2.725 -13.812 -8.547 1 97.81 137 LEU B CA 1
ATOM 3921 C C . LEU B 1 137 ? -1.373 -13.852 -9.25 1 97.81 137 LEU B C 1
ATOM 3923 O O . LEU B 1 137 ? -0.326 -13.852 -8.602 1 97.81 137 LEU B O 1
ATOM 3927 N N . VAL B 1 138 ? -1.397 -13.945 -10.578 1 95.5 138 VAL B N 1
ATOM 3928 C CA . VAL B 1 138 ? -0.159 -14.008 -11.352 1 95.5 138 VAL B CA 1
ATOM 3929 C C . VAL B 1 138 ? -0.011 -12.75 -12.195 1 95.5 138 VAL B C 1
ATOM 3931 O O . VAL B 1 138 ? -0.853 -12.469 -13.055 1 95.5 138 VAL B O 1
ATOM 3934 N N . HIS B 1 139 ? 0.965 -12.016 -11.875 1 94.31 139 HIS B N 1
ATOM 3935 C CA . HIS B 1 139 ? 1.299 -10.836 -12.672 1 94.31 139 HIS B CA 1
ATOM 3936 C C . HIS B 1 139 ? 2.477 -11.117 -13.602 1 94.31 139 HIS B C 1
ATOM 3938 O O . HIS B 1 139 ? 3.604 -11.312 -13.141 1 94.31 139 HIS B O 1
ATOM 3944 N N . ASP B 1 140 ? 2.258 -11.094 -14.836 1 87.06 140 ASP B N 1
ATOM 3945 C CA . ASP B 1 140 ? 3.322 -11.305 -15.812 1 87.06 140 ASP B CA 1
ATOM 3946 C C . ASP B 1 140 ? 4 -9.984 -16.172 1 87.06 140 ASP B C 1
ATOM 3948 O O . ASP B 1 140 ? 3.447 -9.18 -16.938 1 87.06 140 ASP B O 1
ATOM 3952 N N . VAL B 1 141 ? 5.184 -9.789 -15.727 1 82.19 141 VAL B N 1
ATOM 3953 C CA . VAL B 1 141 ? 5.914 -8.531 -15.836 1 82.19 141 VAL B CA 1
ATOM 3954 C C . VAL B 1 141 ? 6.234 -8.25 -17.312 1 82.19 141 VAL B C 1
ATOM 3956 O O . VAL B 1 141 ? 6.043 -7.133 -17.797 1 82.19 141 VAL B O 1
ATOM 3959 N N . SER B 1 142 ? 6.637 -9.258 -18 1 74.19 142 SER B N 1
ATOM 3960 C CA . SER B 1 142 ? 7.047 -9.086 -19.391 1 74.19 142 SER B CA 1
ATOM 3961 C C . SER B 1 142 ? 5.855 -8.75 -20.281 1 74.19 142 SER B C 1
ATOM 3963 O O . SER B 1 142 ? 5.953 -7.887 -21.156 1 74.19 142 SER B O 1
ATOM 3965 N N . ARG B 1 143 ? 4.793 -9.383 -20.062 1 72.94 143 ARG B N 1
ATOM 3966 C CA . ARG B 1 143 ? 3.596 -9.133 -20.859 1 72.94 143 ARG B CA 1
ATOM 3967 C C . ARG B 1 143 ? 3.02 -7.754 -20.562 1 72.94 143 ARG B C 1
ATOM 3969 O O . ARG B 1 143 ? 2.561 -7.059 -21.469 1 72.94 143 ARG B O 1
ATOM 3976 N N . SER B 1 144 ? 3.039 -7.441 -19.312 1 74.44 144 SER B N 1
ATOM 3977 C CA . SER B 1 144 ? 2.502 -6.145 -18.891 1 74.44 144 SER B CA 1
ATOM 3978 C C . SER B 1 144 ? 3.348 -5 -19.438 1 74.44 144 SER B C 1
ATOM 3980 O O . SER B 1 144 ? 2.828 -3.918 -19.719 1 74.44 144 SER B O 1
ATOM 3982 N N . ALA B 1 145 ? 4.609 -5.211 -19.516 1 67.06 145 ALA B N 1
ATOM 3983 C CA . ALA B 1 145 ? 5.523 -4.191 -20.031 1 67.06 145 ALA B CA 1
ATOM 3984 C C . ALA B 1 145 ? 5.258 -3.912 -21.5 1 67.06 145 ALA B C 1
ATOM 3986 O O . ALA B 1 145 ? 5.629 -2.854 -22.016 1 67.06 145 ALA B O 1
ATOM 3987 N N . GLN B 1 146 ? 4.676 -4.848 -22.156 1 59.59 146 GLN B N 1
ATOM 3988 C CA . GLN B 1 146 ? 4.383 -4.703 -23.578 1 59.59 146 GLN B CA 1
ATOM 3989 C C . GLN B 1 146 ? 3.121 -3.875 -23.797 1 59.59 146 GLN B C 1
ATOM 3991 O O . GLN B 1 146 ? 2.766 -3.564 -24.938 1 59.59 146 GLN B O 1
ATOM 3996 N N . GLY B 1 147 ? 2.504 -3.369 -22.703 1 59.59 147 GLY B N 1
ATOM 3997 C CA . GLY B 1 147 ? 1.453 -2.377 -22.859 1 59.59 147 GLY B CA 1
ATOM 3998 C C . GLY B 1 147 ? 0.154 -2.77 -22.172 1 59.59 147 GLY B C 1
ATOM 3999 O O . GLY B 1 147 ? -0.673 -1.912 -21.859 1 59.59 147 GLY B O 1
ATOM 4000 N N . SER B 1 148 ? -0.155 -4.082 -22.156 1 65.56 148 SER B N 1
ATOM 4001 C CA . SER B 1 148 ? -1.413 -4.449 -21.516 1 65.56 148 SER B CA 1
ATOM 4002 C C . SER B 1 148 ? -1.169 -5.207 -20.219 1 65.56 148 SER B C 1
ATOM 4004 O O . SER B 1 148 ? -0.36 -6.137 -20.172 1 65.56 148 SER B O 1
ATOM 4006 N N . LEU B 1 149 ? -1.812 -4.758 -19.25 1 78.75 149 LEU B N 1
ATOM 4007 C CA . LEU B 1 149 ? -1.693 -5.387 -17.938 1 78.75 149 LEU B CA 1
ATOM 4008 C C . LEU B 1 149 ? -2.076 -6.863 -18.016 1 78.75 149 LEU B C 1
ATOM 4010 O O . LEU B 1 149 ? -3.135 -7.211 -18.531 1 78.75 149 LEU B O 1
ATOM 4014 N N . SER B 1 150 ? -1.206 -7.695 -17.641 1 85.25 150 SER B N 1
ATOM 4015 C CA . SER B 1 150 ? -1.487 -9.125 -17.531 1 85.25 150 SER B CA 1
ATOM 4016 C C . SER B 1 150 ? -1.583 -9.562 -16.062 1 85.25 150 SER B C 1
ATOM 4018 O O . SER B 1 150 ? -0.563 -9.805 -15.422 1 85.25 150 SER B O 1
ATOM 4020 N N . LEU B 1 151 ? -2.699 -9.578 -15.555 1 91.88 151 LEU B N 1
ATOM 4021 C CA . LEU B 1 151 ? -3.02 -10.031 -14.203 1 91.88 151 LEU B CA 1
ATOM 4022 C C . LEU B 1 151 ? -4.113 -11.094 -14.234 1 91.88 151 LEU B C 1
ATOM 4024 O O . LEU B 1 151 ? -5.246 -10.812 -14.625 1 91.88 151 LEU B O 1
ATOM 4028 N N . ARG B 1 152 ? -3.727 -12.312 -13.805 1 93.69 152 ARG B N 1
ATOM 4029 C CA . ARG B 1 152 ? -4.656 -13.438 -13.859 1 93.69 152 ARG B CA 1
ATOM 4030 C C . ARG B 1 152 ? -4.797 -14.102 -12.492 1 93.69 152 ARG B C 1
ATOM 4032 O O . ARG B 1 152 ? -3.889 -14.023 -11.664 1 93.69 152 ARG B O 1
ATOM 4039 N N . ALA B 1 153 ? -5.914 -14.68 -12.289 1 96.88 153 ALA B N 1
ATOM 4040 C CA . ALA B 1 153 ? -6.199 -15.352 -11.023 1 96.88 153 ALA B CA 1
ATOM 4041 C C . ALA B 1 153 ? -6.445 -16.844 -11.234 1 96.88 153 ALA B C 1
ATOM 4043 O O . ALA B 1 153 ? -7.199 -17.234 -12.133 1 96.88 153 ALA B O 1
ATOM 4044 N N . PHE B 1 154 ? -5.801 -17.703 -10.43 1 95.25 154 PHE B N 1
ATOM 4045 C CA . PHE B 1 154 ? -5.879 -19.141 -10.609 1 95.25 154 PHE B CA 1
ATOM 4046 C C . PHE B 1 154 ? -6.188 -19.844 -9.281 1 95.25 154 PHE B C 1
ATOM 4048 O O . PHE B 1 154 ? -5.812 -19.344 -8.219 1 95.25 154 PHE B O 1
ATOM 4055 N N . ARG B 1 155 ? -6.836 -20.891 -9.367 1 95.06 155 ARG B N 1
ATOM 4056 C CA . ARG B 1 155 ? -7.016 -21.891 -8.305 1 95.06 155 ARG B CA 1
ATOM 4057 C C . ARG B 1 155 ? -6.727 -23.297 -8.812 1 95.06 155 ARG B C 1
ATOM 4059 O O . ARG B 1 155 ? -6.789 -23.547 -10.016 1 95.06 155 ARG B O 1
ATOM 4066 N N . LEU B 1 156 ? -6.355 -24.141 -7.93 1 93.56 156 LEU B N 1
ATOM 4067 C CA . LEU B 1 156 ? -6.25 -25.547 -8.312 1 93.56 156 LEU B CA 1
ATOM 4068 C C . LEU B 1 156 ? -7.633 -26.188 -8.414 1 93.56 156 LEU B C 1
ATOM 4070 O O . LEU B 1 156 ? -8.5 -25.922 -7.582 1 93.56 156 LEU B O 1
ATOM 4074 N N . SER B 1 157 ? -7.855 -26.906 -9.43 1 90.38 157 SER B N 1
ATOM 4075 C CA . SER B 1 157 ? -9.125 -27.609 -9.57 1 90.38 157 SER B CA 1
ATOM 4076 C C . SER B 1 157 ? -9.32 -28.625 -8.453 1 90.38 157 SER B C 1
ATOM 4078 O O . SER B 1 157 ? -8.352 -29.125 -7.875 1 90.38 157 SER B O 1
ATOM 4080 N N . SER B 1 158 ? -10.547 -28.906 -8.125 1 89.31 158 SER B N 1
ATOM 4081 C CA . SER B 1 158 ? -10.867 -29.875 -7.082 1 89.31 158 SER B CA 1
ATOM 4082 C C . SER B 1 158 ? -10.289 -31.25 -7.406 1 89.31 158 SER B C 1
ATOM 4084 O O . SER B 1 158 ? -9.812 -31.953 -6.512 1 89.31 158 SER B O 1
ATOM 4086 N N . LYS B 1 159 ? -10.344 -31.641 -8.68 1 86.56 159 LYS B N 1
ATOM 4087 C CA . LYS B 1 159 ? -9.805 -32.906 -9.125 1 86.56 159 LYS B CA 1
ATOM 4088 C C . LYS B 1 159 ? -8.297 -33 -8.875 1 86.56 159 LYS B C 1
ATOM 4090 O O . LYS B 1 159 ? -7.797 -34 -8.391 1 86.56 159 LYS B O 1
ATOM 4095 N N . PHE B 1 160 ? -7.66 -31.938 -9.242 1 89.69 160 PHE B N 1
ATOM 4096 C CA . PHE B 1 160 ? -6.215 -31.922 -9.07 1 89.69 160 PHE B CA 1
ATOM 4097 C C . PHE B 1 160 ? -5.852 -31.906 -7.586 1 89.69 160 PHE B C 1
ATOM 4099 O O . PHE B 1 160 ? -4.871 -32.531 -7.176 1 89.69 160 PHE B O 1
ATOM 4106 N N . MET B 1 161 ? -6.586 -31.141 -6.797 1 90.88 161 MET B N 1
ATOM 4107 C CA . MET B 1 161 ? -6.352 -31.078 -5.355 1 90.88 161 MET B CA 1
ATOM 4108 C C . MET B 1 161 ? -6.398 -32.469 -4.738 1 90.88 161 MET B C 1
ATOM 4110 O O . MET B 1 161 ? -5.551 -32.812 -3.916 1 90.88 161 MET B O 1
ATOM 4114 N N . THR B 1 162 ? -7.336 -33.281 -5.125 1 87.62 162 THR B N 1
ATOM 4115 C CA . THR B 1 162 ? -7.492 -34.656 -4.617 1 87.62 162 THR B CA 1
ATOM 4116 C C . THR B 1 162 ? -6.324 -35.531 -5.059 1 87.62 162 THR B C 1
ATOM 4118 O O . THR B 1 162 ? -5.777 -36.281 -4.258 1 87.62 162 THR B O 1
ATOM 4121 N N . ALA B 1 163 ? -6.004 -35.375 -6.32 1 85.88 163 ALA B N 1
ATOM 4122 C CA . ALA B 1 163 ? -4.898 -36.188 -6.859 1 85.88 163 ALA B CA 1
ATOM 4123 C C . ALA B 1 163 ? -3.586 -35.812 -6.172 1 85.88 163 ALA B C 1
ATOM 4125 O O . ALA B 1 163 ? -2.773 -36.719 -5.879 1 85.88 163 ALA B O 1
ATOM 4126 N N . PHE B 1 164 ? -3.387 -34.531 -5.988 1 87.69 164 PHE B N 1
ATOM 4127 C CA . PHE B 1 164 ? -2.145 -34.062 -5.383 1 87.69 164 PHE B CA 1
ATOM 4128 C C . PHE B 1 164 ? -2.057 -34.5 -3.926 1 87.69 164 PHE B C 1
ATOM 4130 O O . PHE B 1 164 ? -0.982 -34.875 -3.443 1 87.69 164 PHE B O 1
ATOM 4137 N N . LYS B 1 165 ? -3.135 -34.438 -3.193 1 88.62 165 LYS B N 1
ATOM 4138 C CA . LYS B 1 165 ? -3.188 -34.844 -1.793 1 88.62 165 LYS B CA 1
ATOM 4139 C C . LYS B 1 165 ? -2.828 -36.344 -1.641 1 88.62 165 LYS B C 1
ATOM 4141 O O . LYS B 1 165 ? -2.125 -36.719 -0.702 1 88.62 165 LYS B O 1
ATOM 4146 N N . GLU B 1 166 ? -3.277 -37.125 -2.6 1 87.56 166 GLU B N 1
ATOM 4147 C CA . GLU B 1 166 ? -3.08 -38.594 -2.537 1 87.56 166 GLU B CA 1
ATOM 4148 C C . GLU B 1 166 ? -1.837 -39 -3.314 1 87.56 166 GLU B C 1
ATOM 4150 O O . GLU B 1 166 ? -1.471 -40.188 -3.32 1 87.56 166 GLU B O 1
ATOM 4155 N N . ASN B 1 167 ? -1.206 -37.969 -3.939 1 83.69 167 ASN B N 1
ATOM 4156 C CA . ASN B 1 167 ? -0.021 -38.25 -4.75 1 83.69 167 ASN B CA 1
ATOM 4157 C C . ASN B 1 167 ? -0.3 -39.281 -5.836 1 83.69 167 ASN B C 1
ATOM 4159 O O . ASN B 1 167 ? 0.436 -40.25 -5.969 1 83.69 167 ASN B O 1
ATOM 4163 N N . LYS B 1 168 ? -1.414 -39.219 -6.465 1 78.56 168 LYS B N 1
ATOM 4164 C CA . LYS B 1 168 ? -1.854 -40.156 -7.496 1 78.56 168 LYS B CA 1
ATOM 4165 C C . LYS B 1 168 ? -1.516 -39.625 -8.891 1 78.56 168 LYS B C 1
ATOM 4167 O O . LYS B 1 168 ? -2.396 -39.188 -9.617 1 78.56 168 LYS B O 1
ATOM 4172 N N . PHE B 1 169 ? -0.247 -39.688 -9.227 1 78.31 169 PHE B N 1
ATOM 4173 C CA . PHE B 1 169 ? 0.16 -39.188 -10.523 1 78.31 169 PHE B CA 1
ATOM 4174 C C . PHE B 1 169 ? 0.833 -40.25 -11.359 1 78.31 169 PHE B C 1
ATOM 4176 O O . PHE B 1 169 ? 1.729 -39.969 -12.156 1 78.31 169 PHE B O 1
ATOM 4183 N N . THR B 1 170 ? 0.385 -41.438 -11.086 1 73.19 170 THR B N 1
ATOM 4184 C CA . THR B 1 170 ? 0.817 -42.531 -11.945 1 73.19 170 THR B CA 1
ATOM 4185 C C . THR B 1 170 ? -0.038 -42.594 -13.211 1 73.19 170 THR B C 1
ATOM 4187 O O . THR B 1 170 ? -1.105 -42 -13.273 1 73.19 170 THR B O 1
ATOM 4190 N N . SER B 1 171 ? 0.486 -43.219 -14.242 1 70.62 171 SER B N 1
ATOM 4191 C CA . SER B 1 171 ? -0.226 -43.344 -15.516 1 70.62 171 SER B CA 1
ATOM 4192 C C . SER B 1 171 ? -1.615 -43.938 -15.32 1 70.62 171 SER B C 1
ATOM 4194 O O . SER B 1 171 ? -2.588 -43.469 -15.914 1 70.62 171 SER B O 1
ATOM 4196 N N . GLU B 1 172 ? -1.667 -44.969 -14.539 1 70.06 172 GLU B N 1
ATOM 4197 C CA . GLU B 1 172 ? -2.938 -45.656 -14.281 1 70.06 172 GLU B CA 1
ATOM 4198 C C . GLU B 1 172 ? -3.912 -44.719 -13.555 1 70.06 172 GLU B C 1
ATOM 4200 O O . GLU B 1 172 ? -5.094 -44.656 -13.898 1 70.06 172 GLU B O 1
ATOM 4205 N N . GLU B 1 173 ? -3.406 -44.062 -12.594 1 73.19 173 GLU B N 1
ATOM 4206 C CA . GLU B 1 173 ? -4.238 -43.156 -11.797 1 73.19 173 GLU B CA 1
ATOM 4207 C C . GLU B 1 173 ? -4.734 -41.969 -12.633 1 73.19 173 GLU B C 1
ATOM 4209 O O . GLU B 1 173 ? -5.879 -41.531 -12.484 1 73.19 173 GLU B O 1
ATOM 4214 N N . LEU B 1 174 ? -3.877 -41.469 -13.477 1 73.06 174 LEU B N 1
ATOM 4215 C CA . LEU B 1 174 ? -4.234 -40.344 -14.32 1 73.06 174 LEU B CA 1
ATOM 4216 C C . LEU B 1 174 ? -5.305 -40.719 -15.336 1 73.06 174 LEU B C 1
ATOM 4218 O O . LEU B 1 174 ? -6.188 -39.938 -15.648 1 73.06 174 LEU B O 1
ATOM 4222 N N . GLN B 1 175 ? -5.176 -41.938 -15.812 1 71.5 175 GLN B N 1
ATOM 4223 C CA . GLN B 1 175 ? -6.172 -42.469 -16.75 1 71.5 175 GLN B CA 1
ATOM 4224 C C . GLN B 1 175 ? -7.527 -42.625 -16.078 1 71.5 175 GLN B C 1
ATOM 4226 O O . GLN B 1 175 ? -8.57 -42.312 -16.656 1 71.5 175 GLN B O 1
ATOM 4231 N N . LYS B 1 176 ? -7.52 -43.125 -14.93 1 77.25 176 LYS B N 1
ATOM 4232 C CA . LYS B 1 176 ? -8.742 -43.375 -14.18 1 77.25 176 LYS B CA 1
ATOM 4233 C C . LYS B 1 176 ? -9.43 -42.031 -13.82 1 77.25 176 LYS B C 1
ATOM 4235 O O . LYS B 1 176 ? -10.656 -41.938 -13.906 1 77.25 176 LYS B O 1
ATOM 4240 N N . SER B 1 177 ? -8.625 -41.094 -13.508 1 76.5 177 SER B N 1
ATOM 4241 C CA . SER B 1 177 ? -9.172 -39.812 -13.039 1 76.5 177 SER B CA 1
ATOM 4242 C C . SER B 1 177 ? -9.492 -38.875 -14.203 1 76.5 177 SER B C 1
ATOM 4244 O O . SER B 1 177 ? -10.203 -37.875 -14.039 1 76.5 177 SER B O 1
ATOM 4246 N N . SER B 1 178 ? -9.008 -39.125 -15.43 1 78.5 178 SER B N 1
ATOM 4247 C CA . SER B 1 178 ? -9.164 -38.281 -16.609 1 78.5 178 SER B CA 1
ATOM 4248 C C . SER B 1 178 ? -8.602 -36.875 -16.375 1 78.5 178 SER B C 1
ATOM 4250 O O . SER B 1 178 ? -9.164 -35.906 -16.844 1 78.5 178 SER B O 1
ATOM 4252 N N . LEU B 1 179 ? -7.613 -36.844 -15.5 1 78.56 179 LEU B N 1
ATOM 4253 C CA . LEU B 1 179 ? -6.969 -35.562 -15.203 1 78.56 179 LEU B CA 1
ATOM 4254 C C . LEU B 1 179 ? -6.016 -35.156 -16.328 1 78.56 179 LEU B C 1
ATOM 4256 O O . LEU B 1 179 ? -5.109 -35.938 -16.672 1 78.56 179 LEU B O 1
ATOM 4260 N N . ARG B 1 180 ? -6.355 -34.094 -16.953 1 75.56 180 ARG B N 1
ATOM 4261 C CA . ARG B 1 180 ? -5.5 -33.562 -18.016 1 75.56 180 ARG B CA 1
ATOM 4262 C C . ARG B 1 180 ? -4.781 -32.312 -17.562 1 75.56 180 ARG B C 1
ATOM 4264 O O . ARG B 1 180 ? -5.133 -31.719 -16.531 1 75.56 180 ARG B O 1
ATOM 4271 N N . HIS B 1 181 ? -3.746 -31.969 -18.203 1 75.06 181 HIS B N 1
ATOM 4272 C CA . HIS B 1 181 ? -2.953 -30.781 -17.859 1 75.06 181 HIS B CA 1
ATOM 4273 C C . HIS B 1 181 ? -3.816 -29.531 -17.844 1 75.06 181 HIS B C 1
ATOM 4275 O O . HIS B 1 181 ? -3.523 -28.578 -17.125 1 75.06 181 HIS B O 1
ATOM 4281 N N . GLN B 1 182 ? -4.902 -29.516 -18.594 1 75.62 182 GLN B N 1
ATOM 4282 C CA . GLN B 1 182 ? -5.805 -28.375 -18.656 1 75.62 182 GLN B CA 1
ATOM 4283 C C . GLN B 1 182 ? -6.637 -28.25 -17.391 1 75.62 182 GLN B C 1
ATOM 4285 O O . GLN B 1 182 ? -7.188 -27.188 -17.094 1 75.62 182 GLN B O 1
ATOM 4290 N N . ASP B 1 183 ? -6.633 -29.391 -16.703 1 83.06 183 ASP B N 1
ATOM 4291 C CA . ASP B 1 183 ? -7.5 -29.438 -15.523 1 83.06 183 ASP B CA 1
ATOM 4292 C C . ASP B 1 183 ? -6.742 -29.031 -14.258 1 83.06 183 ASP B C 1
ATOM 4294 O O . ASP B 1 183 ? -7.281 -29.109 -13.156 1 83.06 183 ASP B O 1
ATOM 4298 N N . ILE B 1 184 ? -5.598 -28.625 -14.398 1 86.38 184 ILE B N 1
ATOM 4299 C CA . ILE B 1 184 ? -4.785 -28.312 -13.227 1 86.38 184 ILE B CA 1
ATOM 4300 C C . ILE B 1 184 ? -5.309 -27.031 -12.562 1 86.38 184 ILE B C 1
ATOM 4302 O O . ILE B 1 184 ? -5.602 -27.031 -11.367 1 86.38 184 ILE B O 1
ATOM 4306 N N . PHE B 1 185 ? -5.461 -26 -13.453 1 90.31 185 PHE B N 1
ATOM 4307 C CA . PHE B 1 185 ? -5.844 -24.703 -12.914 1 90.31 185 PHE B CA 1
ATOM 4308 C C . PHE B 1 185 ? -7.25 -24.328 -13.352 1 90.31 185 PHE B C 1
ATOM 4310 O O . PHE B 1 185 ? -7.676 -24.688 -14.453 1 90.31 185 PHE B O 1
ATOM 4317 N N . VAL B 1 186 ? -7.941 -23.75 -12.445 1 91.69 186 VAL B N 1
ATOM 4318 C CA . VAL B 1 186 ? -9.164 -23.031 -12.773 1 91.69 186 VAL B CA 1
ATOM 4319 C C . VAL B 1 186 ? -8.891 -21.531 -12.758 1 91.69 186 VAL B C 1
ATOM 4321 O O . VAL B 1 186 ? -8.453 -20.984 -11.742 1 91.69 186 VAL B O 1
ATOM 4324 N N . GLU B 1 187 ? -9.047 -20.891 -13.898 1 93.38 187 GLU B N 1
ATOM 4325 C CA . GLU B 1 187 ? -8.82 -19.453 -13.992 1 93.38 187 GLU B CA 1
ATOM 4326 C C . GLU B 1 187 ? -10.094 -18.672 -13.695 1 93.38 187 GLU B C 1
ATOM 4328 O O . GLU B 1 187 ? -11.164 -19.016 -14.203 1 93.38 187 GLU B O 1
ATOM 4333 N N . LEU B 1 188 ? -10.016 -17.719 -12.867 1 94.94 188 LEU B N 1
ATOM 4334 C CA . LEU B 1 188 ? -11.141 -16.844 -12.539 1 94.94 188 LEU B CA 1
ATOM 4335 C C . LEU B 1 188 ? -10.969 -15.477 -13.195 1 94.94 188 LEU B C 1
ATOM 4337 O O . LEU B 1 188 ? -9.859 -14.945 -13.258 1 94.94 188 LEU B O 1
ATOM 4341 N N . PRO B 1 189 ? -12.055 -14.93 -13.672 1 95.06 189 PRO B N 1
ATOM 4342 C CA . PRO B 1 189 ? -11.961 -13.586 -14.242 1 95.06 189 PRO B CA 1
ATOM 4343 C C . PRO B 1 189 ? -11.594 -12.523 -13.211 1 95.06 189 PRO B C 1
ATOM 4345 O O . PRO B 1 189 ? -12.07 -12.578 -12.078 1 95.06 189 PRO B O 1
ATOM 4348 N N . VAL B 1 190 ? -10.75 -11.609 -13.648 1 94.62 190 VAL B N 1
ATOM 4349 C CA . VAL B 1 190 ? -10.273 -10.555 -12.766 1 94.62 190 VAL B CA 1
ATOM 4350 C C . VAL B 1 190 ? -10.867 -9.211 -13.188 1 94.62 190 VAL B C 1
ATOM 4352 O O . VAL B 1 190 ? -10.805 -8.844 -14.359 1 94.62 190 VAL B O 1
ATOM 4355 N N . GLU B 1 191 ? -11.492 -8.57 -12.242 1 90.94 191 GLU B N 1
ATOM 4356 C CA . GLU B 1 191 ? -12.008 -7.215 -12.445 1 90.94 191 GLU B CA 1
ATOM 4357 C C . GLU B 1 191 ? -11.266 -6.207 -11.57 1 90.94 191 GLU B C 1
ATOM 4359 O O . GLU B 1 191 ? -11.109 -6.422 -10.367 1 90.94 191 GLU B O 1
ATOM 4364 N N . ILE B 1 192 ? -10.805 -5.18 -12.172 1 87.88 192 ILE B N 1
ATOM 4365 C CA . ILE B 1 192 ? -10.094 -4.148 -11.422 1 87.88 192 ILE B CA 1
ATOM 4366 C C . ILE B 1 192 ? -11.078 -3.072 -10.969 1 87.88 192 ILE B C 1
ATOM 4368 O O . ILE B 1 192 ? -11.859 -2.555 -11.773 1 87.88 192 ILE B O 1
ATOM 4372 N N . HIS B 1 193 ? -11.055 -2.834 -9.75 1 85.38 193 HIS B N 1
ATOM 4373 C CA . HIS B 1 193 ? -11.922 -1.821 -9.156 1 85.38 193 HIS B CA 1
ATOM 4374 C C . HIS B 1 193 ? -11.141 -0.566 -8.797 1 85.38 193 HIS B C 1
ATOM 4376 O O . HIS B 1 193 ? -10.07 -0.65 -8.18 1 85.38 193 HIS B O 1
ATOM 4382 N N . ASN B 1 194 ? -11.555 0.624 -9.266 1 75 194 ASN B N 1
ATOM 4383 C CA . ASN B 1 194 ? -10.906 1.893 -8.961 1 75 194 ASN B CA 1
ATOM 4384 C C . ASN B 1 194 ? -11.859 2.861 -8.273 1 75 194 ASN B C 1
ATOM 4386 O O . ASN B 1 194 ? -13.023 2.984 -8.672 1 75 194 ASN B O 1
ATOM 4390 N N . SER B 1 195 ? -11.383 3.332 -7.176 1 68.5 195 SER B N 1
ATOM 4391 C CA . SER B 1 195 ? -12.18 4.398 -6.578 1 68.5 195 SER B CA 1
ATOM 4392 C C . SER B 1 195 ? -12.18 5.648 -7.453 1 68.5 195 SER B C 1
ATOM 4394 O O . SER B 1 195 ? -11.25 5.863 -8.234 1 68.5 195 SER B O 1
ATOM 4396 N N . HIS B 1 196 ? -13.227 6.41 -7.41 1 65.31 196 HIS B N 1
ATOM 4397 C CA . HIS B 1 196 ? -13.367 7.617 -8.219 1 65.31 196 HIS B CA 1
ATOM 4398 C C . HIS B 1 196 ? -12.211 8.586 -7.977 1 65.31 196 HIS B C 1
ATOM 4400 O O . HIS B 1 196 ? -11.672 9.156 -8.93 1 65.31 196 HIS B O 1
ATOM 4406 N N . LEU B 1 197 ? -11.789 8.703 -6.824 1 63.34 197 LEU B N 1
ATOM 4407 C CA . LEU B 1 197 ? -10.734 9.648 -6.473 1 63.34 197 LEU B CA 1
ATOM 4408 C C . LEU B 1 197 ? -9.391 9.219 -7.051 1 63.34 197 LEU B C 1
ATOM 4410 O O . LEU B 1 197 ? -8.625 10.047 -7.535 1 63.34 197 LEU B O 1
ATOM 4414 N N . ILE B 1 198 ? -9.188 7.934 -7.008 1 71.31 198 ILE B N 1
ATOM 4415 C CA . ILE B 1 198 ? -7.953 7.41 -7.59 1 71.31 198 ILE B CA 1
ATOM 4416 C C . ILE B 1 198 ? -7.977 7.602 -9.102 1 71.31 198 ILE B C 1
ATOM 4418 O O . ILE B 1 198 ? -6.965 7.969 -9.703 1 71.31 198 ILE B O 1
ATOM 4422 N N . THR B 1 199 ? -9.133 7.484 -9.625 1 67.06 199 THR B N 1
ATOM 4423 C CA . THR B 1 199 ? -9.297 7.688 -11.062 1 67.06 199 THR B CA 1
ATOM 4424 C C . THR B 1 199 ? -8.992 9.133 -11.438 1 67.06 199 THR B C 1
ATOM 4426 O O . THR B 1 199 ? -8.305 9.391 -12.43 1 67.06 199 THR B O 1
ATOM 4429 N N . THR B 1 200 ? -9.508 10 -10.641 1 65.56 200 THR B N 1
ATOM 4430 C CA . THR B 1 200 ? -9.281 11.422 -10.883 1 65.56 200 THR B CA 1
ATOM 4431 C C . THR B 1 200 ? -7.797 11.766 -10.766 1 65.56 200 THR B C 1
ATOM 4433 O O . THR B 1 200 ? -7.258 12.508 -11.594 1 65.56 200 THR B O 1
ATOM 4436 N N . PHE B 1 201 ? -7.18 11.18 -9.836 1 70.06 201 PHE B N 1
ATOM 4437 C CA . PHE B 1 201 ? -5.75 11.398 -9.641 1 70.06 201 PHE B CA 1
ATOM 4438 C C . PHE B 1 201 ? -4.957 10.852 -10.82 1 70.06 201 PHE B C 1
ATOM 4440 O O . PHE B 1 201 ? -4.035 11.508 -11.312 1 70.06 201 PHE B O 1
ATOM 4447 N N . ILE B 1 202 ? -5.344 9.789 -11.211 1 66.69 202 ILE B N 1
ATOM 4448 C CA . ILE B 1 202 ? -4.66 9.141 -12.328 1 66.69 202 ILE B CA 1
ATOM 4449 C C . ILE B 1 202 ? -4.781 10 -13.578 1 66.69 202 ILE B C 1
ATOM 4451 O O . ILE B 1 202 ? -3.818 10.156 -14.336 1 66.69 202 ILE B O 1
ATOM 4455 N N . HIS B 1 203 ? -5.875 10.57 -13.727 1 62.81 203 HIS B N 1
ATOM 4456 C CA . HIS B 1 203 ? -6.113 11.461 -14.859 1 62.81 203 HIS B CA 1
ATOM 4457 C C . HIS B 1 203 ? -5.227 12.695 -14.789 1 62.81 203 HIS B C 1
ATOM 4459 O O . HIS B 1 203 ? -4.699 13.156 -15.805 1 62.81 203 HIS B O 1
ATOM 4465 N N . GLN B 1 204 ? -5.066 13.164 -13.641 1 64.12 204 GLN B N 1
ATOM 4466 C CA . GLN B 1 204 ? -4.266 14.359 -13.43 1 64.12 204 GLN B CA 1
ATOM 4467 C C . GLN B 1 204 ? -2.783 14.086 -13.664 1 64.12 204 GLN B C 1
ATOM 4469 O O . GLN B 1 204 ? -2.051 14.953 -14.133 1 64.12 204 GLN B O 1
ATOM 4474 N N . LEU B 1 205 ? -2.406 12.906 -13.188 1 62.91 205 LEU B N 1
ATOM 4475 C CA . LEU B 1 205 ? -1.016 12.516 -13.391 1 62.91 205 LEU B CA 1
ATOM 4476 C C . LEU B 1 205 ? -0.68 12.445 -14.875 1 62.91 205 LEU B C 1
ATOM 4478 O O . LEU B 1 205 ? 0.459 12.703 -15.273 1 62.91 205 LEU B O 1
ATOM 4482 N N . GLN B 1 206 ? -1.675 12.148 -15.609 1 55.94 206 GLN B N 1
ATOM 4483 C CA . GLN B 1 206 ? -1.472 11.992 -17.047 1 55.94 206 GLN B CA 1
ATOM 4484 C C . GLN B 1 206 ? -1.493 13.336 -17.766 1 55.94 206 GLN B C 1
ATOM 4486 O O . GLN B 1 206 ? -0.826 13.516 -18.781 1 55.94 206 GLN B O 1
ATOM 4491 N N . CYS B 1 207 ? -2.461 14.258 -17.359 1 48.72 207 CYS B N 1
ATOM 4492 C CA . CYS B 1 207 ? -2.607 15.562 -18 1 48.72 207 CYS B CA 1
ATOM 4493 C C . CYS B 1 207 ? -2.199 16.688 -17.047 1 48.72 207 CYS B C 1
ATOM 4495 O O . CYS B 1 207 ? -3.049 17.281 -16.391 1 48.72 207 CYS B O 1
ATOM 4497 N N . PRO B 1 208 ? -0.894 16.766 -16.734 1 44.66 208 PRO B N 1
ATOM 4498 C CA . PRO B 1 208 ? -0.562 17.844 -15.805 1 44.66 208 PRO B CA 1
ATOM 4499 C C . PRO B 1 208 ? -1.046 19.203 -16.281 1 44.66 208 PRO B C 1
ATOM 4501 O O . PRO B 1 208 ? -1.002 19.484 -17.484 1 44.66 208 PRO B O 1
ATOM 4504 N N . SER B 1 209 ? -2.062 19.781 -15.875 1 41.31 209 SER B N 1
ATOM 4505 C CA . SER B 1 209 ? -2.561 21.094 -16.266 1 41.31 209 SER B CA 1
ATOM 4506 C C . SER B 1 209 ? -1.416 22.078 -16.469 1 41.31 209 SER B C 1
ATOM 4508 O O . SER B 1 209 ? -0.527 22.188 -15.625 1 41.31 209 SER B O 1
ATOM 4510 N N . GLN B 1 210 ? -0.976 22.375 -17.766 1 36.53 210 GLN B N 1
ATOM 4511 C CA . GLN B 1 210 ? -0.199 23.562 -18.094 1 36.53 210 GLN B CA 1
ATOM 4512 C C . GLN B 1 210 ? -0.654 24.766 -17.281 1 36.53 210 GLN B C 1
ATOM 4514 O O . GLN B 1 210 ? -1.851 25.062 -17.203 1 36.53 210 GLN B O 1
ATOM 4519 N N . SER B 1 211 ? -0.031 25.047 -16.328 1 34.59 211 SER B N 1
ATOM 4520 C CA . SER B 1 211 ? -0.205 26.438 -15.914 1 34.59 211 SER B CA 1
ATOM 4521 C C . SER B 1 211 ? -0.385 27.359 -17.109 1 34.59 211 SER B C 1
ATOM 4523 O O . SER B 1 211 ? 0.517 27.5 -17.938 1 34.59 211 SER B O 1
ATOM 4525 N N . THR B 1 212 ? -1.483 27.344 -17.828 1 31.47 212 THR B N 1
ATOM 4526 C CA . THR B 1 212 ? -1.621 28.391 -18.844 1 31.47 212 THR B CA 1
ATOM 4527 C C . THR B 1 212 ? -1.034 29.719 -18.328 1 31.47 212 THR B C 1
ATOM 4529 O O . THR B 1 212 ? -1.375 30.172 -17.234 1 31.47 212 THR B O 1
ATOM 4532 N N . PRO B 1 213 ? 0.185 30 -18.812 1 30.39 213 PRO B N 1
ATOM 4533 C CA . PRO B 1 213 ? 0.506 31.422 -18.672 1 30.39 213 PRO B CA 1
ATOM 4534 C C . PRO B 1 213 ? -0.674 32.344 -19.016 1 30.39 213 PRO B C 1
ATOM 4536 O O . PRO B 1 213 ? -1.447 32.031 -19.922 1 30.39 213 PRO B O 1
ATOM 4539 N N . THR B 1 214 ? -1.228 33 -18.078 1 31.06 214 THR B N 1
ATOM 4540 C CA . THR B 1 214 ? -2.195 34.062 -18.297 1 31.06 214 THR B CA 1
ATOM 4541 C C . THR B 1 214 ? -1.818 34.906 -19.516 1 31.06 214 THR B C 1
ATOM 4543 O O . THR B 1 214 ? -2.527 35.844 -19.875 1 31.06 214 THR B O 1
ATOM 4546 N N . ASP B 1 215 ? -0.556 34.938 -20.031 1 29.72 215 ASP B N 1
ATOM 4547 C CA . ASP B 1 215 ? -0.344 35.906 -21.078 1 29.72 215 ASP B CA 1
ATOM 4548 C C . ASP B 1 215 ? -0.918 35.438 -22.406 1 29.72 215 ASP B C 1
ATOM 4550 O O . ASP B 1 215 ? -0.731 34.312 -22.797 1 29.72 215 ASP B O 1
ATOM 4554 N N . LEU B 1 216 ? -2.047 36.062 -22.844 1 29.34 216 LEU B N 1
ATOM 4555 C CA . LEU B 1 216 ? -2.689 36.062 -24.156 1 29.34 216 LEU B CA 1
ATOM 4556 C C . LEU B 1 216 ? -1.651 36 -25.281 1 29.34 216 LEU B C 1
ATOM 4558 O O . LEU B 1 216 ? -0.747 36.844 -25.328 1 29.34 216 LEU B O 1
ATOM 4562 N N . PRO B 1 217 ? -1.374 34.812 -26 1 31.47 217 PRO B N 1
ATOM 4563 C CA . PRO B 1 217 ? -0.534 35.125 -27.172 1 31.47 217 PRO B CA 1
ATOM 4564 C C . PRO B 1 217 ? -1.172 36.125 -28.125 1 31.47 217 PRO B C 1
ATOM 4566 O O . PRO B 1 217 ? -2.4 36.219 -28.188 1 31.47 217 PRO B O 1
ATOM 4569 N N . PRO B 1 218 ? -0.61 37.344 -28.391 1 31.47 218 PRO B N 1
ATOM 4570 C CA . PRO B 1 218 ? -1.186 38.375 -29.266 1 31.47 218 PRO B CA 1
ATOM 4571 C C . PRO B 1 218 ? -1.771 37.812 -30.547 1 31.47 218 PRO B C 1
ATOM 4573 O O . PRO B 1 218 ? -2.654 38.406 -31.156 1 31.47 218 PRO B O 1
ATOM 4576 N N . SER B 1 219 ? -1.018 37.156 -31.531 1 27.92 219 SER B N 1
ATOM 4577 C CA . SER B 1 219 ? -1.491 36.812 -32.875 1 27.92 219 SER B CA 1
ATOM 4578 C C . SER B 1 219 ? -1.851 35.344 -32.969 1 27.92 219 SER B C 1
ATOM 4580 O O . SER B 1 219 ? -1.412 34.531 -32.156 1 27.92 219 SER B O 1
ATOM 4582 N N . LEU B 1 220 ? -2.926 34.969 -33.906 1 26.83 220 LEU B N 1
ATOM 4583 C CA . LEU B 1 220 ? -3.516 33.719 -34.312 1 26.83 220 LEU B CA 1
ATOM 4584 C C . LEU B 1 220 ? -2.441 32.656 -34.5 1 26.83 220 LEU B C 1
ATOM 4586 O O . LEU B 1 220 ? -2.662 31.484 -34.156 1 26.83 220 LEU B O 1
ATOM 4590 N N . ALA B 1 221 ? -1.481 32.938 -35.312 1 28.66 221 ALA B N 1
ATOM 4591 C CA . ALA B 1 221 ? -0.376 32.094 -35.781 1 28.66 221 ALA B CA 1
ATOM 4592 C C . ALA B 1 221 ? 0.42 31.547 -34.594 1 28.66 221 ALA B C 1
ATOM 4594 O O . ALA B 1 221 ? 0.962 30.438 -34.688 1 28.66 221 ALA B O 1
ATOM 4595 N N . ALA B 1 222 ? 0.634 32.312 -33.656 1 28.91 222 ALA B N 1
ATOM 4596 C CA . ALA B 1 222 ? 1.502 32.031 -32.5 1 28.91 222 ALA B CA 1
ATOM 4597 C C . ALA B 1 222 ? 0.839 31.062 -31.531 1 28.91 222 ALA B C 1
ATOM 4599 O O . ALA B 1 222 ? 1.464 30.609 -30.578 1 28.91 222 ALA B O 1
ATOM 4600 N N . LEU B 1 223 ? -0.522 30.875 -31.5 1 28.42 223 LEU B N 1
ATOM 4601 C CA . LEU B 1 223 ? -1.397 29.875 -30.891 1 28.42 223 LEU B CA 1
ATOM 4602 C C . LEU B 1 223 ? -1.002 28.469 -31.328 1 28.42 223 LEU B C 1
ATOM 4604 O O . LEU B 1 223 ? -1.282 27.5 -30.625 1 28.42 223 LEU B O 1
ATOM 4608 N N . GLU B 1 224 ? -0.66 28.219 -32.562 1 28.5 224 GLU B N 1
ATOM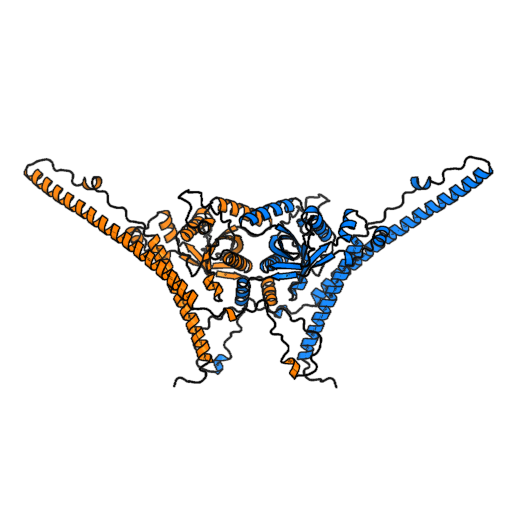 4609 C CA . GLU B 1 224 ? -0.236 26.953 -33.125 1 28.5 224 GLU B CA 1
ATOM 4610 C C . GLU B 1 224 ? 0.913 26.344 -32.312 1 28.5 224 GLU B C 1
ATOM 4612 O O . GLU B 1 224 ? 1.051 25.125 -32.25 1 28.5 224 GLU B O 1
ATOM 4617 N N . LYS B 1 225 ? 1.997 27.094 -32.125 1 27.48 225 LYS B N 1
ATOM 4618 C CA . LYS B 1 225 ? 3.258 26.594 -31.578 1 27.48 225 LYS B CA 1
ATOM 4619 C C . LYS B 1 225 ? 3.135 26.312 -30.094 1 27.48 225 LYS B C 1
ATOM 4621 O O . LYS B 1 225 ? 4.145 26.172 -29.391 1 27.48 225 LYS B O 1
ATOM 4626 N N . SER B 1 226 ? 2.145 26.766 -29.344 1 28.55 226 SER B N 1
ATOM 4627 C CA . SER B 1 226 ? 2.119 26.703 -27.891 1 28.55 226 SER B CA 1
ATOM 4628 C C . SER B 1 226 ? 2.227 25.25 -27.406 1 28.55 226 SER B C 1
ATOM 4630 O O . SER B 1 226 ? 1.486 24.375 -27.859 1 28.55 226 SER B O 1
ATOM 4632 N N . SER B 1 227 ? 3.416 24.844 -27.031 1 29.3 227 SER B N 1
ATOM 4633 C CA . SER B 1 227 ? 4.109 23.641 -26.594 1 29.3 227 SER B CA 1
ATOM 4634 C C . SER B 1 227 ? 3.314 22.891 -25.531 1 29.3 227 SER B C 1
ATOM 4636 O O . SER B 1 227 ? 3.496 23.141 -24.328 1 29.3 227 SER B O 1
ATOM 4638 N N . PHE B 1 228 ? 2.09 22.953 -25.469 1 28.36 228 PHE B N 1
ATOM 4639 C CA . PHE B 1 228 ? 1.104 22.188 -24.719 1 28.36 228 PHE B CA 1
ATOM 4640 C C . PHE B 1 228 ? 1.513 20.719 -24.625 1 28.36 228 PHE B C 1
ATOM 4642 O O . PHE B 1 228 ? 0.806 19.906 -24.031 1 28.36 228 PHE B O 1
ATOM 4649 N N . VAL B 1 229 ? 2.166 20.188 -25.703 1 28.98 229 VAL B N 1
ATOM 4650 C CA . VAL B 1 229 ? 2.625 18.797 -25.734 1 28.98 229 VAL B CA 1
ATOM 4651 C C . VAL B 1 229 ? 3.529 18.531 -24.531 1 28.98 229 VAL B C 1
ATOM 4653 O O . VAL B 1 229 ? 4.516 17.797 -24.656 1 28.98 229 VAL B O 1
ATOM 4656 N N . LYS B 1 230 ? 3.811 19.578 -23.812 1 31.59 230 LYS B N 1
ATOM 4657 C CA . LYS B 1 230 ? 4.879 19.188 -22.906 1 31.59 230 LYS B CA 1
ATOM 4658 C C . LYS B 1 230 ? 4.586 17.812 -22.281 1 31.59 230 LYS B C 1
ATOM 4660 O O . LYS B 1 230 ? 3.436 17.375 -22.25 1 31.59 230 LYS B O 1
ATOM 4665 N N . ASP B 1 231 ? 5.777 17.25 -21.688 1 32.09 231 ASP B N 1
ATOM 4666 C CA . ASP B 1 231 ? 6.219 15.938 -21.219 1 32.09 231 ASP B CA 1
ATOM 4667 C C . ASP B 1 231 ? 5.242 15.367 -20.188 1 32.09 231 ASP B C 1
ATOM 4669 O O . ASP B 1 231 ? 5.102 15.906 -19.094 1 32.09 231 ASP B O 1
ATOM 4673 N N . SER B 1 232 ? 4.098 15.227 -20.594 1 32.62 232 SER B N 1
ATOM 4674 C CA . SER B 1 232 ? 3.328 14.352 -19.719 1 32.62 232 SER B CA 1
ATOM 4675 C C . SER B 1 232 ? 4.23 13.344 -19.016 1 32.62 232 SER B C 1
ATOM 4677 O O . SER B 1 232 ? 4.977 12.609 -19.656 1 32.62 232 SER B O 1
ATOM 4679 N N . VAL B 1 233 ? 4.844 13.812 -17.969 1 34.59 233 VAL B N 1
ATOM 4680 C CA . VAL B 1 233 ? 5.699 12.906 -17.219 1 34.59 233 VAL B CA 1
ATOM 4681 C C . VAL B 1 233 ? 5.262 11.469 -17.438 1 34.59 233 VAL B C 1
ATOM 4683 O O . VAL B 1 233 ? 6.031 10.531 -17.203 1 34.59 233 VAL B O 1
ATOM 4686 N N . LEU B 1 234 ? 3.943 11.359 -17.656 1 32.97 234 LEU B N 1
ATOM 4687 C CA . LEU B 1 234 ? 3.477 9.992 -17.859 1 32.97 234 LEU B CA 1
ATOM 4688 C C . LEU B 1 234 ? 3.447 9.633 -19.328 1 32.97 234 LEU B C 1
ATOM 4690 O O . LEU B 1 234 ? 2.807 8.656 -19.734 1 32.97 234 LEU B O 1
ATOM 4694 N N . ALA B 1 235 ? 3.938 10.562 -20.266 1 28.81 235 ALA B N 1
ATOM 4695 C CA . ALA B 1 235 ? 3.867 10.109 -21.641 1 28.81 235 ALA B CA 1
ATOM 4696 C C . ALA B 1 235 ? 4.578 8.773 -21.812 1 28.81 235 ALA B C 1
ATOM 4698 O O . ALA B 1 235 ? 5.723 8.609 -21.391 1 28.81 235 ALA B O 1
ATOM 4699 N N . PRO B 1 236 ? 3.807 7.789 -21.984 1 28.3 236 PRO B N 1
ATOM 4700 C CA . PRO B 1 236 ? 4.539 6.59 -22.391 1 28.3 236 PRO B CA 1
ATOM 4701 C C . PRO B 1 236 ? 5.594 6.879 -23.453 1 28.3 236 PRO B C 1
ATOM 4703 O O . PRO B 1 236 ? 5.402 7.762 -24.297 1 28.3 236 PRO B O 1
ATOM 4706 N N . ASN B 1 237 ? 6.781 7.238 -23 1 29.36 237 ASN B N 1
ATOM 4707 C CA . ASN B 1 237 ? 7.789 7.18 -24.047 1 29.36 237 ASN B CA 1
ATOM 4708 C C . ASN B 1 237 ? 7.473 6.09 -25.062 1 29.36 237 ASN B C 1
ATOM 4710 O O . ASN B 1 237 ? 7.633 4.902 -24.781 1 29.36 237 ASN B O 1
ATOM 4714 N N . PHE B 1 238 ? 6.617 6.301 -25.891 1 26.25 238 PHE B N 1
ATOM 4715 C CA . PHE B 1 238 ? 6.383 5.418 -27.031 1 26.25 238 PHE B CA 1
ATOM 4716 C C . PHE B 1 238 ? 7.703 4.977 -27.656 1 26.25 238 PHE B C 1
ATOM 4718 O O . PHE B 1 238 ? 7.719 4.148 -28.562 1 26.25 238 PHE B O 1
ATOM 4725 N N . ASP B 1 239 ? 8.656 5.887 -27.484 1 29.45 239 ASP B N 1
ATOM 4726 C CA . ASP B 1 239 ? 9.836 5.379 -28.188 1 29.45 239 ASP B CA 1
ATOM 4727 C C . ASP B 1 239 ? 10.219 3.99 -27.672 1 29.45 239 ASP B C 1
ATOM 4729 O O . ASP B 1 239 ? 10.914 3.242 -28.359 1 29.45 239 ASP B O 1
ATOM 4733 N N . ASN B 1 240 ? 10.078 3.871 -26.406 1 30.92 240 ASN B N 1
ATOM 4734 C CA . ASN B 1 240 ? 10.547 2.559 -25.984 1 30.92 240 ASN B CA 1
ATOM 4735 C C . ASN B 1 240 ? 9.562 1.458 -26.359 1 30.92 240 ASN B C 1
ATOM 4737 O O . ASN B 1 240 ? 9.664 0.331 -25.875 1 30.92 240 ASN B O 1
ATOM 4741 N N . LEU B 1 241 ? 8.516 1.805 -26.781 1 27.7 241 LEU B N 1
ATOM 4742 C CA . LEU B 1 241 ? 7.645 0.85 -27.453 1 27.7 241 LEU B CA 1
ATOM 4743 C C . LEU B 1 241 ? 8.398 0.129 -28.562 1 27.7 241 LEU B C 1
ATOM 4745 O O . LEU B 1 241 ? 7.785 -0.569 -29.375 1 27.7 241 LEU B O 1
ATOM 4749 N N . SER B 1 242 ? 9.352 0.832 -29.141 1 30.17 242 SER B N 1
ATOM 4750 C CA . SER B 1 242 ? 10.023 -0.104 -30.031 1 30.17 242 SER B CA 1
ATOM 4751 C C . SER B 1 242 ? 10.086 -1.501 -29.422 1 30.17 242 SER B C 1
ATOM 4753 O O . SER B 1 242 ? 10.773 -1.716 -28.422 1 30.17 242 SER B O 1
ATOM 4755 N N . LEU B 1 243 ? 8.945 -2.078 -29.109 1 34.88 243 LEU B N 1
ATOM 4756 C CA . LEU B 1 243 ? 8.633 -3.502 -29.031 1 34.88 243 LEU B CA 1
ATOM 4757 C C . LEU B 1 243 ? 9.789 -4.34 -29.578 1 34.88 243 LEU B C 1
ATOM 4759 O O . LEU B 1 243 ? 9.953 -4.449 -30.797 1 34.88 243 LEU B O 1
ATOM 4763 N N . SER B 1 244 ? 10.859 -4.059 -29.344 1 35.84 244 SER B N 1
ATOM 4764 C CA . SER B 1 244 ? 11.852 -5.051 -29.734 1 35.84 244 SER B CA 1
ATOM 4765 C C . SER B 1 244 ? 11.297 -6.469 -29.609 1 35.84 244 SER B C 1
ATOM 4767 O O . SER B 1 244 ? 11.188 -7.008 -28.516 1 35.84 244 SER B O 1
ATOM 4769 N N . ILE B 1 245 ? 10.109 -6.766 -30.297 1 40.06 245 ILE B N 1
ATOM 4770 C CA . ILE B 1 245 ? 9.516 -8.039 -30.703 1 40.06 245 ILE B CA 1
ATOM 4771 C C . ILE B 1 245 ? 10.539 -9.164 -30.516 1 40.06 245 ILE B C 1
ATOM 4773 O O . ILE B 1 245 ? 10.203 -10.227 -29.984 1 40.06 245 ILE B O 1
ATOM 4777 N N . ASP B 1 246 ? 11.859 -8.742 -30.812 1 45.19 246 ASP B N 1
ATOM 4778 C CA . ASP B 1 246 ? 12.898 -9.758 -30.953 1 45.19 246 ASP B CA 1
ATOM 4779 C C . ASP B 1 246 ? 13.289 -10.344 -29.609 1 45.19 246 ASP B C 1
ATOM 4781 O O . ASP B 1 246 ? 13.312 -11.562 -29.438 1 45.19 246 ASP B O 1
ATOM 4785 N N . PRO B 1 247 ? 13.25 -9.391 -28.703 1 48.06 247 PRO B N 1
ATOM 4786 C CA . PRO B 1 247 ? 13.758 -10.039 -27.484 1 48.06 247 PRO B CA 1
ATOM 4787 C C . PRO B 1 247 ? 12.672 -10.797 -26.734 1 48.06 247 PRO B C 1
ATOM 4789 O O . PRO B 1 247 ? 12.945 -11.852 -26.141 1 48.06 247 PRO B O 1
ATOM 4792 N N . PHE B 1 248 ? 11.406 -10.32 -26.906 1 50.03 248 PHE B N 1
ATOM 4793 C CA . PHE B 1 248 ? 10.32 -11.031 -26.25 1 50.03 248 PHE B CA 1
ATOM 4794 C C . PHE B 1 248 ? 10.07 -12.383 -26.922 1 50.03 248 PHE B C 1
ATOM 4796 O O . PHE B 1 248 ? 9.969 -13.406 -26.234 1 50.03 248 PHE B O 1
ATOM 4803 N N . LEU B 1 249 ? 9.984 -12.273 -28.172 1 51.59 249 LEU B N 1
ATOM 4804 C CA . LEU B 1 249 ? 9.742 -13.508 -28.891 1 51.59 249 LEU B CA 1
ATOM 4805 C C . LEU B 1 249 ? 10.922 -14.469 -28.734 1 51.59 249 LEU B C 1
ATOM 4807 O O . LEU B 1 249 ? 10.727 -15.68 -28.578 1 51.59 249 LEU B O 1
ATOM 4811 N N . GLU B 1 250 ? 12.055 -13.836 -28.672 1 51.38 250 GLU B N 1
ATOM 4812 C CA . GLU B 1 250 ? 13.25 -14.656 -28.5 1 51.38 250 GLU B CA 1
ATOM 4813 C C . GLU B 1 250 ? 13.258 -15.328 -27.125 1 51.38 250 GLU B C 1
ATOM 4815 O O . GLU B 1 250 ? 13.523 -16.531 -27.016 1 51.38 250 GLU B O 1
ATOM 4820 N N . LYS B 1 251 ? 12.859 -14.539 -26.266 1 59.47 251 LYS B N 1
ATOM 4821 C CA . LYS B 1 251 ? 12.906 -15.086 -24.906 1 59.47 251 LYS B CA 1
ATOM 4822 C C . LYS B 1 251 ? 11.797 -16.109 -24.688 1 59.47 251 LYS B C 1
ATOM 4824 O O . LYS B 1 251 ? 12 -17.125 -24.031 1 59.47 251 LYS B O 1
ATOM 4829 N N . ASN B 1 252 ? 10.664 -15.836 -25.234 1 57.03 252 ASN B N 1
ATOM 4830 C CA . ASN B 1 252 ? 9.586 -16.812 -25.156 1 57.03 252 ASN B CA 1
ATOM 4831 C C . ASN B 1 252 ? 9.953 -18.109 -25.859 1 57.03 252 ASN B C 1
ATOM 4833 O O . ASN B 1 252 ? 9.602 -19.203 -25.391 1 57.03 252 ASN B O 1
ATOM 4837 N N . CYS B 1 253 ? 10.703 -17.922 -26.938 1 56.69 253 CYS B N 1
ATOM 4838 C CA . CYS B 1 253 ? 11.141 -19.109 -27.656 1 56.69 253 CYS B CA 1
ATOM 4839 C C . CYS B 1 253 ? 12.156 -19.906 -26.844 1 56.69 253 CYS B C 1
ATOM 4841 O O . CYS B 1 253 ? 12.117 -21.141 -26.828 1 56.69 253 CYS B O 1
ATOM 4843 N N . ASP B 1 254 ? 12.922 -19.109 -26.188 1 59.12 254 ASP B N 1
ATOM 4844 C CA . ASP B 1 254 ? 13.914 -19.766 -25.344 1 59.12 254 ASP B CA 1
ATOM 4845 C C . ASP B 1 254 ? 13.242 -20.531 -24.188 1 59.12 254 ASP B C 1
ATOM 4847 O O . ASP B 1 254 ? 13.609 -21.672 -23.891 1 59.12 254 ASP B O 1
ATOM 4851 N N . LEU B 1 255 ? 12.258 -19.953 -23.672 1 59.66 255 LEU B N 1
ATOM 4852 C CA . LEU B 1 255 ? 11.523 -20.578 -22.562 1 59.66 255 LEU B CA 1
ATOM 4853 C C . LEU B 1 255 ? 10.766 -21.797 -23.047 1 59.66 255 LEU B C 1
ATOM 4855 O O . LEU B 1 255 ? 10.719 -22.828 -22.359 1 59.66 255 LEU B O 1
ATOM 4859 N N . LEU B 1 256 ? 10.281 -21.656 -24.203 1 58.84 256 LEU B N 1
ATOM 4860 C CA . LEU B 1 256 ? 9.586 -22.797 -24.812 1 58.84 256 LEU B CA 1
ATOM 4861 C C . LEU B 1 256 ? 10.547 -23.953 -25.078 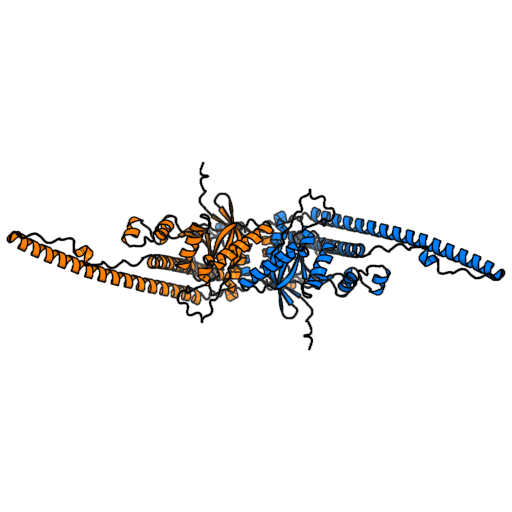1 58.84 256 LEU B C 1
ATOM 4863 O O . LEU B 1 256 ? 10.234 -25.109 -24.781 1 58.84 256 LEU B O 1
ATOM 4867 N N . LEU B 1 257 ? 11.727 -23.578 -25.531 1 53.75 257 LEU B N 1
ATOM 4868 C CA . LEU B 1 257 ? 12.75 -24.578 -25.812 1 53.75 257 LEU B CA 1
ATOM 4869 C C . LEU B 1 257 ? 13.18 -25.297 -24.531 1 53.75 257 LEU B C 1
ATOM 4871 O O . LEU B 1 257 ? 13.312 -26.516 -24.5 1 53.75 257 LEU B O 1
ATOM 4875 N N . ASP B 1 258 ? 13.281 -24.484 -23.562 1 66.5 258 ASP B N 1
ATOM 4876 C CA . ASP B 1 258 ? 13.641 -25.062 -22.266 1 66.5 258 ASP B CA 1
ATOM 4877 C C . ASP B 1 258 ? 12.562 -26.016 -21.766 1 66.5 258 ASP B C 1
ATOM 4879 O O . ASP B 1 258 ? 12.875 -27.078 -21.219 1 66.5 258 ASP B O 1
ATOM 4883 N N . SER B 1 259 ? 11.344 -25.641 -21.969 1 63.41 259 SER B N 1
ATOM 4884 C CA . SER B 1 259 ? 10.227 -26.484 -21.562 1 63.41 259 SER B CA 1
ATOM 4885 C C . SER B 1 259 ? 10.164 -27.766 -22.375 1 63.41 259 SER B C 1
ATOM 4887 O O . SER B 1 259 ? 9.875 -28.844 -21.844 1 63.41 259 SER B O 1
ATOM 4889 N N . ILE B 1 260 ? 10.531 -27.688 -23.609 1 56.69 260 ILE B N 1
ATOM 4890 C CA . ILE B 1 260 ? 10.539 -28.844 -24.484 1 56.69 260 ILE B CA 1
ATOM 4891 C C . ILE B 1 260 ? 11.664 -29.797 -24.078 1 56.69 260 ILE B C 1
ATOM 4893 O O . ILE B 1 260 ? 11.477 -31.016 -24.031 1 56.69 260 ILE B O 1
ATOM 4897 N N . GLU B 1 261 ? 12.789 -29.172 -23.734 1 61.25 261 GLU B N 1
ATOM 4898 C CA . GLU B 1 261 ? 13.914 -29.984 -23.281 1 61.25 261 GLU B CA 1
ATOM 4899 C C . GLU B 1 261 ? 13.562 -30.734 -22 1 61.25 261 GLU B C 1
ATOM 4901 O O . GLU B 1 261 ? 13.891 -31.906 -21.859 1 61.25 261 GLU B O 1
ATOM 4906 N N . THR B 1 262 ? 12.961 -30 -21.156 1 68.94 262 THR B N 1
ATOM 4907 C CA . THR B 1 262 ? 12.531 -30.625 -19.906 1 68.94 262 THR B CA 1
ATOM 4908 C C . THR B 1 262 ? 11.547 -31.75 -20.188 1 68.94 262 THR B C 1
ATOM 4910 O O . THR B 1 262 ? 11.625 -32.812 -19.562 1 68.94 262 THR B O 1
ATOM 4913 N N . HIS B 1 263 ? 10.656 -31.531 -21.109 1 59.81 263 HIS B N 1
ATOM 4914 C CA . HIS B 1 263 ? 9.711 -32.562 -21.516 1 59.81 263 HIS B CA 1
ATOM 4915 C C . HIS B 1 263 ? 10.43 -33.781 -22.047 1 59.81 263 HIS B C 1
ATOM 4917 O O . HIS B 1 263 ? 10.062 -34.938 -21.734 1 59.81 263 HIS B O 1
ATOM 4923 N N . HIS B 1 264 ? 11.453 -33.5 -22.828 1 57.44 264 HIS B N 1
ATOM 4924 C CA . HIS B 1 264 ? 12.234 -34.594 -23.422 1 57.44 264 HIS B CA 1
ATOM 4925 C C . HIS B 1 264 ? 12.945 -35.406 -22.328 1 57.44 264 HIS B C 1
ATOM 4927 O O . HIS B 1 264 ? 12.938 -36.625 -22.359 1 57.44 264 HIS B O 1
ATOM 4933 N N . THR B 1 265 ? 13.516 -34.688 -21.438 1 67.94 265 THR B N 1
ATOM 4934 C CA . THR B 1 265 ? 14.227 -35.344 -20.344 1 67.94 265 THR B CA 1
ATOM 4935 C C . THR B 1 265 ? 13.273 -36.219 -19.547 1 67.94 265 THR B C 1
ATOM 4937 O O . THR B 1 265 ? 13.594 -37.375 -19.203 1 67.94 265 THR B O 1
ATOM 4940 N N . GLU B 1 266 ? 12.109 -35.688 -19.312 1 65.94 266 GLU B N 1
ATOM 4941 C CA . GLU B 1 266 ? 11.125 -36.438 -18.531 1 65.94 266 GLU B CA 1
ATOM 4942 C C . GLU B 1 266 ? 10.602 -37.625 -19.312 1 65.94 266 GLU B C 1
ATOM 4944 O O . GLU B 1 266 ? 10.375 -38.688 -18.75 1 65.94 266 GLU B O 1
ATOM 4949 N N . THR B 1 267 ? 10.445 -37.5 -20.594 1 61.5 267 THR B N 1
ATOM 4950 C CA . THR B 1 267 ? 10.008 -38.594 -21.438 1 61.5 267 THR B CA 1
ATOM 4951 C C . THR B 1 267 ? 11.062 -39.688 -21.484 1 61.5 267 THR B C 1
ATOM 4953 O O . THR B 1 267 ? 10.727 -40.875 -21.453 1 61.5 267 THR B O 1
ATOM 4956 N N . ASN B 1 268 ? 12.305 -39.281 -21.453 1 66.44 268 ASN B N 1
ATOM 4957 C CA . ASN B 1 268 ? 13.398 -40.219 -21.453 1 66.44 268 ASN B CA 1
ATOM 4958 C C . ASN B 1 268 ? 13.453 -41.031 -20.141 1 66.44 268 ASN B C 1
ATOM 4960 O O . ASN B 1 268 ? 13.68 -42.219 -20.156 1 66.44 268 ASN B O 1
ATOM 4964 N N . ASN B 1 269 ? 13.242 -40.25 -19.125 1 73.69 269 ASN B N 1
ATOM 4965 C CA . ASN B 1 269 ? 13.195 -40.906 -17.828 1 73.69 269 ASN B CA 1
ATOM 4966 C C . ASN B 1 269 ? 12.062 -41.938 -17.766 1 73.69 269 ASN B C 1
ATOM 4968 O O . ASN B 1 269 ? 12.242 -43.031 -17.219 1 73.69 269 ASN B O 1
ATOM 4972 N N . PHE B 1 270 ? 11.039 -41.594 -18.328 1 68.81 270 PHE B N 1
ATOM 4973 C CA . PHE B 1 270 ? 9.898 -42.5 -18.344 1 68.81 270 PHE B CA 1
ATOM 4974 C C . PHE B 1 270 ? 10.18 -43.719 -19.234 1 68.81 270 PHE B C 1
ATOM 4976 O O . PHE B 1 270 ? 9.812 -44.844 -18.906 1 68.81 270 PHE B O 1
ATOM 4983 N N . GLN B 1 271 ? 10.82 -43.5 -20.328 1 70 271 GLN B N 1
ATOM 4984 C CA . GLN B 1 271 ? 11.195 -44.562 -21.234 1 70 271 GLN B CA 1
ATOM 4985 C C . GLN B 1 271 ? 12.156 -45.531 -20.547 1 70 271 GLN B C 1
ATOM 4987 O O . GLN B 1 271 ? 12.047 -46.75 -20.719 1 70 271 GLN B O 1
ATOM 4992 N N . TYR B 1 272 ? 13.07 -44.969 -19.844 1 73 272 TYR B N 1
ATOM 4993 C CA . TYR B 1 272 ? 13.984 -45.781 -19.078 1 73 272 TYR B CA 1
ATOM 4994 C C . TYR B 1 272 ? 13.227 -46.656 -18.078 1 73 272 TYR B C 1
ATOM 4996 O O . TYR B 1 272 ? 13.516 -47.844 -17.938 1 73 272 TYR B O 1
ATOM 5004 N N . TYR B 1 273 ? 12.289 -46 -17.391 1 71.56 273 TYR B N 1
ATOM 5005 C CA . TYR B 1 273 ? 11.438 -46.75 -16.469 1 71.56 273 TYR B CA 1
ATOM 5006 C C . TYR B 1 273 ? 10.695 -47.875 -17.188 1 71.56 273 TYR B C 1
ATOM 5008 O O . TYR B 1 273 ? 10.641 -49 -16.703 1 71.56 273 TYR B O 1
ATOM 5016 N N . GLN B 1 274 ? 10.156 -47.625 -18.297 1 72.62 274 GLN B N 1
ATOM 5017 C CA . GLN B 1 274 ? 9.406 -48.594 -19.078 1 72.62 274 GLN B CA 1
ATOM 5018 C C . GLN B 1 274 ? 10.289 -49.781 -19.484 1 72.62 274 GLN B C 1
ATOM 5020 O O . GLN B 1 274 ? 9.859 -50.938 -19.422 1 72.62 274 GLN B O 1
ATOM 5025 N N . ARG B 1 275 ? 11.484 -49.469 -19.844 1 74.06 275 ARG B N 1
ATOM 5026 C CA . ARG B 1 275 ? 12.43 -50.531 -20.234 1 74.06 275 ARG B CA 1
ATOM 5027 C C . ARG B 1 275 ? 12.812 -51.375 -19.031 1 74.06 275 ARG B C 1
ATOM 5029 O O . ARG B 1 275 ? 12.867 -52.594 -19.141 1 74.06 275 ARG B O 1
ATOM 5036 N N . SER B 1 276 ? 12.992 -50.719 -17.953 1 75.06 276 SER B N 1
ATOM 5037 C CA . SER B 1 276 ? 13.328 -51.438 -16.734 1 75.06 276 SER B CA 1
ATOM 5038 C C . SER B 1 276 ? 12.18 -52.344 -16.281 1 75.06 276 SER B C 1
ATOM 5040 O O . SER B 1 276 ? 12.398 -53.469 -15.867 1 75.06 276 SER B O 1
ATOM 5042 N N . LEU B 1 277 ? 11.047 -51.75 -16.344 1 76.81 277 LEU B N 1
ATOM 5043 C CA . LEU B 1 277 ? 9.859 -52.5 -15.992 1 76.81 277 LEU B CA 1
ATOM 5044 C C . LEU B 1 277 ? 9.703 -53.719 -16.906 1 76.81 277 LEU B C 1
ATOM 5046 O O . LEU B 1 277 ? 9.406 -54.812 -16.438 1 76.81 277 LEU B O 1
ATOM 5050 N N . ALA B 1 278 ? 9.875 -53.562 -18.203 1 76.88 278 ALA B N 1
ATOM 5051 C CA . ALA B 1 278 ? 9.766 -54.656 -19.172 1 76.88 278 ALA B CA 1
ATOM 5052 C C . ALA B 1 278 ? 10.797 -55.75 -18.906 1 76.88 278 ALA B C 1
ATOM 5054 O O . ALA B 1 278 ? 10.484 -56.938 -19 1 76.88 278 ALA B O 1
ATOM 5055 N N . ARG B 1 279 ? 11.984 -55.312 -18.531 1 81.69 279 ARG B N 1
ATOM 5056 C CA . ARG B 1 279 ? 13.047 -56.25 -18.203 1 81.69 279 ARG B CA 1
ATOM 5057 C C . ARG B 1 279 ? 12.688 -57.094 -16.969 1 81.69 279 ARG B C 1
ATOM 5059 O O . ARG B 1 279 ? 12.859 -58.312 -16.969 1 81.69 279 ARG B O 1
ATOM 5066 N N . GLU B 1 280 ? 12.188 -56.406 -16.016 1 81.06 280 GLU B N 1
ATOM 5067 C CA . GLU B 1 280 ? 11.82 -57.094 -14.789 1 81.06 280 GLU B CA 1
ATOM 5068 C C . GLU B 1 280 ? 10.625 -58.031 -15.023 1 81.06 280 GLU B C 1
ATOM 5070 O O . GLU B 1 280 ? 10.57 -59.125 -14.477 1 81.06 280 GLU B O 1
ATOM 5075 N N . GLN B 1 281 ? 9.727 -57.594 -15.766 1 81 281 GLN B N 1
ATOM 5076 C CA . GLN B 1 281 ? 8.57 -58.406 -16.109 1 81 281 GLN B CA 1
ATOM 5077 C C . GLN B 1 281 ? 8.992 -59.656 -16.891 1 81 281 GLN B C 1
ATOM 5079 O O . GLN B 1 281 ? 8.43 -60.719 -16.703 1 81 281 GLN B O 1
ATOM 5084 N N . ALA B 1 282 ? 9.914 -59.5 -17.766 1 81.69 282 ALA B N 1
ATOM 5085 C CA . ALA B 1 282 ? 10.43 -60.625 -18.531 1 81.69 282 ALA B CA 1
ATOM 5086 C C . ALA B 1 282 ? 11.078 -61.656 -17.625 1 81.69 282 ALA B C 1
ATOM 5088 O O . ALA B 1 282 ? 10.898 -62.875 -17.812 1 81.69 282 ALA B O 1
ATOM 5089 N N . LYS B 1 283 ? 11.773 -61.156 -16.609 1 85.31 283 LYS B N 1
ATOM 5090 C CA . LYS B 1 283 ? 12.391 -62.062 -15.641 1 85.31 283 LYS B CA 1
ATOM 5091 C C . LYS B 1 283 ? 11.328 -62.844 -14.867 1 85.31 283 LYS B C 1
ATOM 5093 O O . LYS B 1 283 ? 11.5 -64.062 -14.625 1 85.31 283 LYS B O 1
ATOM 5098 N N . ILE B 1 284 ? 10.336 -62.062 -14.555 1 83.5 284 ILE B N 1
ATOM 5099 C CA . ILE B 1 284 ? 9.25 -62.688 -13.812 1 83.5 284 ILE B CA 1
ATOM 5100 C C . ILE B 1 284 ? 8.562 -63.75 -14.68 1 83.5 284 ILE B C 1
ATOM 5102 O O . ILE B 1 284 ? 8.289 -64.875 -14.211 1 83.5 284 ILE B O 1
ATOM 5106 N N . THR B 1 285 ? 8.312 -63.438 -15.93 1 85.75 285 THR B N 1
ATOM 5107 C CA . THR B 1 285 ? 7.68 -64.375 -16.859 1 85.75 285 THR B CA 1
ATOM 5108 C C . THR B 1 285 ? 8.547 -65.625 -17.047 1 85.75 285 THR B C 1
ATOM 5110 O O . THR B 1 285 ? 8.039 -66.75 -17.094 1 85.75 285 THR B O 1
ATOM 5113 N N . ALA B 1 286 ? 9.859 -65.438 -17.156 1 87.31 286 ALA B N 1
ATOM 5114 C CA . ALA B 1 286 ? 10.797 -66.562 -17.297 1 87.31 286 ALA B CA 1
ATOM 5115 C C . ALA B 1 286 ? 10.797 -67.438 -16.047 1 87.31 286 ALA B C 1
ATOM 5117 O O . ALA B 1 286 ? 10.805 -68.625 -16.141 1 87.31 286 ALA B O 1
ATOM 5118 N N . TRP B 1 287 ? 10.789 -66.75 -14.938 1 86.38 287 TRP B N 1
ATOM 5119 C CA . TRP B 1 287 ? 10.742 -67.5 -13.672 1 86.38 287 TRP B CA 1
ATOM 5120 C C . TRP B 1 287 ? 9.469 -68.312 -13.562 1 86.38 287 TRP B C 1
ATOM 5122 O O . TRP B 1 287 ? 9.516 -69.5 -13.18 1 86.38 287 TRP B O 1
ATOM 5132 N N . GLN B 1 288 ? 8.375 -67.688 -13.914 1 87.69 288 GLN B N 1
ATOM 5133 C CA . GLN B 1 288 ? 7.09 -68.375 -13.859 1 87.69 288 GLN B CA 1
ATOM 5134 C C . GLN B 1 288 ? 7.062 -69.562 -14.805 1 87.69 288 GLN B C 1
ATOM 5136 O O . GLN B 1 288 ? 6.527 -70.625 -14.461 1 87.69 288 GLN B O 1
ATOM 5141 N N . ALA B 1 289 ? 7.621 -69.438 -15.938 1 89.19 289 ALA B N 1
ATOM 5142 C CA . ALA B 1 289 ? 7.68 -70.562 -16.906 1 89.19 289 ALA B CA 1
ATOM 5143 C C . ALA B 1 289 ? 8.539 -71.688 -16.391 1 89.19 289 ALA B C 1
ATOM 5145 O O . ALA B 1 289 ? 8.164 -72.875 -16.516 1 89.19 289 ALA B O 1
ATOM 5146 N N . LYS B 1 290 ? 9.688 -71.375 -15.805 1 89.56 290 LYS B N 1
ATOM 5147 C CA . LYS B 1 290 ? 10.57 -72.375 -15.227 1 89.56 290 LYS B CA 1
ATOM 5148 C C . LYS B 1 290 ? 9.891 -73.125 -14.086 1 89.56 290 LYS B C 1
ATOM 5150 O O . LYS B 1 290 ? 9.992 -74.312 -13.977 1 89.56 290 LYS B O 1
ATOM 5155 N N . ARG B 1 291 ? 9.227 -72.312 -13.25 1 88.56 291 ARG B N 1
ATOM 5156 C CA . ARG B 1 291 ? 8.516 -72.875 -12.109 1 88.56 291 ARG B CA 1
ATOM 5157 C C . ARG B 1 291 ? 7.398 -73.812 -12.578 1 88.56 291 ARG B C 1
ATOM 5159 O O . ARG B 1 291 ? 7.207 -74.875 -12.016 1 88.56 291 ARG B O 1
ATOM 5166 N N . LYS B 1 292 ? 6.727 -73.438 -13.609 1 89.56 292 LYS B N 1
ATOM 5167 C CA . LYS B 1 292 ? 5.66 -74.25 -14.172 1 89.56 292 LYS B CA 1
ATOM 5168 C C . LYS B 1 292 ? 6.207 -75.562 -14.742 1 89.56 292 LYS B C 1
ATOM 5170 O O . LYS B 1 292 ? 5.609 -76.625 -14.555 1 89.56 292 LYS B O 1
ATOM 5175 N N . ALA B 1 293 ? 7.316 -75.5 -15.375 1 91.38 293 ALA B N 1
ATOM 5176 C CA . ALA B 1 293 ? 7.957 -76.688 -15.93 1 91.38 293 ALA B CA 1
ATOM 5177 C C . ALA B 1 293 ? 8.438 -77.625 -14.82 1 91.38 293 ALA B C 1
ATOM 5179 O O . ALA B 1 293 ? 8.266 -78.812 -14.914 1 91.38 293 ALA B O 1
ATOM 5180 N N . GLU B 1 294 ? 9.016 -77 -13.836 1 91.12 294 GLU B N 1
ATOM 5181 C CA . GLU B 1 294 ? 9.477 -77.75 -12.688 1 91.12 294 GLU B CA 1
ATOM 5182 C C . GLU B 1 294 ? 8.305 -78.438 -12 1 91.12 294 GLU B C 1
ATOM 5184 O O . GLU B 1 294 ? 8.406 -79.625 -11.625 1 91.12 294 GLU B O 1
ATOM 5189 N N . ASN B 1 295 ? 7.238 -77.75 -11.852 1 91.44 295 ASN B N 1
ATOM 5190 C CA . ASN B 1 295 ? 6.059 -78.312 -11.203 1 91.44 295 ASN B CA 1
ATOM 5191 C C . ASN B 1 295 ? 5.41 -79.375 -12.062 1 91.44 295 ASN B C 1
ATOM 5193 O O . ASN B 1 295 ? 4.871 -80.375 -11.531 1 91.44 295 ASN B O 1
ATOM 5197 N N . ALA B 1 296 ? 5.465 -79.25 -13.344 1 90.31 296 ALA B N 1
ATOM 5198 C CA . ALA B 1 296 ? 4.969 -80.312 -14.242 1 90.31 296 ALA B CA 1
ATOM 5199 C C . ALA B 1 296 ? 5.777 -81.562 -14.086 1 90.31 296 ALA B C 1
ATOM 5201 O O . ALA B 1 296 ? 5.211 -82.688 -14.047 1 90.31 296 ALA B O 1
ATOM 5202 N N . SER B 1 297 ? 7.055 -81.438 -13.992 1 91.62 297 SER B N 1
ATOM 5203 C CA . SER B 1 297 ? 7.938 -82.562 -13.789 1 91.62 297 SER B CA 1
ATOM 5204 C C . SER B 1 297 ? 7.703 -83.188 -12.422 1 91.62 297 SER B C 1
ATOM 5206 O O . SER B 1 297 ? 7.672 -84.438 -12.312 1 91.62 297 SER B O 1
ATOM 5208 N N . ARG B 1 298 ? 7.473 -82.312 -11.453 1 90.62 298 ARG B N 1
ATOM 5209 C CA . ARG B 1 298 ? 7.219 -82.875 -10.117 1 90.62 298 ARG B CA 1
ATOM 5210 C C . ARG B 1 298 ? 5.871 -83.562 -10.047 1 90.62 298 ARG B C 1
ATOM 5212 O O . ARG B 1 298 ? 5.73 -84.562 -9.367 1 90.62 298 ARG B O 1
ATOM 5219 N N . ALA B 1 299 ? 4.949 -83.062 -10.719 1 89.81 299 ALA B N 1
ATOM 5220 C CA . ALA B 1 299 ? 3.633 -83.688 -10.789 1 89.81 299 ALA B CA 1
ATOM 5221 C C . ALA B 1 299 ? 3.715 -85.062 -11.438 1 89.81 299 ALA B C 1
ATOM 5223 O O . ALA B 1 299 ? 3.066 -86 -10.984 1 89.81 299 ALA B O 1
ATOM 5224 N N . ALA B 1 300 ? 4.543 -85.188 -12.422 1 90.19 300 ALA B N 1
ATOM 5225 C CA . ALA B 1 300 ? 4.734 -86.438 -13.109 1 90.19 300 ALA B CA 1
ATOM 5226 C C . ALA B 1 300 ? 5.398 -87.438 -12.188 1 90.19 300 ALA B C 1
ATOM 5228 O O . ALA B 1 300 ? 5.145 -88.625 -12.297 1 90.19 300 ALA B O 1
ATOM 5229 N N . LEU B 1 301 ? 6.168 -86.938 -11.258 1 90.94 301 LEU B N 1
ATOM 5230 C CA . LEU B 1 301 ? 6.898 -87.812 -10.344 1 90.94 301 LEU B CA 1
ATOM 5231 C C . LEU B 1 301 ? 6.156 -87.938 -9.016 1 90.94 301 LEU B C 1
ATOM 5233 O O . LEU B 1 301 ? 6.676 -88.562 -8.07 1 90.94 301 LEU B O 1
ATOM 5237 N N . LYS B 1 302 ? 4.953 -87.375 -8.977 1 90 302 LYS B N 1
ATOM 5238 C CA . LYS B 1 302 ? 4.074 -87.438 -7.812 1 90 302 LYS B CA 1
ATOM 5239 C C . LYS B 1 302 ? 4.711 -86.75 -6.605 1 90 302 LYS B C 1
ATOM 5241 O O . LYS B 1 302 ? 4.609 -87.25 -5.48 1 90 302 LYS B O 1
ATOM 5246 N N . GLN B 1 303 ? 5.516 -85.812 -6.922 1 88.12 303 GLN B N 1
ATOM 5247 C CA . GLN B 1 303 ? 6.133 -85 -5.875 1 88.12 303 GLN B CA 1
ATOM 5248 C C . GLN B 1 303 ? 5.312 -83.75 -5.582 1 88.12 303 GLN B C 1
ATOM 5250 O O . GLN B 1 303 ? 4.52 -83.312 -6.422 1 88.12 303 GLN B O 1
ATOM 5255 N N . PRO B 1 304 ? 5.438 -83.188 -4.332 1 89.06 304 PRO B N 1
ATOM 5256 C CA . PRO B 1 304 ? 4.68 -82 -3.996 1 89.06 304 PRO B CA 1
ATOM 5257 C C . PRO B 1 304 ? 5.086 -80.75 -4.84 1 89.06 304 PRO B C 1
ATOM 5259 O O . PRO B 1 304 ? 6.273 -80.562 -5.078 1 89.06 304 PRO B O 1
ATOM 5262 N N . LEU B 1 305 ? 4.047 -80.125 -5.414 1 86.5 305 LEU B N 1
ATOM 5263 C CA . LEU B 1 305 ? 4.254 -78.938 -6.289 1 86.5 305 LEU B CA 1
ATOM 5264 C C . LEU B 1 305 ? 4.863 -77.75 -5.52 1 86.5 305 LEU B C 1
ATOM 5266 O O . LEU B 1 305 ? 4.66 -77.625 -4.309 1 86.5 305 LEU B O 1
ATOM 5270 N N . LEU B 1 306 ? 5.766 -77 -6.195 1 84.94 306 LEU B N 1
ATOM 5271 C CA . LEU B 1 306 ? 6.379 -75.812 -5.609 1 84.94 306 LEU B CA 1
ATOM 5272 C C . LEU B 1 306 ? 5.469 -74.625 -5.758 1 84.94 306 LEU B C 1
ATOM 5274 O O . LEU B 1 306 ? 4.68 -74.562 -6.703 1 84.94 306 LEU B O 1
ATOM 5278 N N . PRO B 1 307 ? 5.512 -73.625 -4.688 1 84.44 307 PRO B N 1
ATOM 5279 C CA . PRO B 1 307 ? 4.648 -72.438 -4.738 1 84.44 307 PRO B CA 1
ATOM 5280 C C . PRO B 1 307 ? 4.926 -71.562 -5.957 1 84.44 307 PRO B C 1
ATOM 5282 O O . PRO B 1 307 ? 6.086 -71.375 -6.309 1 84.44 307 PRO B O 1
ATOM 5285 N N . GLU B 1 308 ? 3.896 -71.188 -6.754 1 82.5 308 GLU B N 1
ATOM 5286 C CA . GLU B 1 308 ? 3.984 -70.375 -7.973 1 82.5 308 GLU B CA 1
ATOM 5287 C C . GLU B 1 308 ? 3.941 -68.938 -7.652 1 82.5 308 GLU B C 1
ATOM 5289 O O . GLU B 1 308 ? 4.145 -68.062 -8.539 1 82.5 308 GLU B O 1
ATOM 5294 N N . ASP B 1 309 ? 3.777 -68.5 -6.398 1 81.06 309 ASP B N 1
ATOM 5295 C CA . ASP B 1 309 ? 3.607 -67.062 -6.047 1 81.06 309 ASP B CA 1
ATOM 5296 C C . ASP B 1 309 ? 4.887 -66.5 -5.441 1 81.06 309 ASP B C 1
ATOM 5298 O O . ASP B 1 309 ? 4.906 -65.375 -4.988 1 81.06 309 ASP B O 1
ATOM 5302 N N . GLU B 1 310 ? 5.949 -67.188 -5.527 1 82.75 310 GLU B N 1
ATOM 5303 C CA . GLU B 1 310 ? 7.191 -66.75 -4.898 1 82.75 310 GLU B CA 1
ATOM 5304 C C . GLU B 1 310 ? 7.82 -65.625 -5.656 1 82.75 310 GLU B C 1
ATOM 5306 O O . GLU B 1 310 ? 8.641 -64.875 -5.105 1 82.75 310 GLU B O 1
ATOM 5311 N N . TYR B 1 311 ? 7.375 -65.5 -6.938 1 79.75 311 TYR B N 1
ATOM 5312 C CA . TYR B 1 311 ? 7.945 -64.438 -7.754 1 79.75 311 TYR B CA 1
ATOM 5313 C C . TYR B 1 311 ? 7.641 -63.062 -7.156 1 79.75 311 TYR B C 1
ATOM 5315 O O . TYR B 1 311 ? 8.422 -62.125 -7.316 1 79.75 311 TYR B O 1
ATOM 5323 N N . GLN B 1 312 ? 6.559 -62.875 -6.469 1 78.56 312 GLN B N 1
ATOM 5324 C CA . GLN B 1 312 ? 6.168 -61.594 -5.879 1 78.56 312 GLN B CA 1
ATOM 5325 C C . GLN B 1 312 ? 7.164 -61.156 -4.809 1 78.56 312 GLN B C 1
ATOM 5327 O O . GLN B 1 312 ? 7.363 -59.969 -4.598 1 78.56 312 GLN B O 1
ATOM 5332 N N . ARG B 1 313 ? 7.711 -62.094 -4.16 1 78.12 313 ARG B N 1
ATOM 5333 C CA . ARG B 1 313 ? 8.68 -61.844 -3.105 1 78.12 313 ARG B CA 1
ATOM 5334 C C . ARG B 1 313 ? 10.086 -61.688 -3.682 1 78.12 313 ARG B C 1
ATOM 5336 O O . ARG B 1 313 ? 10.891 -60.906 -3.17 1 78.12 313 ARG B O 1
ATOM 5343 N N . LEU B 1 314 ? 10.328 -62.344 -4.781 1 78.94 314 LEU B N 1
ATOM 5344 C CA . LEU B 1 314 ? 11.672 -62.406 -5.344 1 78.94 314 LEU B CA 1
ATOM 5345 C C . LEU B 1 314 ? 11.961 -61.188 -6.223 1 78.94 314 LEU B C 1
ATOM 5347 O O . LEU B 1 314 ? 13.094 -60.719 -6.273 1 78.94 314 LEU B O 1
ATOM 5351 N N . PHE B 1 315 ? 10.945 -60.781 -6.973 1 80.75 315 PHE B N 1
ATOM 5352 C CA . PHE B 1 315 ? 11.172 -59.688 -7.91 1 80.75 315 PHE B CA 1
ATOM 5353 C C . PHE B 1 315 ? 10.445 -58.406 -7.461 1 80.75 315 PHE B C 1
ATOM 5355 O O . PHE B 1 315 ? 9.289 -58.469 -7.043 1 80.75 315 PHE B O 1
ATOM 5362 N N . LYS B 1 316 ? 11.188 -57.344 -7.344 1 77.19 316 LYS B N 1
ATOM 5363 C CA . LYS B 1 316 ? 10.617 -56.031 -7.02 1 77.19 316 LYS B CA 1
ATOM 5364 C C . LYS B 1 316 ? 10.508 -55.156 -8.266 1 77.19 316 LYS B C 1
ATOM 5366 O O . LYS B 1 316 ? 11.5 -54.906 -8.953 1 77.19 316 LYS B O 1
ATOM 5371 N N . LEU B 1 317 ? 9.242 -54.875 -8.617 1 74.19 317 LEU B N 1
ATOM 5372 C CA . LEU B 1 317 ? 8.992 -54.062 -9.789 1 74.19 317 LEU B CA 1
ATOM 5373 C C . LEU B 1 317 ? 9.375 -52.594 -9.523 1 74.19 317 LEU B C 1
ATOM 5375 O O . LEU B 1 317 ? 9.227 -52.125 -8.398 1 74.19 317 LEU B O 1
ATOM 5379 N N . PRO B 1 318 ? 10.023 -52.031 -10.555 1 71.69 318 PRO B N 1
ATOM 5380 C CA . PRO B 1 318 ? 10.383 -50.625 -10.391 1 71.69 318 PRO B CA 1
ATOM 5381 C C . PRO B 1 318 ? 9.164 -49.719 -10.188 1 71.69 318 PRO B C 1
ATOM 5383 O O . PRO B 1 318 ? 8.086 -50.031 -10.711 1 71.69 318 PRO B O 1
ATOM 5386 N N . GLN B 1 319 ? 9.375 -48.75 -9.352 1 74.5 319 GLN B N 1
ATOM 5387 C CA . GLN B 1 319 ? 8.297 -47.812 -9.07 1 74.5 319 GLN B CA 1
ATOM 5388 C C . GLN B 1 319 ? 8.18 -46.781 -10.172 1 74.5 319 GLN B C 1
ATOM 5390 O O . GLN B 1 319 ? 9.195 -46.25 -10.641 1 74.5 319 GLN B O 1
ATOM 5395 N N . GLU B 1 320 ? 7.012 -46.531 -10.727 1 71.06 320 GLU B N 1
ATOM 5396 C CA . GLU B 1 320 ? 6.773 -45.562 -11.773 1 71.06 320 GLU B CA 1
ATOM 5397 C C . GLU B 1 320 ? 7.031 -44.125 -11.258 1 71.06 320 GLU B C 1
ATOM 5399 O O . GLU B 1 320 ? 6.578 -43.781 -10.172 1 71.06 320 GLU B O 1
ATOM 5404 N N . PRO B 1 321 ? 7.836 -43.375 -12.008 1 68.88 321 PRO B N 1
ATOM 5405 C CA . PRO B 1 321 ? 8.062 -41.969 -11.594 1 68.88 321 PRO B CA 1
ATOM 5406 C C . PRO B 1 321 ? 6.793 -41.125 -11.68 1 68.88 321 PRO B C 1
ATOM 5408 O O . PRO B 1 321 ? 5.918 -41.406 -12.5 1 68.88 321 PRO B O 1
ATOM 5411 N N . SER B 1 322 ? 6.684 -40.188 -10.766 1 72.31 322 SER B N 1
ATOM 5412 C CA . SER B 1 322 ? 5.535 -39.281 -10.758 1 72.31 322 SER B CA 1
ATOM 5413 C C . SER B 1 322 ? 5.434 -38.531 -12.07 1 72.31 322 SER B C 1
ATOM 5415 O O . SER B 1 322 ? 6.441 -38.031 -12.586 1 72.31 322 SER B O 1
ATOM 5417 N N . ARG B 1 323 ? 4.332 -38.469 -12.641 1 68.06 323 ARG B N 1
ATOM 5418 C CA . ARG B 1 323 ? 4.105 -37.781 -13.906 1 68.06 323 ARG B CA 1
ATOM 5419 C C . ARG B 1 323 ? 3.686 -36.344 -13.672 1 68.06 323 ARG B C 1
ATOM 5421 O O . ARG B 1 323 ? 3.326 -35.625 -14.617 1 68.06 323 ARG B O 1
ATOM 5428 N N . LEU B 1 324 ? 3.746 -35.938 -12.492 1 68.94 324 LEU B N 1
ATOM 5429 C CA . LEU B 1 324 ? 3.311 -34.594 -12.141 1 68.94 324 LEU B CA 1
ATOM 5430 C C . LEU B 1 324 ? 4.16 -33.531 -12.852 1 68.94 324 LEU B C 1
ATOM 5432 O O . LEU B 1 324 ? 3.625 -32.594 -13.438 1 68.94 324 LEU B O 1
ATOM 5436 N N . GLU B 1 325 ? 5.406 -33.656 -12.844 1 70.31 325 GLU B N 1
ATOM 5437 C CA . GLU B 1 325 ? 6.312 -32.688 -13.469 1 70.31 325 GLU B CA 1
ATOM 5438 C C . GLU B 1 325 ? 6.059 -32.594 -14.969 1 70.31 325 GLU B C 1
ATOM 5440 O O . GLU B 1 325 ? 6.105 -31.5 -15.539 1 70.31 325 GLU B O 1
ATOM 5445 N N . THR B 1 326 ? 5.832 -33.781 -15.531 1 67.5 326 THR B N 1
ATOM 5446 C CA . THR B 1 326 ? 5.539 -33.812 -16.953 1 67.5 326 THR B CA 1
ATOM 5447 C C . THR B 1 326 ? 4.242 -33.062 -17.25 1 67.5 326 THR B C 1
ATOM 5449 O O . THR B 1 326 ? 4.16 -32.312 -18.234 1 67.5 326 THR B O 1
ATOM 5452 N N . MET B 1 327 ? 3.342 -33.344 -16.406 1 67.06 327 MET B N 1
ATOM 5453 C CA . MET B 1 327 ? 2.055 -32.688 -16.562 1 67.06 327 MET B CA 1
ATOM 5454 C C . MET B 1 327 ? 2.213 -31.156 -16.438 1 67.06 327 MET B C 1
ATOM 5456 O O . MET B 1 327 ? 1.671 -30.406 -17.25 1 67.06 327 MET B O 1
ATOM 5460 N N . LEU B 1 328 ? 2.885 -30.672 -15.516 1 71.5 328 LEU B N 1
ATOM 5461 C CA . LEU B 1 328 ? 3.119 -29.25 -15.297 1 71.5 328 LEU B CA 1
ATOM 5462 C C . LEU B 1 328 ? 3.871 -28.641 -16.469 1 71.5 328 LEU B C 1
ATOM 5464 O O . LEU B 1 328 ? 3.549 -27.531 -16.906 1 71.5 328 LEU B O 1
ATOM 5468 N N . ASN B 1 329 ? 4.867 -29.328 -16.922 1 68.19 329 ASN B N 1
ATOM 5469 C CA . ASN B 1 329 ? 5.648 -28.844 -18.062 1 68.19 329 ASN B CA 1
ATOM 5470 C C . ASN B 1 329 ? 4.781 -28.703 -19.312 1 68.19 329 ASN B C 1
ATOM 5472 O O . ASN B 1 329 ? 4.945 -27.75 -20.078 1 68.19 329 ASN B O 1
ATOM 5476 N N . THR B 1 330 ? 3.949 -29.703 -19.469 1 64.19 330 THR B N 1
ATOM 5477 C CA . THR B 1 330 ? 3.041 -29.625 -20.609 1 64.19 330 THR B CA 1
ATOM 5478 C C . THR B 1 330 ? 2.133 -28.406 -20.5 1 64.19 330 THR B C 1
ATOM 5480 O O . THR B 1 330 ? 1.904 -27.719 -21.5 1 64.19 330 THR B O 1
ATOM 5483 N N . ARG B 1 331 ? 1.669 -28.219 -19.359 1 64.62 331 ARG B N 1
ATOM 5484 C CA . ARG B 1 331 ? 0.818 -27.047 -19.125 1 64.62 331 ARG B CA 1
ATOM 5485 C C . ARG B 1 331 ? 1.591 -25.75 -19.359 1 64.62 331 ARG B C 1
ATOM 5487 O O . ARG B 1 331 ? 1.045 -24.781 -19.891 1 64.62 331 ARG B O 1
ATOM 5494 N N . GLN B 1 332 ? 2.771 -25.719 -19 1 70.12 332 GLN B N 1
ATOM 5495 C CA . GLN B 1 332 ? 3.623 -24.547 -19.203 1 70.12 332 GLN B CA 1
ATOM 5496 C C . GLN B 1 332 ? 3.863 -24.281 -20.688 1 70.12 332 GLN B C 1
ATOM 5498 O O . GLN B 1 332 ? 3.867 -23.141 -21.125 1 70.12 332 GLN B O 1
ATOM 5503 N N . VAL B 1 333 ? 4.109 -25.344 -21.375 1 62 333 VAL B N 1
ATOM 5504 C CA . VAL B 1 333 ? 4.301 -25.25 -22.828 1 62 333 VAL B CA 1
ATOM 5505 C C . VAL B 1 333 ? 3.051 -24.656 -23.469 1 62 333 VAL B C 1
ATOM 5507 O O . VAL B 1 333 ? 3.146 -23.797 -24.359 1 62 333 VAL B O 1
ATOM 5510 N N . GLU B 1 334 ? 1.977 -25.141 -23 1 60.5 334 GLU B N 1
ATOM 5511 C CA . GLU B 1 334 ? 0.72 -24.594 -23.5 1 60.5 334 GLU B CA 1
ATOM 5512 C C . GLU B 1 334 ? 0.617 -23.109 -23.203 1 60.5 334 GLU B C 1
ATOM 5514 O O . GLU B 1 334 ? 0.173 -22.328 -24.062 1 60.5 334 GLU B O 1
ATOM 5519 N N . GLN B 1 335 ? 1.001 -22.766 -22.078 1 68.75 335 GLN B N 1
ATOM 5520 C CA . GLN B 1 335 ? 0.994 -21.359 -21.672 1 68.75 335 GLN B CA 1
ATOM 5521 C C . GLN B 1 335 ? 1.885 -20.531 -22.578 1 68.75 335 GLN B C 1
ATOM 5523 O O . GLN B 1 335 ? 1.496 -19.438 -23.016 1 68.75 335 GLN B O 1
ATOM 5528 N N . TYR B 1 336 ? 3.098 -20.969 -22.875 1 61.06 336 TYR B N 1
ATOM 5529 C CA . TYR B 1 336 ? 4.02 -20.266 -23.766 1 61.06 336 TYR B CA 1
ATOM 5530 C C . TYR B 1 336 ? 3.434 -20.141 -25.172 1 61.06 336 TYR B C 1
ATOM 5532 O O . TYR B 1 336 ? 3.531 -19.094 -25.797 1 61.06 336 TYR B O 1
ATOM 5540 N N . SER B 1 337 ? 2.822 -21.25 -25.578 1 61.78 337 SER B N 1
ATOM 5541 C CA . SER B 1 337 ? 2.23 -21.266 -26.906 1 61.78 337 SER B CA 1
ATOM 5542 C C . SER B 1 337 ? 1.114 -20.234 -27.031 1 61.78 337 SER B C 1
ATOM 5544 O O . SER B 1 337 ? 1.029 -19.516 -28.047 1 61.78 337 SER B O 1
ATOM 5546 N N . ARG B 1 338 ? 0.307 -20.109 -26.062 1 62.88 338 ARG B N 1
ATOM 5547 C CA . ARG B 1 338 ? -0.782 -19.141 -26.062 1 62.88 338 ARG B CA 1
ATOM 5548 C C . ARG B 1 338 ? -0.245 -17.719 -26.094 1 62.88 338 ARG B C 1
ATOM 5550 O O . ARG B 1 338 ? -0.802 -16.844 -26.766 1 62.88 338 ARG B O 1
ATOM 5557 N N . GLN B 1 339 ? 0.763 -17.547 -25.422 1 64.19 339 GLN B N 1
ATOM 5558 C CA . GLN B 1 339 ? 1.37 -16.219 -25.359 1 64.19 339 GLN B CA 1
ATOM 5559 C C . GLN B 1 339 ? 1.951 -15.828 -26.719 1 64.19 339 GLN B C 1
ATOM 5561 O O . GLN B 1 339 ? 1.808 -14.68 -27.156 1 64.19 339 GLN B O 1
ATOM 5566 N N . ILE B 1 340 ? 2.65 -16.75 -27.297 1 54.41 340 ILE B N 1
ATOM 5567 C CA . ILE B 1 340 ? 3.244 -16.516 -28.609 1 54.41 340 ILE B CA 1
ATOM 5568 C C . ILE B 1 340 ? 2.143 -16.234 -29.625 1 54.41 340 ILE B C 1
ATOM 5570 O O . ILE B 1 340 ? 2.258 -15.305 -30.438 1 54.41 340 ILE B O 1
ATOM 5574 N N . ASP B 1 341 ? 1.083 -16.984 -29.531 1 52.81 341 ASP B N 1
ATOM 5575 C CA . ASP B 1 341 ? -0.046 -16.781 -30.438 1 52.81 341 ASP B CA 1
ATOM 5576 C C . ASP B 1 341 ? -0.653 -15.398 -30.25 1 52.81 341 ASP B C 1
ATOM 5578 O O . ASP B 1 341 ? -0.966 -14.719 -31.234 1 52.81 341 ASP B O 1
ATOM 5582 N N . SER B 1 342 ? -0.813 -15.039 -29 1 56.94 342 SER B N 1
ATOM 5583 C CA . SER B 1 342 ? -1.391 -13.734 -28.703 1 56.94 342 SER B CA 1
ATOM 5584 C C . SER B 1 342 ? -0.479 -12.602 -29.172 1 56.94 342 SER B C 1
ATOM 5586 O O . SER B 1 342 ? -0.955 -11.586 -29.688 1 56.94 342 SER B O 1
ATOM 5588 N N . PHE B 1 343 ? 0.749 -12.797 -29 1 51.03 343 PHE B N 1
ATOM 5589 C CA . PHE B 1 343 ? 1.724 -11.797 -29.422 1 51.03 343 PHE B CA 1
ATOM 5590 C C . PHE B 1 343 ? 1.75 -11.68 -30.953 1 51.03 343 PHE B C 1
ATOM 5592 O O . PHE B 1 343 ? 1.766 -10.57 -31.484 1 51.03 343 PHE B O 1
ATOM 5599 N N . VAL B 1 344 ? 1.82 -12.789 -31.547 1 45.5 344 VAL B N 1
ATOM 5600 C CA . VAL B 1 344 ? 1.851 -12.805 -33 1 45.5 344 VAL B CA 1
ATOM 5601 C C . VAL B 1 344 ? 0.56 -12.195 -33.562 1 45.5 344 VAL B C 1
ATOM 5603 O O . VAL B 1 344 ? 0.588 -11.43 -34.531 1 45.5 344 VAL B O 1
ATOM 5606 N N . SER B 1 345 ? -0.455 -12.492 -32.875 1 44.12 345 SER B N 1
ATOM 5607 C CA . SER B 1 345 ? -1.743 -11.961 -33.312 1 44.12 345 SER B CA 1
ATOM 5608 C C . SER B 1 345 ? -1.812 -10.453 -33.125 1 44.12 345 SER B C 1
ATOM 5610 O O . SER B 1 345 ? -2.314 -9.734 -34 1 44.12 345 SER B O 1
ATOM 5612 N N . ALA B 1 346 ? -1.331 -10 -31.969 1 46.66 346 ALA B N 1
ATOM 5613 C CA . ALA B 1 346 ? -1.332 -8.562 -31.688 1 46.66 346 ALA B CA 1
ATOM 5614 C C . ALA B 1 346 ? -0.383 -7.816 -32.625 1 46.66 346 ALA B C 1
ATOM 5616 O O . ALA B 1 346 ? -0.704 -6.723 -33.094 1 46.66 346 ALA B O 1
ATOM 5617 N N . THR B 1 347 ? 0.798 -8.344 -32.812 1 41.34 347 THR B N 1
ATOM 5618 C CA . THR B 1 347 ? 1.783 -7.715 -33.688 1 41.34 347 THR B CA 1
ATOM 5619 C C . THR B 1 347 ? 1.322 -7.75 -35.125 1 41.34 347 THR B C 1
ATOM 5621 O O . THR B 1 347 ? 1.494 -6.773 -35.875 1 41.34 347 THR B O 1
ATOM 5624 N N . THR B 1 348 ? 0.836 -8.906 -35.438 1 36.78 348 THR B N 1
ATOM 5625 C CA . THR B 1 348 ? 0.302 -8.992 -36.812 1 36.78 348 THR B CA 1
ATOM 5626 C C . THR B 1 348 ? -0.851 -8.008 -37 1 36.78 348 THR B C 1
ATOM 5628 O O . THR B 1 348 ? -0.975 -7.383 -38.062 1 36.78 348 THR B O 1
ATOM 5631 N N . GLY B 1 349 ? -1.587 -7.898 -35.938 1 35.69 349 GLY B N 1
ATOM 5632 C CA . GLY B 1 349 ? -2.66 -6.918 -36.031 1 35.69 349 GLY B CA 1
ATOM 5633 C C . GLY B 1 349 ? -2.158 -5.492 -36.125 1 35.69 349 GLY B C 1
ATOM 5634 O O . GLY B 1 349 ? -2.676 -4.699 -36.906 1 35.69 349 GLY B O 1
ATOM 5635 N N . LYS B 1 350 ? -1.242 -5.16 -35.312 1 38.56 350 LYS B N 1
ATOM 5636 C CA . LYS B 1 350 ? -0.644 -3.83 -35.406 1 38.56 350 LYS B CA 1
ATOM 5637 C C . LYS B 1 350 ? 0.007 -3.596 -36.75 1 38.56 350 LYS B C 1
ATOM 5639 O O . LYS B 1 350 ? -0.102 -2.506 -37.344 1 38.56 350 LYS B O 1
ATOM 5644 N N . MET B 1 351 ? 0.734 -4.582 -37.188 1 31.7 351 MET B N 1
ATOM 5645 C CA . MET B 1 351 ? 1.373 -4.477 -38.5 1 31.7 351 MET B CA 1
ATOM 5646 C C . MET B 1 351 ? 0.335 -4.262 -39.594 1 31.7 351 MET B C 1
ATOM 5648 O O . MET B 1 351 ? 0.552 -3.469 -40.5 1 31.7 351 MET B O 1
ATOM 5652 N N . PHE B 1 352 ? -0.65 -5 -39.438 1 31.8 352 PHE B N 1
ATOM 5653 C CA . PHE B 1 352 ? -1.707 -4.828 -40.406 1 31.8 352 PHE B CA 1
ATOM 5654 C C . PHE B 1 352 ? -2.34 -3.447 -40.281 1 31.8 352 PHE B C 1
ATOM 5656 O O . PHE B 1 352 ? -2.719 -2.842 -41.312 1 31.8 352 PHE B O 1
ATOM 5663 N N . ALA B 1 353 ? -2.443 -3.043 -39.062 1 35.56 353 ALA B N 1
ATOM 5664 C CA . ALA B 1 353 ? -3.012 -1.714 -38.844 1 35.56 353 ALA B CA 1
ATOM 5665 C C . ALA B 1 353 ? -2.096 -0.633 -39.406 1 35.56 353 ALA B C 1
ATOM 5667 O O . ALA B 1 353 ? -2.566 0.343 -40 1 35.56 353 ALA B O 1
ATOM 5668 N N . VAL B 1 354 ? -0.891 -0.754 -39.188 1 33.66 354 VAL B N 1
ATOM 5669 C CA . VAL B 1 354 ? 0.071 0.179 -39.75 1 33.66 354 VAL B CA 1
ATOM 5670 C C . VAL B 1 354 ? 0.047 0.068 -41.281 1 33.66 354 VAL B C 1
ATOM 5672 O O . VAL B 1 354 ? 0.064 1.082 -41.969 1 33.66 354 VAL B O 1
ATOM 5675 N N . LYS B 1 355 ? 0.052 -1.209 -41.719 1 31.66 355 LYS B N 1
ATOM 5676 C CA . LYS B 1 355 ? -0.011 -1.37 -43.188 1 31.66 355 LYS B CA 1
ATOM 5677 C C . LYS B 1 355 ? -1.324 -0.828 -43.719 1 31.66 355 LYS B C 1
ATOM 5679 O O . LYS B 1 355 ? -1.347 -0.219 -44.812 1 31.66 355 LYS B O 1
ATOM 5684 N N . GLY B 1 356 ? -2.363 -1.188 -42.969 1 33.06 356 GLY B N 1
ATOM 5685 C CA . GLY B 1 356 ? -3.625 -0.658 -43.469 1 33.06 356 GLY B CA 1
ATOM 5686 C C . GLY B 1 356 ? -3.65 0.857 -43.531 1 33.06 356 GLY B C 1
ATOM 5687 O O . GLY B 1 356 ? -4.289 1.436 -44.406 1 33.06 356 GLY B O 1
ATOM 5688 N N . ASN B 1 357 ? -3.131 1.491 -42.5 1 34.44 357 ASN B N 1
ATOM 5689 C CA . ASN B 1 357 ? -3.064 2.945 -42.594 1 34.44 357 ASN B CA 1
ATOM 5690 C C . ASN B 1 357 ? -2.104 3.396 -43.688 1 34.44 357 ASN B C 1
ATOM 5692 O O . ASN B 1 357 ? -2.201 4.523 -44.188 1 34.44 357 ASN B O 1
ATOM 5696 N N . LEU B 1 358 ? -1.116 2.613 -43.875 1 30.23 358 LEU B N 1
ATOM 5697 C CA . LEU B 1 358 ? -0.234 3.037 -44.969 1 30.23 358 LEU B CA 1
ATOM 5698 C C . LEU B 1 358 ? -0.867 2.756 -46.312 1 30.23 358 LEU B C 1
ATOM 5700 O O . LEU B 1 358 ? -0.554 3.424 -47.312 1 30.23 358 LEU B O 1
ATOM 5704 N N . LEU B 1 359 ? -1.501 1.493 -46.5 1 26.66 359 LEU B N 1
ATOM 5705 C CA . LEU B 1 359 ? -2.023 1.27 -47.844 1 26.66 359 LEU B CA 1
ATOM 5706 C C . LEU B 1 359 ? -3.465 1.753 -47.938 1 26.66 359 LEU B C 1
ATOM 5708 O O . LEU B 1 359 ? -4.398 1.025 -47.594 1 26.66 359 LEU B O 1
ATOM 5712 N N . PRO B 1 360 ? -3.787 3.035 -47.75 1 33.72 360 PRO B N 1
ATOM 5713 C CA . PRO B 1 360 ? -5.145 3.504 -48.031 1 33.72 360 PRO B CA 1
ATOM 5714 C C . PRO B 1 360 ? -5.703 2.947 -49.344 1 33.72 360 PRO B C 1
ATOM 5716 O O . PRO B 1 360 ? -6.922 2.859 -49.5 1 33.72 360 PRO B O 1
ATOM 5719 N N . GLY B 1 361 ? -4.875 2.932 -50.438 1 31.33 361 GLY B N 1
ATOM 5720 C CA . GLY B 1 361 ? -5.387 2.889 -51.781 1 31.33 361 GLY B CA 1
ATOM 5721 C C . GLY B 1 361 ? -5.871 1.511 -52.219 1 31.33 361 GLY B C 1
ATOM 5722 O O . GLY B 1 361 ? -6.531 1.36 -53.25 1 31.33 361 GLY B O 1
ATOM 5723 N N . GLU B 1 362 ? -5.156 0.401 -52.125 1 27.73 362 GLU B N 1
ATOM 5724 C CA . GLU B 1 362 ? -5.477 -0.676 -53.062 1 27.73 362 GLU B CA 1
ATOM 5725 C C . GLU B 1 362 ? -6.703 -1.459 -52.594 1 27.73 362 GLU B C 1
ATOM 5727 O O . GLU B 1 362 ? -6.695 -2.061 -51.5 1 27.73 362 GLU B O 1
ATOM 5732 N N . THR B 1 363 ? -7.996 -0.92 -52.906 1 29.23 363 THR B N 1
ATOM 5733 C CA . THR B 1 363 ? -9.305 -1.549 -53 1 29.23 363 THR B CA 1
ATOM 5734 C C . THR B 1 363 ? -9.188 -2.961 -53.562 1 29.23 363 THR B C 1
ATOM 5736 O O . THR B 1 363 ? -8.625 -3.154 -54.656 1 29.23 363 THR B O 1
ATOM 5739 N N . ALA B 1 364 ? -9.047 -4.023 -52.781 1 27.48 364 ALA B N 1
ATOM 5740 C CA . ALA B 1 364 ? -9.266 -5.34 -53.375 1 27.48 364 ALA B CA 1
ATOM 5741 C C . ALA B 1 364 ? -10.492 -5.336 -54.281 1 27.48 364 ALA B C 1
ATOM 5743 O O . ALA B 1 364 ? -11.594 -5.004 -53.844 1 27.48 364 ALA B O 1
ATOM 5744 N N . LYS B 1 365 ? -10.234 -5.148 -55.625 1 23.02 365 LYS B N 1
ATOM 5745 C CA . LYS B 1 365 ? -11.109 -5.707 -56.656 1 23.02 365 LYS B CA 1
ATOM 5746 C C . LYS B 1 365 ? -11.336 -7.199 -56.438 1 23.02 365 LYS B C 1
ATOM 5748 O O . LYS B 1 365 ? -10.391 -7.938 -56.125 1 23.02 365 LYS B O 1
#

Radius of gyration: 37.36 Å; Cα contacts (8 Å, |Δi|>4): 957; chains: 2; bounding box: 62×152×119 Å

Secondary structure (DSSP, 8-state):
---------EEEEEHHHHHHHHHHHHHHTTSPPEEEEEEEEETTEEEEEEEEEPP-----TT---TTS-S-HHHHGGG-HHHHHHHHHHHHHHHHTT---EEEEEEEEESTTTT-SHHHHHHHHHIIIII-SS-EEEEEEHHHHHTTS--EEEEEE-HHHHHHHHHT--SHHHHHHHT--GGGSEEEE-EEEE--HHHHHHHHHHHS------S---SSGGGGTT-------TT---GGGG---HHHHHHHHHHHHHHHHHHHHHHHHHHHHHHHHHHHHHHHHHHHHHHHHHHHHHHHHTTPPPPPS-THHHH--PPPPPPSHHHHHHHHHHHHHHHHHHHHHHHHHHHHHHHHHHH--S----/---------EEEEEHHHHHHHHHHHHHHTTSPPEEEEEEEEETTEEEEEEEEEPP-----TT---TTS-S-HHHHGGG-HHHHHHHHHHHHHHHHTT---EEEEEEEEESTTTT-SHHHHHHHHHIIIII-SS-EEEEEEHHHHHTTS--EEEEEE-HHHHHHHHHT--SHHHHHHHT--GGGSEEEE-EEEE--HHHHHHHHHHHS------S---SSGGGGTT-------TT---GGGG---HHHHHHHHHHHHHHHHHHHHHHHHHHHHHHHHHHHHHHHHHHHHHHHHHHHHHHHHTTPPPPPS-THHHH--PPPPPPSHHHHHHHHHHHHHHHHHHHHHHHHHHHHHHHHHHH--S----

InterPro domains:
  IPR000555 JAB1/MPN/MOV34 metalloenzyme domain [PF01398] (9-130)
  IPR000555 JAB1/MPN/MOV34 metalloenzyme domain [SM00232] (10-159)
  IPR027524 Eukaryotic translation initiation factor 3 subunit H [MF_03007] (6-360)
  IPR027524 Eukaryotic translation initiation factor 3 subunit H [cd08065] (9-310)
  IPR037518 MPN domain [PS50249] (11-160)
  IPR045810 eIF3h, C-terminal [PF19445] (145-210)
  IPR045810 eIF3h, C-terminal [PF19445] (232-353)
  IPR050242 JAMM/MPN+ metalloenzymes, peptidase M67A [PTHR10410] (6-330)

Organism: Aspergillus flavus (strain ATCC 200026 / FGSC A1120 / IAM 13836 / NRRL 3357 / JCM 12722 / SRRC 167) (NCBI:txid332952)

Foldseek 3Di:
DPPPPQAAFAEEEAPVALVVVLVQLVVCPPAKWKWFWFADDDRNYTYTYHIDTFDQPPDPPPPPPPPDDPHSNLQRLVDPVRVVVLVVVLVVCVVVVDRGATQEMEMEAELLPQLAPSNLVNLLCCCPPPHVRHWYWYWHNHVVVLPNTDIWIKHAAPLLSVCVVVVPQDPVSCVVSVDALVRGIDIHYYHYDYDPVVVVVVVCLQQVPPPPPPDDPPDPVVVVPPPSVPCSVPPPPCVVNPCCVVVSVVVLVVVLVVLVVVLVVVVVVQVVLVVQQVVLVVVLVVVLVVLVVVQVVCVVVVHDRDDSPCSPVVGDRDDGDRCSRNSSSVSSSVSSVVSSVVSCVVVVVVVVVVVCVVCVDDPDD/DPPPPQAAFAEEEAPVQLVVVLVQLVVCPPAKWKWFWFADDDRNYTYTYHIDTFDQPPDPPPPPPPPDDPHSNLQRLVDPVRVVVLVVVLVVCVVVVDRGATQEMEMEAELLPQLAPSNLVNLLCCCPPPHVRHWYWYWYNHVVVLPNTDIWIKHAAPLLSVCVVVVPQFPVSCVVSVDALVRGIDIHYYHYDYDPVNVVVVVCLQQVPPPPPPDDPPDPVVVVVPPSVPCSVPPPPCVVNPCCVVVSVVVLVVVLVVLVVVLVVVVVVQVVLVVQQVVLVVVLVVVLVVLVVVQVVCVVVVHDRDDSPCSVVVGDGDDGDRCSRNSSSVSSSVSSVVSSVVSCVVVVVVVVVVVCVVCVDDPPD

Nearest PDB structures (foldseek):
  8ppl-assembly1_I8  TM=8.543E-01  e=7.706E-28  Homo sapiens
  7a09-assembly1_H  TM=8.770E-01  e=8.151E-22  Homo sapiens
  8oz0-assembly1_8  TM=8.303E-01  e=1.017E-22  Homo sapiens
  9e8q-assembly1_c  TM=6.426E-01  e=2.843E-11  Homo sapiens
  8amz-assembly1_V  TM=5.096E-01  e=7.036E-13  Spinacia oleracea

pLDDT: mean 71.36, std 22.12, range [22.86, 98.19]

Solvent-accessible surface area (backbone atoms only — not comparable to full-atom values): 40143 Å² total; per-residue (Å²): 130,80,77,78,78,64,65,76,64,35,33,36,34,28,45,68,33,54,46,50,49,50,49,46,31,58,72,39,54,89,47,55,28,36,27,42,30,20,16,48,75,56,93,24,29,38,36,35,66,39,65,48,71,49,50,62,73,78,70,62,81,77,57,73,65,82,80,62,65,97,46,50,39,59,44,27,80,68,32,68,70,42,47,52,46,50,53,51,51,36,54,57,40,44,56,51,71,41,72,49,36,78,34,38,32,36,33,39,22,58,64,53,67,54,55,45,68,50,50,50,51,38,50,51,46,39,36,71,74,72,32,72,75,34,39,39,34,38,36,24,56,56,51,27,71,74,58,48,83,41,66,44,33,34,33,71,24,71,69,39,50,54,32,60,75,66,63,47,36,39,74,68,46,29,61,73,66,66,63,48,55,76,47,40,53,40,77,37,55,68,43,77,42,70,56,69,67,54,37,46,49,51,50,35,56,50,54,61,76,70,75,69,68,83,71,73,71,88,54,80,75,61,62,72,68,60,72,75,76,59,78,27,86,43,52,71,62,59,71,70,53,63,64,58,56,59,58,54,53,46,48,44,49,50,53,40,48,50,38,48,50,50,45,48,53,50,49,48,52,48,49,52,50,51,50,50,39,51,53,50,49,49,50,48,52,51,49,51,51,51,51,50,51,52,31,52,54,26,51,74,67,73,40,84,66,70,82,85,67,55,56,69,79,71,51,80,77,71,80,81,68,71,41,53,64,54,37,34,38,52,39,27,41,51,43,34,50,51,50,51,51,50,46,51,50,50,49,50,46,48,49,45,48,52,45,47,67,67,54,74,71,82,70,85,124,129,81,75,77,77,63,65,76,65,33,34,36,33,27,46,68,33,52,47,51,50,52,50,47,31,58,71,37,53,89,49,54,28,35,28,42,29,20,15,49,76,56,92,24,30,39,35,35,65,40,64,49,71,49,49,62,72,76,71,62,83,78,56,73,64,81,81,61,65,95,44,52,39,59,45,28,82,67,32,68,70,42,47,53,48,49,52,52,51,36,53,56,39,45,56,50,71,40,71,50,35,78,34,38,32,36,34,38,23,57,62,54,66,54,55,43,68,48,49,51,52,40,50,49,47,39,35,72,73,71,33,70,75,35,36,40,35,38,35,26,54,56,51,27,70,75,59,50,84,40,68,45,33,34,33,72,23,71,69,41,50,53,32,59,74,67,64,46,36,38,74,69,47,30,61,75,66,66,64,48,56,77,47,41,54,42,75,38,54,67,40,78,43,69,56,69,66,56,39,48,48,50,50,35,56,49,52,62,76,69,75,69,69,82,69,72,73,89,54,80,74,63,63,73,69,61,74,74,76,56,78,27,85,42,51,70,62,60,72,71,54,63,62,58,56,60,57,54,52,46,48,44,48,48,52,40,49,50,38,49,49,50,45,49,52,49,50,48,52,50,49,51,49,50,52,52,40,52,52,51,49,50,51,48,52,50,49,51,51,52,50,50,52,50,30,51,53,25,51,73,68,72,39,84,69,69,83,85,67,54,56,69,78,72,51,81,78,73,79,80,69,71,41,53,63,54,38,33,37,52,38,26,42,50,43,35,51,50,48,51,51,51,47,50,49,51,48,50,45,48,49,44,48,53,44,45,68,66,54,74,71,82,70,86,125